Protein 1Y7E (pdb70)

Structure (mmCIF, N/CA/C/O backbone):
data_1Y7E
#
_entry.id   1Y7E
#
_cell.length_a   244.271
_cell.length_b   244.271
_cell.length_c   244.271
_cell.angle_alpha   90.00
_cell.angle_beta   90.00
_cell.angle_gamma   90.00
#
_symmetry.space_group_name_H-M   'F 4 3 2'
#
loop_
_entity.id
_entity.type
_entity.pdbx_description
1 polymer 'Probable M18-family aminopeptidase 1'
2 water water
#
loop_
_atom_site.group_PDB
_atom_site.id
_atom_site.type_symbol
_atom_site.label_atom_id
_atom_site.label_alt_id
_atom_site.label_comp_id
_atom_site.label_asym_id
_atom_site.label_entity_id
_atom_site.label_seq_id
_atom_site.pdbx_PDB_ins_code
_atom_site.Cartn_x
_atom_site.Cartn_y
_atom_site.Cartn_z
_atom_site.occupancy
_atom_site.B_iso_or_equiv
_atom_site.auth_seq_id
_atom_site.auth_comp_id
_atom_site.auth_asym_id
_atom_site.auth_atom_id
_atom_site.pdbx_PDB_model_num
ATOM 1 N N . GLN A 1 4 ? 76.187 90.588 99.080 1.00 71.89 4 GLN A N 1
ATOM 2 C CA . GLN A 1 4 ? 76.647 90.856 100.470 1.00 69.40 4 GLN A CA 1
ATOM 3 C C . GLN A 1 4 ? 76.015 89.920 101.507 1.00 64.10 4 GLN A C 1
ATOM 4 O O . GLN A 1 4 ? 76.561 89.741 102.592 1.00 65.17 4 GLN A O 1
ATOM 10 N N . ASN A 1 5 ? 74.878 89.319 101.160 1.00 33.04 5 ASN A N 1
ATOM 11 C CA . ASN A 1 5 ? 74.150 88.400 102.041 1.00 23.71 5 ASN A CA 1
ATOM 12 C C . ASN A 1 5 ? 73.952 89.016 103.413 1.00 19.57 5 ASN A C 1
ATOM 13 O O . ASN A 1 5 ? 74.855 89.031 104.239 1.00 16.37 5 ASN A O 1
ATOM 18 N N . PRO A 1 6 ? 72.740 89.502 103.681 1.00 28.64 6 PRO A N 1
ATOM 19 C CA . PRO A 1 6 ? 72.318 90.151 104.925 1.00 27.02 6 PRO A CA 1
ATOM 20 C C . PRO A 1 6 ? 72.859 89.584 106.235 1.00 26.52 6 PRO A C 1
ATOM 21 O O . PRO A 1 6 ? 73.160 90.336 107.160 1.00 23.85 6 PRO A O 1
ATOM 25 N N . TRP A 1 7 ? 72.975 88.264 106.313 1.00 11.45 7 TRP A N 1
ATOM 26 C CA . TRP A 1 7 ? 73.438 87.607 107.526 1.00 13.88 7 TRP A CA 1
ATOM 27 C C . TRP A 1 7 ? 74.636 88.292 108.188 1.00 17.11 7 TRP A C 1
ATOM 28 O O . TRP A 1 7 ? 74.661 88.489 109.407 1.00 20.21 7 TRP A O 1
ATOM 39 N N . ILE A 1 8 ? 75.611 88.674 107.372 1.00 26.62 8 ILE A N 1
ATOM 40 C CA . ILE A 1 8 ? 76.837 89.319 107.834 1.00 28.90 8 ILE A CA 1
ATOM 41 C C . ILE A 1 8 ? 76.694 90.554 108.729 1.00 28.53 8 ILE A C 1
ATOM 42 O O . ILE A 1 8 ? 77.474 90.740 109.664 1.00 28.72 8 ILE A O 1
ATOM 47 N N . TYR A 1 9 ? 75.705 91.395 108.455 1.00 22.96 9 TYR A N 1
ATOM 48 C CA . TYR A 1 9 ? 75.513 92.622 109.229 1.00 23.73 9 TYR A CA 1
ATOM 49 C C . TYR A 1 9 ? 74.734 92.434 110.528 1.00 23.76 9 TYR A C 1
ATOM 50 O O . TYR A 1 9 ? 74.477 93.403 111.238 1.00 24.99 9 TYR A O 1
ATOM 59 N N . LEU A 1 10 ? 74.367 91.196 110.845 1.00 34.93 10 LEU A N 1
ATOM 60 C CA . LEU A 1 10 ? 73.601 90.902 112.059 1.00 33.45 10 LEU A CA 1
ATOM 61 C C . LEU A 1 10 ? 74.458 90.678 113.310 1.00 32.24 10 LEU A C 1
ATOM 62 O O . LEU A 1 10 ? 75.678 90.580 113.232 1.00 32.47 10 LEU A O 1
ATOM 67 N N . ASN A 1 11 ? 73.803 90.597 114.465 1.00 20.33 11 ASN A N 1
ATOM 68 C CA . ASN A 1 11 ? 74.492 90.355 115.731 1.00 22.27 11 ASN A CA 1
ATOM 69 C C . ASN A 1 11 ? 73.799 89.201 116.468 1.00 22.41 11 ASN A C 1
ATOM 70 O O . ASN A 1 11 ? 72.624 88.924 116.214 1.00 22.75 11 ASN A O 1
ATOM 75 N N . GLU A 1 12 ? 74.538 88.529 117.359 1.00 23.31 12 GLU A N 1
ATOM 76 C CA . GLU A 1 12 ? 74.036 87.383 118.129 1.00 27.49 12 GLU A CA 1
ATOM 77 C C . GLU A 1 12 ? 72.590 87.540 118.587 1.00 24.23 12 GLU A C 1
ATOM 78 O O . GLU A 1 12 ? 71.804 86.593 118.535 1.00 24.36 12 GLU A O 1
ATOM 84 N N . GLU A 1 13 ? 72.248 88.737 119.050 1.00 16.47 13 GLU A N 1
ATOM 85 C CA . GLU A 1 13 ? 70.893 89.026 119.495 1.00 18.41 13 GLU A CA 1
ATOM 86 C C . GLU A 1 13 ? 69.973 88.670 118.330 1.00 14.28 13 GLU A C 1
ATOM 87 O O . GLU A 1 13 ? 69.354 87.605 118.319 1.00 14.93 13 GLU A O 1
ATOM 93 N N . GLU A 1 14 ? 69.914 89.570 117.349 1.00 28.08 14 GLU A N 1
ATOM 94 C CA . GLU A 1 14 ? 69.092 89.399 116.155 1.00 28.38 14 GLU A CA 1
ATOM 95 C C . GLU A 1 14 ? 69.167 87.972 115.638 1.00 25.23 14 GLU A C 1
ATOM 96 O O . GLU A 1 14 ? 68.142 87.353 115.352 1.00 24.25 14 GLU A O 1
ATOM 102 N N . LYS A 1 15 ? 70.386 87.454 115.517 1.00 12.39 15 LYS A N 1
ATOM 103 C CA . LYS A 1 15 ? 70.585 86.102 115.027 1.00 11.84 15 LYS A CA 1
ATOM 104 C C . LYS A 1 15 ? 69.770 85.091 115.815 1.00 13.42 15 LYS A C 1
ATOM 105 O O . LYS A 1 15 ? 69.212 84.164 115.237 1.00 13.84 15 LYS A O 1
ATOM 111 N N . ASN A 1 16 ? 69.691 85.264 117.130 1.00 32.07 16 ASN A N 1
ATOM 112 C CA . ASN A 1 16 ? 68.911 84.344 117.947 1.00 34.52 16 ASN A CA 1
ATOM 113 C C . ASN A 1 16 ? 67.415 84.565 117.730 1.00 34.46 16 ASN A C 1
ATOM 114 O O . ASN A 1 16 ? 66.643 83.608 117.740 1.00 34.62 16 ASN A O 1
ATOM 119 N N . GLN A 1 17 ? 67.010 85.818 117.515 1.00 28.94 17 GLN A N 1
ATOM 120 C CA . GLN A 1 17 ? 65.602 86.140 117.267 1.00 28.66 17 GLN A CA 1
ATOM 121 C C . GLN A 1 17 ? 65.098 85.328 116.083 1.00 23.63 17 GLN A C 1
ATOM 122 O O . GLN A 1 17 ? 63.973 84.829 116.084 1.00 23.55 17 GLN A O 1
ATOM 128 N N . ILE A 1 18 ? 65.946 85.224 115.066 1.00 13.54 18 ILE A N 1
ATOM 129 C CA . ILE A 1 18 ? 65.640 84.478 113.858 1.00 9.65 18 ILE A CA 1
ATOM 130 C C . ILE A 1 18 ? 65.504 82.988 114.155 1.00 8.44 18 ILE A C 1
ATOM 131 O O . ILE A 1 18 ? 64.502 82.363 113.806 1.00 8.42 18 ILE A O 1
ATOM 136 N N . LEU A 1 19 ? 66.514 82.427 114.811 1.00 6.37 19 LEU A N 1
ATOM 137 C CA . LEU A 1 19 ? 66.533 81.006 115.148 1.00 8.63 19 LEU A CA 1
ATOM 138 C C . LEU A 1 19 ? 65.350 80.538 115.992 1.00 7.18 19 LEU A C 1
ATOM 139 O O . LEU A 1 19 ? 64.949 79.377 115.912 1.00 8.29 19 LEU A O 1
ATOM 144 N N . ASN A 1 20 ? 64.795 81.434 116.800 1.00 22.33 20 ASN A N 1
ATOM 145 C CA . ASN A 1 20 ? 63.665 81.078 117.642 1.00 22.45 20 ASN A CA 1
ATOM 146 C C . ASN A 1 20 ? 62.388 81.135 116.835 1.00 20.87 20 ASN A C 1
ATOM 147 O O . ASN A 1 20 ? 61.557 80.230 116.902 1.00 22.14 20 ASN A O 1
ATOM 152 N N . PHE A 1 21 ? 62.235 82.214 116.079 1.00 1.64 21 PHE A N 1
ATOM 153 C CA . PHE A 1 21 ? 61.060 82.414 115.243 1.00 1.24 21 PHE A CA 1
ATOM 154 C C . PHE A 1 21 ? 60.921 81.229 114.286 1.00 1.24 21 PHE A C 1
ATOM 155 O O . PHE A 1 21 ? 59.818 80.826 113.916 1.00 1.24 21 PHE A O 1
ATOM 163 N N . SER A 1 22 ? 62.059 80.667 113.895 1.00 1.90 22 SER A N 1
ATOM 164 C CA . SER A 1 22 ? 62.076 79.549 112.966 1.00 2.12 22 SER A CA 1
ATOM 165 C C . SER A 1 22 ? 61.687 78.232 113.618 1.00 1.90 22 SER A C 1
ATOM 166 O O . SER A 1 22 ? 61.112 77.373 112.961 1.00 2.14 22 SER A O 1
ATOM 169 N N . GLU A 1 23 ? 62.013 78.055 114.898 1.00 4.65 23 GLU A N 1
ATOM 170 C CA . GLU A 1 23 ? 61.656 76.819 115.588 1.00 4.76 23 GLU A CA 1
ATOM 171 C C . GLU A 1 23 ? 60.145 76.807 115.679 1.00 4.65 23 GLU A C 1
ATOM 172 O O . GLU A 1 23 ? 59.516 75.761 115.530 1.00 4.65 23 GLU A O 1
ATOM 178 N N . SER A 1 24 ? 59.566 77.983 115.914 1.00 4.38 24 SER A N 1
ATOM 179 C CA . SER A 1 24 ? 58.118 78.111 116.009 1.00 5.11 24 SER A CA 1
ATOM 180 C C . SER A 1 24 ? 57.530 77.720 114.663 1.00 4.16 24 SER A C 1
ATOM 181 O O . SER A 1 24 ? 56.615 76.899 114.571 1.00 4.16 24 SER A O 1
ATOM 184 N N . TYR A 1 25 ? 58.068 78.328 113.615 1.00 1.73 25 TYR A N 1
ATOM 185 C CA . TYR A 1 25 ? 57.613 78.063 112.271 1.00 1.28 25 TYR A CA 1
ATOM 186 C C . TYR A 1 25 ? 57.639 76.576 111.966 1.00 1.67 25 TYR A C 1
ATOM 187 O O . TYR A 1 25 ? 56.777 76.077 111.253 1.00 1.80 25 TYR A O 1
ATOM 196 N N . LYS A 1 26 ? 58.626 75.867 112.505 1.00 3.23 26 LYS A N 1
ATOM 197 C CA . LYS A 1 26 ? 58.744 74.438 112.254 1.00 3.23 26 LYS A CA 1
ATOM 198 C C . LYS A 1 26 ? 57.644 73.658 112.967 1.00 3.23 26 LYS A C 1
ATOM 199 O O . LYS A 1 26 ? 56.834 72.984 112.328 1.00 3.23 26 LYS A O 1
ATOM 205 N N . LYS A 1 27 ? 57.605 73.752 114.291 1.00 24.67 27 LYS A N 1
ATOM 206 C CA . LYS A 1 27 ? 56.582 73.051 115.051 1.00 28.60 27 LYS A CA 1
ATOM 207 C C . LYS A 1 27 ? 55.237 73.291 114.374 1.00 28.62 27 LYS A C 1
ATOM 208 O O . LYS A 1 27 ? 54.312 72.492 114.503 1.00 32.15 27 LYS A O 1
ATOM 214 N N . PHE A 1 28 ? 55.152 74.391 113.627 1.00 8.17 28 PHE A N 1
ATOM 215 C CA . PHE A 1 28 ? 53.934 74.777 112.925 1.00 4.56 28 PHE A CA 1
ATOM 216 C C . PHE A 1 28 ? 53.676 73.989 111.643 1.00 4.43 28 PHE A C 1
ATOM 217 O O . PHE A 1 28 ? 52.753 73.180 111.607 1.00 4.43 28 PHE A O 1
ATOM 225 N N . ILE A 1 29 ? 54.469 74.215 110.593 1.00 10.96 29 ILE A N 1
ATOM 226 C CA . ILE A 1 29 ? 54.260 73.493 109.330 1.00 10.67 29 ILE A CA 1
ATOM 227 C C . ILE A 1 29 ? 54.364 71.985 109.537 1.00 11.61 29 ILE A C 1
ATOM 228 O O . ILE A 1 29 ? 53.783 71.195 108.785 1.00 12.28 29 ILE A O 1
ATOM 233 N N . SER A 1 30 ? 55.115 71.586 110.555 1.00 6.86 30 SER A N 1
ATOM 234 C CA . SER A 1 30 ? 55.272 70.174 110.848 1.00 6.13 30 SER A CA 1
ATOM 235 C C . SER A 1 30 ? 53.892 69.634 111.213 1.00 6.73 30 SER A C 1
ATOM 236 O O . SER A 1 30 ? 53.484 68.587 110.728 1.00 6.96 30 SER A O 1
ATOM 239 N N . LYS A 1 31 ? 53.167 70.370 112.052 1.00 3.67 31 LYS A N 1
ATOM 240 C CA . LYS A 1 31 ? 51.837 69.951 112.485 1.00 5.20 31 LYS A CA 1
ATOM 241 C C . LYS A 1 31 ? 50.728 70.131 111.455 1.00 4.99 31 LYS A C 1
ATOM 242 O O . LYS A 1 31 ? 50.183 69.155 110.946 1.00 5.45 31 LYS A O 1
ATOM 248 N N . PHE A 1 32 ? 50.403 71.381 111.152 1.00 18.70 32 PHE A N 1
ATOM 249 C CA . PHE A 1 32 ? 49.337 71.713 110.214 1.00 17.93 32 PHE A CA 1
ATOM 250 C C . PHE A 1 32 ? 49.779 71.677 108.756 1.00 19.94 32 PHE A C 1
ATOM 251 O O . PHE A 1 32 ? 50.579 72.500 108.316 1.00 19.86 32 PHE A O 1
ATOM 259 N N . LYS A 1 33 ? 49.235 70.721 108.007 1.00 20.24 33 LYS A N 1
ATOM 260 C CA . LYS A 1 33 ? 49.596 70.541 106.609 1.00 20.20 33 LYS A CA 1
ATOM 261 C C . LYS A 1 33 ? 48.480 70.804 105.60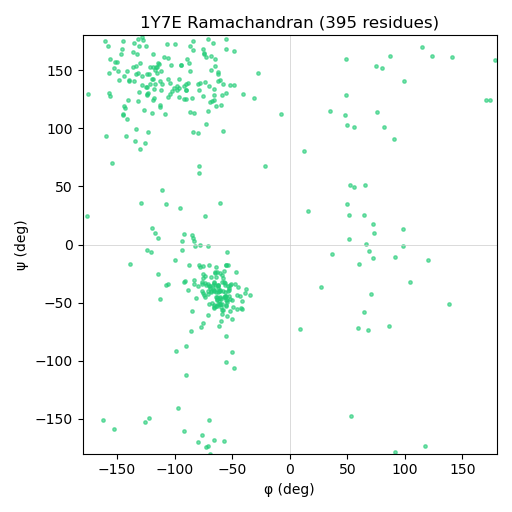3 1.00 22.28 33 LYS A C 1
ATOM 262 O O . LYS A 1 33 ? 48.757 71.140 104.448 1.00 22.32 33 LYS A O 1
ATOM 268 N N . THR A 1 34 ? 47.227 70.655 106.031 1.00 26.87 34 THR A N 1
ATOM 269 C CA . THR A 1 34 ? 46.095 70.889 105.134 1.00 25.38 34 THR A CA 1
ATOM 270 C C . THR A 1 34 ? 45.378 72.203 105.427 1.00 26.62 34 THR A C 1
ATOM 271 O O . THR A 1 34 ? 45.500 72.758 106.519 1.00 25.80 34 THR A O 1
ATOM 275 N N . GLU A 1 35 ? 44.623 72.690 104.446 1.00 10.89 35 GLU A N 1
ATOM 276 C CA . GLU A 1 35 ? 43.897 73.946 104.587 1.00 12.23 35 GLU A CA 1
ATOM 277 C C . GLU A 1 35 ? 43.073 74.010 105.872 1.00 10.27 35 GLU A C 1
ATOM 278 O O . GLU A 1 35 ? 43.125 74.997 106.605 1.00 10.27 35 GLU A O 1
ATOM 284 N N . ARG A 1 36 ? 42.312 72.957 106.150 1.00 9.06 36 ARG A N 1
ATOM 285 C CA . ARG A 1 36 ? 41.496 72.930 107.352 1.00 5.93 36 ARG A CA 1
ATOM 286 C C . ARG A 1 36 ? 42.370 73.047 108.595 1.00 5.23 36 ARG A C 1
ATOM 287 O O . ARG A 1 36 ? 42.123 73.885 109.467 1.00 5.23 36 ARG A O 1
ATOM 295 N N . GLU A 1 37 ? 43.396 72.207 108.667 1.00 4.97 37 GLU A N 1
ATOM 296 C CA . GLU A 1 37 ? 44.309 72.206 109.803 1.00 5.30 37 GLU A CA 1
ATOM 297 C C . GLU A 1 37 ? 44.948 73.562 110.051 1.00 5.36 37 GLU A C 1
ATOM 298 O O . GLU A 1 37 ? 45.027 74.013 111.188 1.00 5.98 37 GLU A O 1
ATOM 304 N N . VAL A 1 38 ? 45.412 74.206 108.990 1.00 1.56 38 VAL A N 1
ATOM 305 C CA . VAL A 1 38 ? 46.022 75.517 109.124 1.00 1.56 38 VAL A CA 1
ATOM 306 C C . VAL A 1 38 ? 44.986 76.559 109.555 1.00 1.56 38 VAL A C 1
ATOM 307 O O . VAL A 1 38 ? 45.287 77.478 110.315 1.00 1.56 38 VAL A O 1
ATOM 311 N N . THR A 1 39 ? 43.758 76.408 109.077 1.00 9.24 39 THR A N 1
ATOM 312 C CA . THR A 1 39 ? 42.704 77.339 109.443 1.00 9.19 39 THR A CA 1
ATOM 313 C C . THR A 1 39 ? 42.450 77.258 110.940 1.00 8.26 39 THR A C 1
ATOM 314 O O . THR A 1 39 ? 42.361 78.282 111.614 1.00 9.01 39 THR A O 1
ATOM 318 N N . ALA A 1 40 ? 42.338 76.036 111.454 1.00 3.60 40 ALA A N 1
ATOM 319 C CA . ALA A 1 40 ? 42.092 75.833 112.875 1.00 3.60 40 ALA A CA 1
ATOM 320 C C . ALA A 1 40 ? 43.224 76.463 113.677 1.00 3.77 40 ALA A C 1
ATOM 321 O O . ALA A 1 40 ? 42.991 77.179 114.651 1.00 4.13 40 ALA A O 1
ATOM 323 N N . TYR A 1 41 ? 44.453 76.194 113.260 1.00 1.24 41 TYR A N 1
ATOM 324 C CA . TYR A 1 41 ? 45.611 76.758 113.922 1.00 1.24 41 TYR A CA 1
ATOM 325 C C . TYR A 1 41 ? 45.378 78.259 114.045 1.00 1.24 41 TYR A C 1
ATOM 326 O O . TYR A 1 41 ? 45.250 78.797 115.148 1.00 1.24 41 TYR A O 1
ATOM 335 N N . ALA A 1 42 ? 45.304 78.920 112.894 1.00 6.28 42 ALA A N 1
ATOM 336 C CA . ALA A 1 42 ? 45.088 80.359 112.831 1.00 6.28 42 ALA A CA 1
ATOM 337 C C . ALA A 1 42 ? 43.980 80.794 113.771 1.00 6.59 42 ALA A C 1
ATOM 338 O O . ALA A 1 42 ? 44.182 81.657 114.618 1.00 6.79 42 ALA A O 1
ATOM 340 N N . LEU A 1 43 ? 42.810 80.186 113.615 1.00 1.42 43 LEU A N 1
ATOM 341 C CA . LEU A 1 43 ? 41.656 80.507 114.447 1.00 1.42 43 LEU A CA 1
ATOM 342 C C . LEU A 1 43 ? 41.888 80.398 115.937 1.00 1.42 43 LEU A C 1
ATOM 343 O O . LEU A 1 43 ? 41.509 81.302 116.670 1.00 1.42 43 LEU A O 1
ATOM 348 N N . ASP A 1 44 ? 42.491 79.296 116.389 1.00 1.24 44 ASP A N 1
ATOM 349 C CA . ASP A 1 44 ? 42.754 79.101 117.815 1.00 1.24 44 ASP A CA 1
ATOM 350 C C . ASP A 1 44 ? 43.741 80.126 118.359 1.00 1.24 44 ASP A C 1
ATOM 351 O O . ASP A 1 44 ? 43.636 80.550 119.505 1.00 1.24 44 ASP A O 1
ATOM 356 N N . LYS A 1 45 ? 44.708 80.521 117.542 1.00 1.24 45 LYS A N 1
ATOM 357 C CA . LYS A 1 45 ? 45.677 81.519 117.974 1.00 1.24 45 LYS A CA 1
ATOM 358 C C . LYS A 1 45 ? 44.989 82.859 118.236 1.00 1.24 45 LYS A C 1
ATOM 359 O O . LYS A 1 45 ? 45.249 83.522 119.242 1.00 1.24 45 LYS A O 1
ATOM 365 N N . ALA A 1 46 ? 44.111 83.250 117.319 1.00 5.74 46 ALA A N 1
ATOM 366 C CA . ALA A 1 46 ? 43.398 84.507 117.432 1.00 6.76 46 ALA A CA 1
ATOM 367 C C . ALA A 1 46 ? 42.325 84.432 118.489 1.00 7.84 46 ALA A C 1
ATOM 368 O O . ALA A 1 46 ? 41.953 85.456 119.048 1.00 10.80 46 ALA A O 1
ATOM 370 N N . LYS A 1 47 ? 41.811 83.232 118.748 1.00 9.89 47 LYS A N 1
ATOM 371 C CA . LYS A 1 47 ? 40.785 83.051 119.774 1.00 11.07 47 LYS A CA 1
ATOM 372 C C . LYS A 1 47 ? 41.444 83.499 121.068 1.00 10.78 47 LYS A C 1
ATOM 373 O O . LYS A 1 47 ? 40.849 84.221 121.874 1.00 10.71 47 LYS A O 1
ATOM 379 N N . LYS A 1 48 ? 42.682 83.050 121.258 1.00 10.77 48 LYS A N 1
ATOM 380 C CA . LYS A 1 48 ? 43.482 83.448 122.409 1.00 10.93 48 LYS A CA 1
ATOM 381 C C . LYS A 1 48 ? 43.945 84.813 121.928 1.00 13.70 48 LYS A C 1
ATOM 382 O O . LYS A 1 48 ? 43.457 85.298 120.913 1.00 16.10 48 LYS A O 1
ATOM 388 N N . LEU A 1 49 ? 44.880 85.450 122.606 1.00 37.16 49 LEU A N 1
ATOM 389 C CA . LEU A 1 49 ? 45.312 86.762 122.125 1.00 36.45 49 LEU A CA 1
ATOM 390 C C . LEU A 1 49 ? 44.139 87.744 122.090 1.00 36.72 49 LEU A C 1
ATOM 391 O O . LEU A 1 49 ? 44.326 88.952 121.980 1.00 37.01 49 LEU A O 1
ATOM 396 N N . GLY A 1 50 ? 42.927 87.214 122.151 1.00 1.24 50 GLY A N 1
ATOM 397 C CA . GLY A 1 50 ? 41.762 88.070 122.208 1.00 1.51 50 GLY A CA 1
ATOM 398 C C . GLY A 1 50 ? 40.897 88.433 121.025 1.00 1.24 50 GLY A C 1
ATOM 399 O O . GLY A 1 50 ? 40.091 89.349 121.153 1.00 1.24 50 GLY A O 1
ATOM 400 N N . PHE A 1 51 ? 41.024 87.758 119.890 1.00 10.31 51 PHE A N 1
ATOM 401 C CA . PHE A 1 51 ? 40.172 88.107 118.756 1.00 8.87 51 PHE A CA 1
ATOM 402 C C . PHE A 1 51 ? 38.774 87.544 118.932 1.00 9.95 51 PHE A C 1
ATOM 403 O O . PHE A 1 51 ? 38.606 86.416 119.376 1.00 8.45 51 PHE A O 1
ATOM 411 N N . ILE A 1 52 ? 37.774 88.338 118.571 1.00 30.25 52 ILE A N 1
ATOM 412 C CA . ILE A 1 52 ? 36.383 87.928 118.699 1.00 29.46 52 ILE A CA 1
ATOM 413 C C . ILE A 1 52 ? 35.683 87.705 117.361 1.00 30.39 52 ILE A C 1
ATOM 414 O O . ILE A 1 52 ? 36.001 88.343 116.358 1.00 28.63 52 ILE A O 1
ATOM 419 N N . ASN A 1 53 ? 34.731 86.780 117.359 1.00 4.33 53 ASN A N 1
ATOM 420 C CA . ASN A 1 53 ? 33.971 86.470 116.160 1.00 6.81 53 ASN A CA 1
ATOM 421 C C . ASN A 1 53 ? 33.207 87.718 115.754 1.00 6.81 53 ASN A C 1
ATOM 422 O O . ASN A 1 53 ? 32.827 88.516 116.601 1.00 7.46 53 ASN A O 1
ATOM 427 N N . ALA A 1 54 ? 32.993 87.887 114.456 1.00 12.81 54 ALA A N 1
ATOM 428 C CA . ALA A 1 54 ? 32.281 89.044 113.945 1.00 15.52 54 ALA A CA 1
ATOM 429 C C . ALA A 1 54 ? 30.945 89.250 114.650 1.00 17.38 54 ALA A C 1
ATOM 430 O O . ALA A 1 54 ? 30.621 90.366 115.041 1.00 18.61 54 ALA A O 1
ATOM 432 N N . GLU A 1 55 ? 30.158 88.188 114.796 1.00 26.18 55 GLU A N 1
ATOM 433 C CA . GLU A 1 55 ? 28.874 88.301 115.481 1.00 32.23 55 GLU A CA 1
ATOM 434 C C . GLU A 1 55 ? 29.169 88.510 116.966 1.00 30.55 55 GLU A C 1
ATOM 435 O O . GLU A 1 55 ? 30.329 88.490 117.374 1.00 33.43 55 GLU A O 1
ATOM 441 N N . GLU A 1 56 ? 28.143 88.705 117.785 1.00 62.06 56 GLU A N 1
ATOM 442 C CA . GLU A 1 56 ? 28.381 88.942 119.209 1.00 61.60 56 GLU A CA 1
ATOM 443 C C . GLU A 1 56 ? 29.088 90.286 119.314 1.00 58.90 56 GLU A C 1
ATOM 444 O O . GLU A 1 56 ? 29.420 90.762 120.405 1.00 57.17 56 GLU A O 1
ATOM 450 N N . LYS A 1 57 ? 29.299 90.890 118.150 1.00 13.78 57 LYS A N 1
ATOM 451 C CA . LYS A 1 57 ? 29.967 92.170 118.040 1.00 16.15 57 LYS A CA 1
ATOM 452 C C . LYS A 1 57 ? 29.174 93.088 117.098 1.00 15.07 57 LYS A C 1
ATOM 453 O O . LYS A 1 57 ? 29.262 92.965 115.879 1.00 14.71 57 LYS A O 1
ATOM 459 N N . LYS A 1 58 ? 28.377 93.984 117.670 1.00 16.35 58 LYS A N 1
ATOM 460 C CA . LYS A 1 58 ? 27.605 94.941 116.877 1.00 18.66 58 LYS A CA 1
ATOM 461 C C . LYS A 1 58 ? 28.425 96.220 116.945 1.00 14.67 58 LYS A C 1
ATOM 462 O O . LYS A 1 58 ? 28.218 97.185 116.205 1.00 16.62 58 LYS A O 1
ATOM 468 N N . ASN A 1 59 ? 29.375 96.185 117.867 1.00 60.18 59 ASN A N 1
ATOM 469 C CA . ASN A 1 59 ? 30.272 97.289 118.134 1.00 56.20 59 ASN A CA 1
ATOM 470 C C . ASN A 1 59 ? 31.496 97.186 117.212 1.00 54.38 59 ASN A C 1
ATOM 471 O O . ASN A 1 59 ? 31.808 96.103 116.720 1.00 52.06 59 ASN A O 1
ATOM 476 N N . LEU A 1 60 ? 32.162 98.312 116.954 1.00 11.83 60 LEU A N 1
ATOM 477 C CA . LEU A 1 60 ? 33.399 98.325 116.159 1.00 10.28 60 LEU A CA 1
ATOM 478 C C . LEU A 1 60 ? 34.265 99.542 116.447 1.00 10.39 60 LEU A C 1
ATOM 479 O O . LEU A 1 60 ? 34.135 100.575 115.795 1.00 10.85 60 LEU A O 1
ATOM 492 N N . PRO A 1 62 ? 38.296 101.342 117.455 1.00 6.38 62 PRO A N 1
ATOM 493 C CA . PRO A 1 62 ? 39.733 101.234 117.187 1.00 5.70 62 PRO A CA 1
ATOM 494 C C . PRO A 1 62 ? 40.353 100.304 118.222 1.00 5.59 62 PRO A C 1
ATOM 495 O O . PRO A 1 62 ? 40.043 100.398 119.413 1.00 5.59 62 PRO A O 1
ATOM 499 N N . GLY A 1 63 ? 41.223 99.409 117.770 1.00 12.81 63 GLY A N 1
ATOM 500 C CA . GLY A 1 63 ? 41.854 98.487 118.691 1.00 13.40 63 GLY A CA 1
ATOM 501 C C . GLY A 1 63 ? 41.066 97.201 118.806 1.00 14.40 63 GLY A C 1
ATOM 502 O O . GLY A 1 63 ? 41.533 96.229 119.395 1.00 15.02 63 GLY A O 1
ATOM 503 N N . ASP A 1 64 ? 39.861 97.197 118.251 1.00 7.20 64 ASP A N 1
ATOM 504 C CA . ASP A 1 64 ? 39.028 96.011 118.283 1.00 8.43 64 ASP A CA 1
ATOM 505 C C . ASP A 1 64 ? 39.692 94.922 117.450 1.00 8.72 64 ASP A C 1
ATOM 506 O O . ASP A 1 64 ? 40.088 95.150 116.309 1.00 9.37 64 ASP A O 1
ATOM 511 N N . LYS A 1 65 ? 39.838 93.742 118.038 1.00 4.69 65 LYS A N 1
ATOM 512 C CA . LYS A 1 65 ? 40.429 92.609 117.341 1.00 3.54 65 LYS A CA 1
ATOM 513 C C . LYS A 1 65 ? 39.296 91.636 117.068 1.00 2.38 65 LYS A C 1
ATOM 514 O O . LYS A 1 65 ? 38.734 91.065 117.994 1.00 2.02 65 LYS A O 1
ATOM 520 N N . ILE A 1 66 ? 38.952 91.457 115.800 1.00 8.33 66 ILE A N 1
ATOM 521 C CA . ILE A 1 66 ? 37.864 90.556 115.443 1.00 7.98 66 ILE A CA 1
ATOM 522 C C . ILE A 1 66 ? 38.329 89.587 114.387 1.00 7.79 66 ILE A C 1
ATOM 523 O O . ILE A 1 66 ? 39.468 89.666 113.939 1.00 6.42 66 ILE A O 1
ATOM 528 N N . PHE A 1 67 ? 37.440 88.679 113.990 1.00 12.71 67 PHE A N 1
ATOM 529 C CA . PHE A 1 67 ? 37.755 87.700 112.955 1.00 13.56 67 PHE A CA 1
ATOM 530 C C . PHE A 1 67 ? 36.489 87.173 112.284 1.00 13.03 67 PHE A C 1
ATOM 531 O O . PHE A 1 67 ? 35.439 87.080 112.920 1.00 10.84 67 PHE A O 1
ATOM 539 N N . TYR A 1 68 ? 36.604 86.846 110.996 1.00 4.91 68 TYR A N 1
ATOM 540 C CA . TYR A 1 68 ? 35.494 86.308 110.212 1.00 6.15 68 TYR A CA 1
ATOM 541 C C . TYR A 1 68 ? 35.815 84.900 109.718 1.00 7.05 68 TYR A C 1
ATOM 542 O O . TYR A 1 68 ? 36.842 84.667 109.080 1.00 6.73 68 TYR A O 1
ATOM 551 N N . THR A 1 69 ? 34.929 83.958 110.008 1.00 10.66 69 THR A N 1
ATOM 552 C CA . THR A 1 69 ? 35.139 82.587 109.580 1.00 15.28 69 THR A CA 1
ATOM 553 C C . THR A 1 69 ? 34.373 82.339 108.274 1.00 14.62 69 THR A C 1
ATOM 554 O O . THR A 1 69 ? 33.224 82.756 108.136 1.00 16.91 69 THR A O 1
ATOM 558 N N . CYS A 1 70 ? 35.013 81.691 107.305 1.00 34.29 70 CYS A N 1
ATOM 559 C CA . CYS A 1 70 ? 34.338 81.412 106.044 1.00 37.09 70 CYS A CA 1
ATOM 560 C C . CYS A 1 70 ? 33.657 80.066 106.181 1.00 40.01 70 CYS A C 1
ATOM 561 O O . CYS A 1 70 ? 32.491 79.989 106.567 1.00 40.50 70 CYS A O 1
ATOM 564 N N . ARG A 1 71 ? 34.392 79.005 105.877 1.00 22.57 71 ARG A N 1
ATOM 565 C CA . ARG A 1 71 ? 33.868 77.651 105.974 1.00 25.19 71 ARG A CA 1
ATOM 566 C C . ARG A 1 71 ? 35.006 76.669 106.195 1.00 27.62 71 ARG A C 1
ATOM 567 O O . ARG A 1 71 ? 35.346 75.881 105.310 1.00 29.57 71 ARG A O 1
ATOM 575 N N . GLU A 1 72 ? 35.580 76.740 107.396 1.00 39.12 72 GLU A N 1
ATOM 576 C CA . GLU A 1 72 ? 36.695 75.905 107.845 1.00 39.92 72 GLU A CA 1
ATOM 577 C C . GLU A 1 72 ? 37.931 75.825 106.939 1.00 33.50 72 GLU A C 1
ATOM 578 O O . GLU A 1 72 ? 38.883 75.099 107.243 1.00 32.17 72 GLU A O 1
ATOM 584 N N . LYS A 1 73 ? 37.937 76.597 105.855 1.00 8.14 73 LYS A N 1
ATOM 585 C CA . LYS A 1 73 ? 39.064 76.600 104.923 1.00 5.39 73 LYS A CA 1
ATOM 586 C C . LYS A 1 73 ? 39.655 77.994 104.720 1.00 2.43 73 LYS A C 1
ATOM 587 O O . LYS A 1 73 ? 40.663 78.159 104.027 1.00 2.43 73 LYS A O 1
ATOM 593 N N . SER A 1 74 ? 39.017 78.989 105.326 1.00 8.37 74 SER A N 1
ATOM 594 C CA . SER A 1 74 ? 39.449 80.371 105.220 1.00 5.73 74 SER A CA 1
ATOM 595 C C . SER A 1 74 ? 39.087 81.162 106.490 1.00 4.64 74 SER A C 1
ATOM 596 O O . SER A 1 74 ? 38.185 80.771 107.230 1.00 4.64 74 SER A O 1
ATOM 599 N N . VAL A 1 75 ? 39.799 82.260 106.748 1.00 5.92 75 VAL A N 1
ATOM 600 C CA . VAL A 1 75 ? 39.545 83.093 107.927 1.00 5.48 75 VAL A CA 1
ATOM 601 C C . VAL A 1 75 ? 39.804 84.569 107.648 1.00 6.39 75 VAL A C 1
ATOM 602 O O . VAL A 1 75 ? 40.451 84.919 106.671 1.00 6.99 75 VAL A O 1
ATOM 606 N N . ALA A 1 76 ? 39.307 85.434 108.524 1.00 24.78 76 ALA A N 1
ATOM 607 C CA . ALA A 1 76 ? 39.494 86.863 108.358 1.00 23.78 76 ALA A CA 1
ATOM 608 C C . ALA A 1 76 ? 40.623 87.375 109.205 1.00 25.32 76 ALA A C 1
ATOM 609 O O . ALA A 1 76 ? 41.764 87.353 108.772 1.00 29.19 76 ALA A O 1
ATOM 611 N N . PHE A 1 77 ? 40.309 87.818 110.419 1.00 14.93 77 PHE A N 1
ATOM 612 C CA . PHE A 1 77 ? 41.306 88.403 111.334 1.00 15.92 77 PHE A CA 1
ATOM 613 C C . PHE A 1 77 ? 41.533 89.873 110.978 1.00 16.81 77 PHE A C 1
ATOM 614 O O . PHE A 1 77 ? 42.251 90.213 110.030 1.00 16.05 77 PHE A O 1
ATOM 622 N N . ALA A 1 78 ? 40.906 90.742 111.755 1.00 14.78 78 ALA A N 1
ATOM 623 C CA . ALA A 1 78 ? 41.027 92.158 111.541 1.00 13.69 78 ALA A CA 1
ATOM 624 C C . ALA A 1 78 ? 41.138 92.853 112.882 1.00 14.41 78 ALA A C 1
ATOM 625 O O . ALA A 1 78 ? 40.506 92.453 113.860 1.00 13.86 78 ALA A O 1
ATOM 627 N N . ILE A 1 79 ? 41.981 93.874 112.921 1.00 21.82 79 ILE A N 1
ATOM 628 C CA . ILE A 1 79 ? 42.171 94.693 114.105 1.00 20.01 79 ILE A CA 1
ATOM 629 C C . ILE A 1 79 ? 41.760 96.058 113.586 1.00 22.85 79 ILE A C 1
ATOM 630 O O . ILE A 1 79 ? 42.420 96.605 112.705 1.00 23.98 79 ILE A O 1
ATOM 635 N N . ILE A 1 80 ? 40.661 96.596 114.100 1.00 13.11 80 ILE A N 1
ATOM 636 C CA . ILE A 1 80 ? 40.191 97.900 113.651 1.00 12.47 80 ILE A CA 1
ATOM 637 C C . ILE A 1 80 ? 41.176 98.997 114.046 1.00 13.79 80 ILE A C 1
ATOM 638 O O . ILE A 1 80 ? 41.659 99.034 115.181 1.00 12.91 80 ILE A O 1
ATOM 643 N N . GLY A 1 81 ? 41.474 99.881 113.096 1.00 12.28 81 GLY A N 1
ATOM 644 C CA . GLY A 1 81 ? 42.408 100.964 113.350 1.00 12.98 81 GLY A CA 1
ATOM 645 C C . GLY A 1 81 ? 41.774 102.312 113.652 1.00 12.99 81 GLY A C 1
ATOM 646 O O . GLY A 1 81 ? 40.560 102.485 113.517 1.00 13.92 81 GLY A O 1
ATOM 647 N N . LYS A 1 82 ? 42.611 103.273 114.038 1.00 21.90 82 LYS A N 1
ATOM 648 C CA . LYS A 1 82 ? 42.168 104.620 114.393 1.00 21.99 82 LYS A CA 1
ATOM 649 C C . LYS A 1 82 ? 41.476 105.433 113.282 1.00 23.04 82 LYS A C 1
ATOM 650 O O . LYS A 1 82 ? 40.412 106.023 113.508 1.00 23.59 82 LYS A O 1
ATOM 656 N N . ASN A 1 83 ? 42.073 105.480 112.092 1.00 7.02 83 ASN A N 1
ATOM 657 C CA . ASN A 1 83 ? 41.490 106.241 110.993 1.00 8.28 83 ASN A CA 1
ATOM 658 C C . ASN A 1 83 ? 40.150 105.672 110.552 1.00 6.36 83 ASN A C 1
ATOM 659 O O . ASN A 1 83 ? 39.830 104.515 110.828 1.00 7.82 83 ASN A O 1
ATOM 664 N N . PRO A 1 84 ? 39.339 106.493 109.867 1.00 9.87 84 PRO A N 1
ATOM 665 C CA . PRO A 1 84 ? 38.024 106.077 109.375 1.00 9.24 84 PRO A CA 1
ATOM 666 C C . PRO A 1 84 ? 38.172 104.888 108.440 1.00 8.94 84 PRO A C 1
ATOM 667 O O . PRO A 1 84 ? 38.957 104.925 107.490 1.00 7.55 84 PRO A O 1
ATOM 671 N N . ILE A 1 85 ? 37.411 103.835 108.707 1.00 19.43 85 ILE A N 1
ATOM 672 C CA . ILE A 1 85 ? 37.474 102.633 107.888 1.00 21.39 85 ILE A CA 1
ATOM 673 C C . ILE A 1 85 ? 37.275 102.962 106.410 1.00 22.04 85 ILE A C 1
ATOM 674 O O . ILE A 1 85 ? 37.607 102.171 105.527 1.00 21.64 85 ILE A O 1
ATOM 679 N N . GLU A 1 86 ? 36.733 104.144 106.155 1.00 6.53 86 GLU A N 1
ATOM 680 C CA . GLU A 1 86 ? 36.482 104.602 104.804 1.00 10.59 86 GLU A CA 1
ATOM 681 C C . GLU A 1 86 ? 37.779 104.984 104.108 1.00 10.86 86 GLU A C 1
ATOM 682 O O . GLU A 1 86 ? 37.915 104.812 102.904 1.00 13.34 86 GLU A O 1
ATOM 688 N N . ASP A 1 87 ? 38.738 105.508 104.860 1.00 30.90 87 ASP A N 1
ATOM 689 C CA . ASP A 1 87 ? 39.997 105.918 104.257 1.00 32.09 87 ASP A CA 1
ATOM 690 C C . ASP A 1 87 ? 40.880 104.767 103.811 1.00 31.14 87 ASP A C 1
ATOM 691 O O . ASP A 1 87 ? 41.964 104.994 103.268 1.00 30.08 87 ASP A O 1
ATOM 696 N N . GLY A 1 88 ? 40.425 103.535 104.037 1.00 8.65 88 GLY A N 1
ATOM 697 C CA . GLY A 1 88 ? 41.199 102.380 103.613 1.00 7.82 88 GLY A CA 1
ATOM 698 C C . GLY A 1 88 ? 41.678 101.450 104.707 1.00 6.06 88 GLY A C 1
ATOM 699 O O . GLY A 1 88 ? 41.723 101.821 105.878 1.00 5.97 88 GLY A O 1
ATOM 708 N N . ASN A 1 90 ? 44.451 97.686 105.232 1.00 15.72 90 ASN A N 1
ATOM 709 C CA . ASN A 1 90 ? 45.610 96.982 104.676 1.00 14.08 90 ASN A CA 1
ATOM 710 C C . ASN A 1 90 ? 45.396 95.472 104.778 1.00 15.18 90 ASN A C 1
ATOM 711 O O . ASN A 1 90 ? 45.290 94.936 105.876 1.00 14.22 90 ASN A O 1
ATOM 716 N N . PHE A 1 91 ? 45.338 94.792 103.634 1.00 12.76 91 PHE A N 1
ATOM 717 C CA . PHE A 1 91 ? 45.121 93.346 103.609 1.00 10.83 91 PHE A CA 1
ATOM 718 C C . PHE A 1 91 ? 46.415 92.613 103.322 1.00 12.92 91 PHE A C 1
ATOM 719 O O . PHE A 1 91 ? 47.303 93.163 102.674 1.00 12.30 91 PHE A O 1
ATOM 727 N N . ILE A 1 92 ? 46.507 91.363 103.776 1.00 34.20 92 ILE A N 1
ATOM 728 C CA . ILE A 1 92 ? 47.697 90.562 103.533 1.00 31.28 92 ILE A CA 1
ATOM 729 C C . ILE A 1 92 ? 47.410 89.395 102.598 1.00 34.17 92 ILE A C 1
ATOM 730 O O . ILE A 1 92 ? 48.168 89.139 101.673 1.00 35.75 92 ILE A O 1
ATOM 735 N N . VAL A 1 93 ? 46.337 88.665 102.852 1.00 13.22 93 VAL A N 1
ATOM 736 C CA . VAL A 1 93 ? 45.955 87.546 101.982 1.00 12.36 93 VAL A CA 1
ATOM 737 C C . VAL A 1 93 ? 46.998 86.498 101.549 1.00 10.60 93 VAL A C 1
ATOM 738 O O . VAL A 1 93 ? 47.885 86.773 100.747 1.00 10.24 93 VAL A O 1
ATOM 742 N N . SER A 1 94 ? 46.845 85.280 102.053 1.00 7.16 94 SER A N 1
ATOM 743 C CA . SER A 1 94 ? 47.738 84.174 101.715 1.00 7.20 94 SER A CA 1
ATOM 744 C C . SER A 1 94 ? 46.877 82.925 101.587 1.00 6.19 94 SER A C 1
ATOM 745 O O . SER A 1 94 ? 45.855 82.822 102.253 1.00 5.80 94 SER A O 1
ATOM 748 N N . HIS A 1 95 ? 47.257 81.975 100.739 1.00 6.17 95 HIS A N 1
ATOM 749 C CA . HIS A 1 95 ? 46.423 80.789 100.632 1.00 7.75 95 HIS A CA 1
ATOM 750 C C . HIS A 1 95 ? 46.811 79.675 101.604 1.00 9.15 95 HIS A C 1
ATOM 751 O O . HIS A 1 95 ? 47.982 79.326 101.776 1.00 9.03 95 HIS A O 1
ATOM 758 N N . THR A 1 96 ? 45.790 79.140 102.260 1.00 17.62 96 THR A N 1
ATOM 759 C CA . THR A 1 96 ? 45.942 78.077 103.240 1.00 19.76 96 THR A CA 1
ATOM 760 C C . THR A 1 96 ? 46.315 76.717 102.625 1.00 18.42 96 THR A C 1
ATOM 761 O O . THR A 1 96 ? 47.061 75.936 103.214 1.00 16.53 96 THR A O 1
ATOM 765 N N . ASP A 1 97 ? 45.800 76.448 101.432 1.00 10.51 97 ASP A N 1
ATOM 766 C CA . ASP A 1 97 ? 46.067 75.197 100.735 1.00 10.46 97 ASP A CA 1
ATOM 767 C C . ASP A 1 97 ? 47.468 75.065 100.121 1.00 11.60 97 ASP A C 1
ATOM 768 O O . ASP A 1 97 ? 48.193 76.042 99.956 1.00 13.98 97 ASP A O 1
ATOM 773 N N . SER A 1 98 ? 47.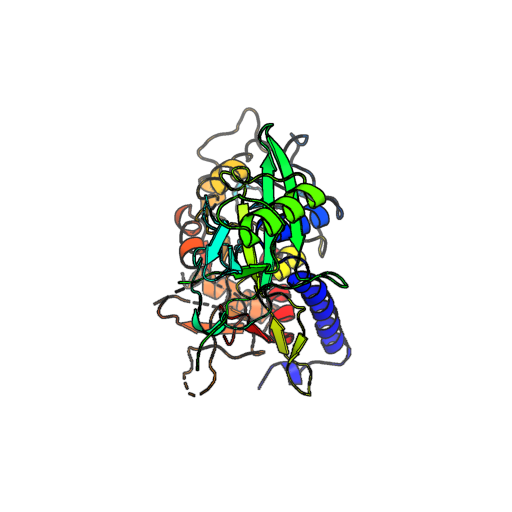814 73.823 99.787 1.00 42.87 98 SER A N 1
ATOM 774 C CA . SER A 1 98 ? 49.085 73.444 99.172 1.00 40.91 98 SER A CA 1
ATOM 775 C C . SER A 1 98 ? 48.840 72.128 98.426 1.00 38.78 98 SER A C 1
ATOM 776 O O . SER A 1 98 ? 47.881 71.420 98.716 1.00 38.99 98 SER A O 1
ATOM 779 N N . PRO A 1 99 ? 49.698 71.791 97.453 1.00 21.13 99 PRO A N 1
ATOM 780 C CA . PRO A 1 99 ? 49.585 70.563 96.657 1.00 17.38 99 PRO A CA 1
ATOM 781 C C . PRO A 1 99 ? 49.537 69.230 97.427 1.00 16.50 99 PRO A C 1
ATOM 782 O O . PRO A 1 99 ? 50.370 68.978 98.292 1.00 18.40 99 PRO A O 1
ATOM 786 N N . ARG A 1 100 ? 48.557 68.386 97.095 1.00 1.24 100 ARG A N 1
ATOM 787 C CA . ARG A 1 100 ? 48.396 67.075 97.720 1.00 1.24 100 ARG A CA 1
ATOM 788 C C . ARG A 1 100 ? 47.703 66.066 96.816 1.00 1.24 100 ARG A C 1
ATOM 789 O O . ARG A 1 100 ? 47.665 66.242 95.603 1.00 1.24 100 ARG A O 1
ATOM 797 N N . LEU A 1 101 ? 47.133 65.017 97.405 1.00 19.55 101 LEU A N 1
ATOM 798 C CA . LEU A 1 101 ? 46.517 63.990 96.594 1.00 20.15 101 LEU A CA 1
ATOM 799 C C . LEU A 1 101 ? 45.017 63.829 96.502 1.00 22.26 101 LEU A C 1
ATOM 800 O O . LEU A 1 101 ? 44.532 63.450 95.444 1.00 25.29 101 LEU A O 1
ATOM 805 N N . ASP A 1 102 ? 44.260 64.069 97.560 1.00 2.45 102 ASP A N 1
ATOM 806 C CA . ASP A 1 102 ? 42.797 63.934 97.413 1.00 3.23 102 ASP A CA 1
ATOM 807 C C . ASP A 1 102 ? 42.290 62.575 96.900 1.00 2.45 102 ASP A C 1
ATOM 808 O O . ASP A 1 102 ? 42.303 62.325 95.695 1.00 2.45 102 ASP A O 1
ATOM 813 N N . ALA A 1 103 ? 41.805 61.724 97.795 1.00 12.07 103 ALA A N 1
ATOM 814 C CA . ALA A 1 103 ? 41.282 60.426 97.390 1.00 12.89 103 ALA A CA 1
ATOM 815 C C . ALA A 1 103 ? 39.988 60.603 96.581 1.00 12.88 103 ALA A C 1
ATOM 816 O O . ALA A 1 103 ? 39.250 61.562 96.799 1.00 12.62 103 ALA A O 1
ATOM 818 N N . LYS A 1 104 ? 39.714 59.687 95.653 1.00 14.31 104 LYS A N 1
ATOM 819 C CA . LYS A 1 104 ? 38.497 59.764 94.847 1.00 15.68 104 LYS A CA 1
ATOM 820 C C . LYS A 1 104 ? 37.246 59.510 95.692 1.00 19.23 104 LYS A C 1
ATOM 821 O O . LYS A 1 104 ? 37.334 58.966 96.789 1.00 17.53 104 LYS A O 1
ATOM 827 N N . PRO A 1 105 ? 36.063 59.903 95.188 1.00 33.45 105 PRO A N 1
ATOM 828 C CA . PRO A 1 105 ? 34.789 59.717 95.895 1.00 34.55 105 PRO A CA 1
ATOM 829 C C . PRO A 1 105 ? 34.585 58.273 96.337 1.00 35.81 105 PRO A C 1
ATOM 830 O O . PRO A 1 105 ? 34.063 58.008 97.417 1.00 33.36 105 PRO A O 1
ATOM 834 N N . SER A 1 106 ? 34.988 57.350 95.472 1.00 8.92 106 SER A N 1
ATOM 835 C CA . SER A 1 106 ? 34.924 55.917 95.727 1.00 7.80 106 SER A CA 1
ATOM 836 C C . SER A 1 106 ? 36.380 55.529 95.475 1.00 7.11 106 SER A C 1
ATOM 837 O O . SER A 1 106 ? 36.762 55.177 94.354 1.00 8.45 106 SER A O 1
ATOM 840 N N . PRO A 1 107 ? 37.220 55.624 96.518 1.00 1.81 107 PRO A N 1
ATOM 841 C CA . PRO A 1 107 ? 38.642 55.308 96.427 1.00 1.24 107 PRO A CA 1
ATOM 842 C C . PRO A 1 107 ? 39.145 53.923 96.741 1.00 1.24 107 PRO A C 1
ATOM 843 O O . PRO A 1 107 ? 40.119 53.491 96.150 1.00 1.24 107 PRO A O 1
ATOM 847 N N . ILE A 1 108 ? 38.513 53.217 97.666 1.00 1.24 108 ILE A N 1
ATOM 848 C CA . ILE A 1 108 ? 39.023 51.902 98.048 1.00 1.24 108 ILE A CA 1
ATOM 849 C C . ILE A 1 108 ? 38.932 50.807 96.992 1.00 1.77 108 ILE A C 1
ATOM 850 O O . ILE A 1 108 ? 37.858 50.504 96.485 1.00 2.52 108 ILE A O 1
ATOM 855 N N . SER A 1 109 ? 40.078 50.214 96.665 1.00 21.90 109 SER A N 1
ATOM 856 C CA . SER A 1 109 ? 40.119 49.143 95.673 1.00 22.69 109 SER A CA 1
ATOM 857 C C . SER A 1 109 ? 41.273 48.180 95.906 1.00 23.58 109 SER A C 1
ATOM 858 O O . SER A 1 109 ? 42.316 48.542 96.463 1.00 22.44 109 SER A O 1
ATOM 861 N N . GLU A 1 110 ? 41.071 46.942 95.471 1.00 17.08 110 GLU A N 1
ATOM 862 C CA . GLU A 1 110 ? 42.087 45.918 95.616 1.00 16.97 110 GLU A CA 1
ATOM 863 C C . GLU A 1 110 ? 42.652 45.559 94.255 1.00 18.39 110 GLU A C 1
ATOM 864 O O . GLU A 1 110 ? 41.913 45.439 93.272 1.00 17.88 110 GLU A O 1
ATOM 870 N N . GLU A 1 111 ? 43.968 45.401 94.201 1.00 21.48 111 GLU A N 1
ATOM 871 C CA . GLU A 1 111 ? 44.642 45.036 92.972 1.00 23.96 111 GLU A CA 1
ATOM 872 C C . GLU A 1 111 ? 45.805 44.106 93.277 1.00 22.54 111 GLU A C 1
ATOM 873 O O . GLU A 1 111 ? 46.726 44.460 94.012 1.00 23.60 111 GLU A O 1
ATOM 879 N N . ASN A 1 112 ? 45.743 42.901 92.723 1.00 22.74 112 ASN A N 1
ATOM 880 C CA . ASN A 1 112 ? 46.800 41.925 92.914 1.00 23.59 112 ASN A CA 1
ATOM 881 C C . ASN A 1 112 ? 47.061 41.669 94.392 1.00 22.01 112 ASN A C 1
ATOM 882 O O . ASN A 1 112 ? 48.201 41.717 94.837 1.00 22.92 112 ASN A O 1
ATOM 887 N N . GLU A 1 113 ? 45.997 41.411 95.150 1.00 9.06 113 GLU A N 1
ATOM 888 C CA . GLU A 1 113 ? 46.103 41.113 96.576 1.00 12.73 113 GLU A CA 1
ATOM 889 C C . GLU A 1 113 ? 46.447 42.310 97.466 1.00 7.70 113 GLU A C 1
ATOM 890 O O . GLU A 1 113 ? 46.874 42.128 98.606 1.00 9.01 113 GLU A O 1
ATOM 896 N N . LEU A 1 114 ? 46.264 43.527 96.964 1.00 13.58 114 LEU A N 1
ATOM 897 C CA . LEU A 1 114 ? 46.582 44.711 97.754 1.00 9.09 114 LEU A CA 1
ATOM 898 C C . LEU A 1 114 ? 45.501 45.775 97.668 1.00 7.47 114 LEU A C 1
ATOM 899 O O . LEU A 1 114 ? 44.925 46.003 96.607 1.00 7.47 114 LEU A O 1
ATOM 904 N N . THR A 1 115 ? 45.232 46.426 98.796 1.00 1.71 115 THR A N 1
ATOM 905 C CA . THR A 1 115 ? 44.224 47.481 98.874 1.00 1.71 115 THR A CA 1
ATOM 906 C C . THR A 1 115 ? 44.856 48.869 98.775 1.00 1.71 115 THR A C 1
ATOM 907 O O . THR A 1 115 ? 45.849 49.155 99.451 1.00 1.71 115 THR A O 1
ATOM 911 N N . PHE A 1 116 ? 44.275 49.723 97.929 1.00 3.48 116 PHE A N 1
ATOM 912 C CA . PHE A 1 116 ? 44.763 51.095 97.744 1.00 3.92 116 PHE A CA 1
ATOM 913 C C . PHE A 1 116 ? 43.642 52.129 97.839 1.00 2.16 116 PHE A C 1
ATOM 914 O O . PHE A 1 116 ? 42.456 51.795 97.875 1.00 2.10 116 PHE A O 1
ATOM 922 N N . ILE A 1 117 ? 44.055 53.392 97.879 1.00 3.84 117 ILE A N 1
ATOM 923 C CA . ILE A 1 117 ? 43.149 54.531 97.897 1.00 5.57 117 ILE A CA 1
ATOM 924 C C . ILE A 1 117 ? 43.425 55.153 96.532 1.00 8.09 117 ILE A C 1
ATOM 925 O O . ILE A 1 117 ? 44.587 55.324 96.159 1.00 8.89 117 ILE A O 1
ATOM 930 N N . LYS A 1 118 ? 42.374 55.497 95.794 1.00 28.72 118 LYS A N 1
ATOM 931 C CA . LYS A 1 118 ? 42.545 56.054 94.464 1.00 30.27 118 LYS A CA 1
ATOM 932 C C . LYS A 1 118 ? 43.332 57.340 94.354 1.00 30.76 118 LYS A C 1
ATOM 933 O O . LYS A 1 118 ? 44.402 57.349 93.751 1.00 32.51 118 LYS A O 1
ATOM 939 N N . THR A 1 119 ? 42.820 58.436 94.895 1.00 3.95 119 THR A N 1
ATOM 940 C CA . THR A 1 119 ? 43.586 59.681 94.821 1.00 3.34 119 THR A CA 1
ATOM 941 C C . THR A 1 119 ? 43.503 60.435 93.492 1.00 1.48 119 THR A C 1
ATOM 942 O O . THR A 1 119 ? 43.323 59.839 92.434 1.00 1.24 119 THR A O 1
ATOM 946 N N . ASN A 1 120 ? 43.660 61.755 93.585 1.00 8.04 120 ASN A N 1
ATOM 947 C CA . ASN A 1 120 ? 43.620 62.668 92.448 1.00 11.86 120 ASN A CA 1
ATOM 948 C C . ASN A 1 120 ? 44.600 63.816 92.623 1.00 11.30 120 ASN A C 1
ATOM 949 O O . ASN A 1 120 ? 44.408 64.668 93.472 1.00 12.69 120 ASN A O 1
ATOM 954 N N . TYR A 1 121 ? 45.645 63.850 91.818 1.00 18.57 121 TYR A N 1
ATOM 955 C CA . TYR A 1 121 ? 46.623 64.937 91.861 1.00 24.85 121 TYR A CA 1
ATOM 956 C C . TYR A 1 121 ? 45.946 66.314 92.050 1.00 21.47 121 TYR A C 1
ATOM 957 O O . TYR A 1 121 ? 44.991 66.643 91.350 1.00 23.73 121 TYR A O 1
ATOM 966 N N . TYR A 1 122 ? 46.421 67.101 93.012 1.00 17.37 122 TYR A N 1
ATOM 967 C CA . TYR A 1 122 ? 45.895 68.449 93.241 1.00 13.44 122 TYR A CA 1
ATOM 968 C C . TYR A 1 122 ? 47.057 69.438 93.360 1.00 10.72 122 TYR A C 1
ATOM 969 O O . TYR A 1 122 ? 47.937 69.282 94.206 1.00 8.32 122 TYR A O 1
ATOM 978 N N . GLY A 1 123 ? 47.047 70.466 92.523 1.00 3.24 123 GLY A N 1
ATOM 979 C CA . GLY A 1 123 ? 48.121 71.440 92.548 1.00 3.61 123 GLY A CA 1
ATOM 980 C C . GLY A 1 123 ? 49.198 71.020 91.567 1.00 4.88 123 GLY A C 1
ATOM 981 O O . GLY A 1 123 ? 49.053 70.001 90.883 1.00 3.24 123 GLY A O 1
ATOM 982 N N . GLY A 1 124 ? 50.277 71.793 91.491 1.00 24.12 124 GLY A N 1
ATOM 983 C CA . GLY A 1 124 ? 51.354 71.450 90.580 1.00 28.73 124 GLY A CA 1
ATOM 984 C C . GLY A 1 124 ? 52.257 70.353 91.117 1.00 32.42 124 GLY A C 1
ATOM 985 O O . GLY A 1 124 ? 53.418 70.594 91.425 1.00 34.96 124 GLY A O 1
ATOM 986 N N . ILE A 1 125 ? 51.720 69.144 91.226 1.00 58.67 125 ILE A N 1
ATOM 987 C CA . ILE A 1 125 ? 52.465 67.997 91.734 1.00 60.48 125 ILE A CA 1
ATOM 988 C C . ILE A 1 125 ? 53.621 67.614 90.812 1.00 63.02 125 ILE A C 1
ATOM 989 O O . ILE A 1 125 ? 53.574 67.876 89.611 1.00 63.66 125 ILE A O 1
ATOM 994 N N . LYS A 1 126 ? 54.657 67.002 91.381 1.00 42.54 126 LYS A N 1
ATOM 995 C CA . LYS A 1 126 ? 55.803 66.535 90.605 1.00 44.58 126 LYS A CA 1
ATOM 996 C C . LYS A 1 126 ? 55.809 65.001 90.598 1.00 40.89 126 LYS A C 1
ATOM 997 O O . LYS A 1 126 ? 56.827 64.360 90.828 1.00 43.14 126 LYS A O 1
ATOM 1003 N N . LYS A 1 127 ? 54.639 64.435 90.334 1.00 16.32 127 LYS A N 1
ATOM 1004 C CA . LYS A 1 127 ? 54.401 62.997 90.283 1.00 14.71 127 LYS A CA 1
ATOM 1005 C C . LYS A 1 127 ? 55.499 62.055 90.753 1.00 9.81 127 LYS A C 1
ATOM 1006 O O . LYS A 1 127 ? 55.394 61.423 91.805 1.00 10.36 127 LYS A O 1
ATOM 1012 N N . TYR A 1 128 ? 56.549 61.938 89.960 1.00 15.21 128 TYR A N 1
ATOM 1013 C CA . TYR A 1 128 ? 57.610 61.029 90.316 1.00 15.12 128 TYR A CA 1
ATOM 1014 C C . TYR A 1 128 ? 58.187 61.288 91.702 1.00 14.20 128 TYR A C 1
ATOM 1015 O O . TYR A 1 128 ? 58.840 60.415 92.271 1.00 14.75 128 TYR A O 1
ATOM 1024 N N . GLN A 1 129 ? 57.945 62.474 92.253 1.00 24.44 129 GLN A N 1
ATOM 1025 C CA . GLN A 1 129 ? 58.468 62.803 93.574 1.00 26.20 129 GLN A CA 1
ATOM 1026 C C . GLN A 1 129 ? 57.640 62.192 94.698 1.00 23.99 129 GLN A C 1
ATOM 1027 O O . GLN A 1 129 ? 58.101 62.095 95.831 1.00 25.45 129 GLN A O 1
ATOM 1033 N N . TRP A 1 130 ? 56.419 61.776 94.380 1.00 22.50 130 TRP A N 1
ATOM 1034 C CA . TRP A 1 130 ? 55.519 61.186 95.366 1.00 18.50 130 TRP A CA 1
ATOM 1035 C C . TRP A 1 130 ? 55.590 59.667 95.416 1.00 18.18 130 TRP A C 1
ATOM 1036 O O . TRP A 1 130 ? 54.952 59.032 96.259 1.00 18.38 130 TRP A O 1
ATOM 1047 N N . LEU A 1 131 ? 56.364 59.090 94.506 1.00 11.68 131 LEU A N 1
ATOM 1048 C CA . LEU A 1 131 ? 56.526 57.646 94.436 1.00 9.98 131 LEU A CA 1
ATOM 1049 C C . LEU A 1 131 ? 57.526 57.189 95.489 1.00 10.74 131 LEU A C 1
ATOM 1050 O O . LEU A 1 131 ? 58.555 57.831 95.694 1.00 8.07 131 LEU A O 1
ATOM 1055 N N . SER A 1 132 ? 57.214 56.083 96.156 1.00 27.40 132 SER A N 1
ATOM 1056 C CA . SER A 1 132 ? 58.080 55.528 97.191 1.00 29.68 132 SER A CA 1
ATOM 1057 C C . SER A 1 132 ? 58.475 56.541 98.268 1.00 32.11 132 SER A C 1
ATOM 1058 O O . SER A 1 132 ? 59.658 56.689 98.584 1.00 32.80 132 SER A O 1
ATOM 1061 N N . THR A 1 133 ? 57.480 57.222 98.835 1.00 23.23 133 THR A N 1
ATOM 1062 C CA . THR A 1 133 ? 57.716 58.217 99.874 1.00 22.29 133 THR A CA 1
ATOM 1063 C C . THR A 1 133 ? 56.643 58.089 100.947 1.00 19.06 133 THR A C 1
ATOM 1064 O O . THR A 1 133 ? 55.473 57.868 100.632 1.00 19.83 133 THR A O 1
ATOM 1068 N N . PRO A 1 134 ? 57.022 58.233 102.231 1.00 17.13 134 PRO A N 1
ATOM 1069 C CA . PRO A 1 134 ? 56.079 58.131 103.351 1.00 13.20 134 PRO A CA 1
ATOM 1070 C C . PRO A 1 134 ? 54.986 59.166 103.233 1.00 12.83 134 PRO A C 1
ATOM 1071 O O . PRO A 1 134 ? 55.260 60.361 103.212 1.00 15.93 134 PRO A O 1
ATOM 1075 N N . LEU A 1 135 ? 53.749 58.704 103.155 1.00 11.12 135 LEU A N 1
ATOM 1076 C CA . LEU A 1 135 ? 52.607 59.594 103.043 1.00 9.24 135 LEU A CA 1
ATOM 1077 C C . LEU A 1 135 ? 51.723 59.525 104.280 1.00 8.99 135 LEU A C 1
ATOM 1078 O O . LEU A 1 135 ? 51.710 58.517 105.004 1.00 8.61 135 LEU A O 1
ATOM 1083 N N . SER A 1 136 ? 50.983 60.607 104.508 1.00 5.07 136 SER A N 1
ATOM 1084 C CA . SER A 1 136 ? 50.080 60.704 105.635 1.00 4.88 136 SER A CA 1
ATOM 1085 C C . SER A 1 136 ? 48.673 61.016 105.135 1.00 5.45 136 SER A C 1
ATOM 1086 O O . SER A 1 136 ? 48.474 61.942 104.359 1.00 6.25 136 SER A O 1
ATOM 1089 N N . ILE A 1 137 ? 47.701 60.227 105.578 1.00 5.36 137 ILE A N 1
ATOM 1090 C CA . ILE A 1 137 ? 46.311 60.413 105.178 1.00 4.35 137 ILE A CA 1
ATOM 1091 C C . ILE A 1 137 ? 45.653 61.351 106.165 1.00 4.09 137 ILE A C 1
ATOM 1092 O O . ILE A 1 137 ? 45.796 61.177 107.368 1.00 5.47 137 ILE A O 1
ATOM 1097 N N . ARG A 1 138 ? 44.933 62.343 105.661 1.00 16.79 138 ARG A N 1
ATOM 1098 C CA . ARG A 1 138 ? 44.255 63.308 106.522 1.00 16.75 138 ARG A CA 1
ATOM 1099 C C . ARG A 1 138 ? 42.893 63.631 105.958 1.00 16.06 138 ARG A C 1
ATOM 1100 O O . ARG A 1 138 ? 42.781 64.059 104.811 1.00 16.29 138 ARG A O 1
ATOM 1108 N N . GLY A 1 139 ? 41.850 63.450 106.750 1.00 1.54 139 GLY A N 1
ATOM 1109 C CA . GLY A 1 139 ? 40.547 63.756 106.212 1.00 1.81 139 GLY A CA 1
ATOM 1110 C C . GLY A 1 139 ? 39.416 64.002 107.184 1.00 3.53 139 GLY A C 1
ATOM 1111 O O . GLY A 1 139 ? 39.552 63.871 108.402 1.00 4.51 139 GLY A O 1
ATOM 1112 N N . VAL A 1 140 ? 38.283 64.383 106.611 1.00 17.47 140 VAL A N 1
ATOM 1113 C CA . VAL A 1 140 ? 37.075 64.642 107.359 1.00 16.14 140 VAL A CA 1
ATOM 1114 C C . VAL A 1 140 ? 36.068 63.710 106.710 1.00 17.02 140 VAL A C 1
ATOM 1115 O O . VAL A 1 140 ? 35.948 63.692 105.484 1.00 15.75 140 VAL A O 1
ATOM 1119 N N . VAL A 1 141 ? 35.367 62.924 107.521 1.00 19.10 141 VAL A N 1
ATOM 1120 C CA . VAL A 1 141 ? 34.375 61.997 106.996 1.00 20.79 141 VAL A CA 1
ATOM 1121 C C . VAL A 1 141 ? 33.035 62.079 107.720 1.00 21.57 141 VAL A C 1
ATOM 1122 O O . VAL A 1 141 ? 32.987 62.073 108.949 1.00 23.53 141 VAL A O 1
ATOM 1126 N N . PHE A 1 142 ? 31.948 62.166 106.953 1.00 14.04 142 PHE A N 1
ATOM 1127 C CA . PHE A 1 142 ? 30.611 62.226 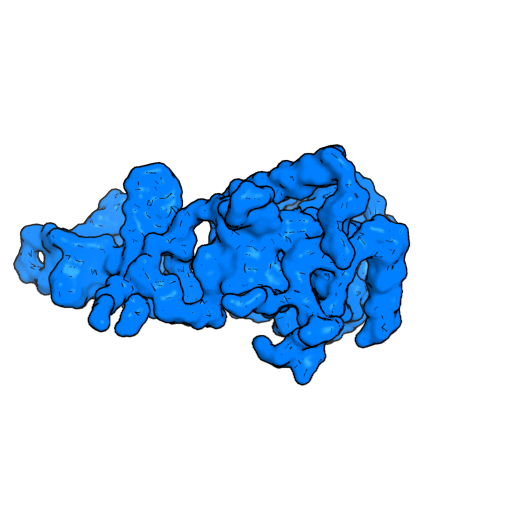107.531 1.00 14.59 142 PHE A CA 1
ATOM 1128 C C . PHE A 1 142 ? 29.947 60.882 107.305 1.00 17.24 142 PHE A C 1
ATOM 1129 O O . PHE A 1 142 ? 29.893 60.386 106.178 1.00 17.88 142 PHE A O 1
ATOM 1137 N N . LEU A 1 143 ? 29.446 60.290 108.384 1.00 14.64 143 LEU A N 1
ATOM 1138 C CA . LEU A 1 143 ? 28.804 58.988 108.307 1.00 16.81 143 LEU A CA 1
ATOM 1139 C C . LEU A 1 143 ? 27.452 59.000 107.603 1.00 20.20 143 LEU A C 1
ATOM 1140 O O . LEU A 1 143 ? 27.041 60.012 107.026 1.00 21.34 143 LEU A O 1
ATOM 1145 N N . LYS A 1 144 ? 26.776 57.857 107.630 1.00 35.52 144 LYS A N 1
ATOM 1146 C CA . LYS A 1 144 ? 25.472 57.736 106.998 1.00 39.95 144 LYS A CA 1
ATOM 1147 C C . LYS A 1 144 ? 24.492 58.642 107.719 1.00 42.14 144 LYS A C 1
ATOM 1148 O O . LYS A 1 144 ? 23.481 59.048 107.149 1.00 44.98 144 LYS A O 1
ATOM 1154 N N . ASN A 1 145 ? 24.803 58.960 108.974 1.00 54.99 145 ASN A N 1
ATOM 1155 C CA . ASN A 1 145 ? 23.959 59.836 109.773 1.00 56.17 145 ASN A CA 1
ATOM 1156 C C . ASN A 1 145 ? 24.610 61.198 109.961 1.00 51.79 145 ASN A C 1
ATOM 1157 O O . ASN A 1 145 ? 24.470 61.821 111.006 1.00 51.23 145 ASN A O 1
ATOM 1162 N N . GLY A 1 146 ? 25.327 61.648 108.936 1.00 19.58 146 GLY A N 1
ATOM 1163 C CA . GLY A 1 146 ? 25.979 62.945 108.972 1.00 17.05 146 GLY A CA 1
ATOM 1164 C C . GLY A 1 146 ? 26.851 63.226 110.181 1.00 14.71 146 GLY A C 1
ATOM 1165 O O . GLY A 1 146 ? 27.056 64.392 110.531 1.00 12.21 146 GLY A O 1
ATOM 1166 N N . GLU A 1 147 ? 27.368 62.170 110.810 1.00 9.81 147 GLU A N 1
ATOM 1167 C CA . GLU A 1 147 ? 28.224 62.301 111.988 1.00 11.20 147 GLU A CA 1
ATOM 1168 C C . GLU A 1 147 ? 29.675 62.483 111.552 1.00 5.72 147 GLU A C 1
ATOM 1169 O O . GLU A 1 147 ? 30.267 61.572 110.983 1.00 5.72 147 GLU A O 1
ATOM 1175 N N . LYS A 1 148 ? 30.242 63.659 111.819 1.00 12.64 148 LYS A N 1
ATOM 1176 C CA . LYS A 1 148 ? 31.623 63.957 111.436 1.00 11.19 148 LYS A CA 1
ATOM 1177 C C . LYS A 1 148 ? 32.691 63.191 112.217 1.00 9.51 148 LYS A C 1
ATOM 1178 O O . LYS A 1 148 ? 32.637 63.075 113.443 1.00 8.84 148 LYS A O 1
ATOM 1184 N N . VAL A 1 149 ? 33.681 62.701 111.480 1.00 7.08 149 VAL A N 1
ATOM 1185 C CA . VAL A 1 149 ? 34.793 61.948 112.037 1.00 6.97 149 VAL A CA 1
ATOM 1186 C C . VAL A 1 149 ? 36.068 62.527 111.420 1.00 7.13 149 VAL A C 1
ATOM 1187 O O . VAL A 1 149 ? 36.059 62.974 110.276 1.00 6.07 149 VAL A O 1
ATOM 1191 N N . GLU A 1 150 ? 37.161 62.533 112.172 1.00 21.88 150 GLU A N 1
ATOM 1192 C CA . GLU A 1 150 ? 38.417 63.066 111.651 1.00 24.24 150 GLU A CA 1
ATOM 1193 C C . GLU A 1 150 ? 39.564 62.063 111.642 1.00 25.88 150 GLU A C 1
ATOM 1194 O O . GLU A 1 150 ? 39.754 61.305 112.590 1.00 26.71 150 GLU A O 1
ATOM 1200 N N . ILE A 1 151 ? 40.328 62.067 110.560 1.00 12.66 151 ILE A N 1
ATOM 1201 C CA . ILE A 1 151 ? 41.447 61.160 110.422 1.00 12.55 151 ILE A CA 1
ATOM 1202 C C . ILE A 1 151 ? 42.761 61.902 110.280 1.00 14.47 151 ILE A C 1
ATOM 1203 O O . ILE A 1 151 ? 42.835 62.933 109.615 1.00 15.89 151 ILE A O 1
ATOM 1208 N N . ASN A 1 152 ? 43.803 61.349 110.886 1.00 17.76 152 ASN A N 1
ATOM 1209 C CA . ASN A 1 152 ? 45.132 61.917 110.796 1.00 17.60 152 ASN A CA 1
ATOM 1210 C C . ASN A 1 152 ? 46.093 60.790 111.143 1.00 17.83 152 ASN A C 1
ATOM 1211 O O . ASN A 1 152 ? 46.383 60.545 112.321 1.00 19.07 152 ASN A O 1
ATOM 1216 N N . ILE A 1 153 ? 46.567 60.096 110.108 1.00 18.67 153 ILE A N 1
ATOM 1217 C CA . ILE A 1 153 ? 47.486 58.974 110.270 1.00 15.65 153 ILE A CA 1
ATOM 1218 C C . ILE A 1 153 ? 48.692 59.186 109.369 1.00 16.13 153 ILE A C 1
ATOM 1219 O O . ILE A 1 153 ? 48.556 59.583 108.209 1.00 13.71 153 ILE A O 1
ATOM 1224 N N . GLY A 1 154 ? 49.872 58.909 109.909 1.00 7.79 154 GLY A N 1
ATOM 1225 C CA . GLY A 1 154 ? 51.088 59.086 109.146 1.00 7.14 154 GLY A CA 1
ATOM 1226 C C . GLY A 1 154 ? 52.122 59.713 110.052 1.00 7.47 154 GLY A C 1
ATOM 1227 O O . GLY A 1 154 ? 53.245 59.230 110.151 1.00 7.76 154 GLY A O 1
ATOM 1228 N N . ASP A 1 155 ? 51.753 60.809 110.702 1.00 18.06 155 ASP A N 1
ATOM 1229 C CA . ASP A 1 155 ? 52.651 61.462 111.635 1.00 21.1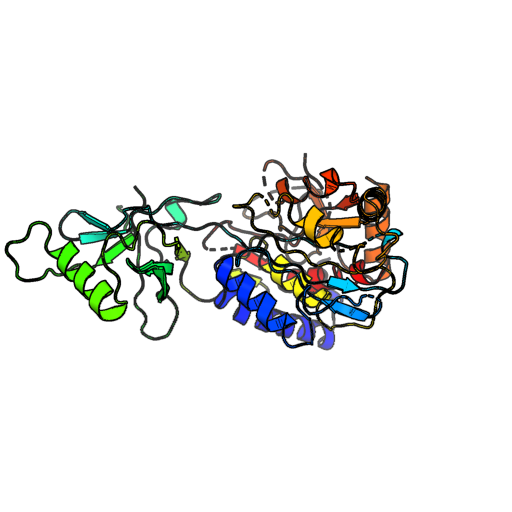4 155 ASP A CA 1
ATOM 1230 C C . ASP A 1 155 ? 52.259 60.783 112.944 1.00 26.06 155 ASP A C 1
ATOM 1231 O O . ASP A 1 155 ? 51.661 59.707 112.885 1.00 29.47 155 ASP A O 1
ATOM 1236 N N . ASN A 1 156 ? 52.565 61.353 114.107 1.00 19.99 156 ASN A N 1
ATOM 1237 C CA . ASN A 1 156 ? 52.209 60.685 115.380 1.00 25.11 156 ASN A CA 1
ATOM 1238 C C . ASN A 1 156 ? 53.147 59.511 115.654 1.00 26.34 156 ASN A C 1
ATOM 1239 O O . ASN A 1 156 ? 53.694 58.914 114.732 1.00 29.30 156 ASN A O 1
ATOM 1244 N N . GLU A 1 157 ? 53.319 59.166 116.923 1.00 53.91 157 GLU A N 1
ATOM 1245 C CA . GLU A 1 157 ? 54.194 58.058 117.274 1.00 56.57 157 GLU A CA 1
ATOM 1246 C C . GLU A 1 157 ? 53.605 56.689 116.953 1.00 53.54 157 GLU A C 1
ATOM 1247 O O . GLU A 1 157 ? 52.414 56.448 117.157 1.00 51.68 157 GLU A O 1
ATOM 1253 N N . ASN A 1 158 ? 54.455 55.797 116.452 1.00 20.97 158 ASN A N 1
ATOM 1254 C CA . ASN A 1 158 ? 54.058 54.432 116.132 1.00 21.10 158 ASN A CA 1
ATOM 1255 C C . ASN A 1 158 ? 53.106 54.357 114.957 1.00 15.74 158 ASN A C 1
ATOM 1256 O O . ASN A 1 158 ? 52.751 53.275 114.493 1.00 16.72 158 ASN A O 1
ATOM 1261 N N . ASP A 1 159 ? 52.697 55.513 114.471 1.00 34.04 159 ASP A N 1
ATOM 1262 C CA . ASP A 1 159 ? 51.779 55.568 113.352 1.00 27.99 159 ASP A CA 1
ATOM 1263 C C . ASP A 1 159 ? 52.362 54.905 112.107 1.00 24.15 159 ASP A C 1
ATOM 1264 O O . ASP A 1 159 ? 53.562 54.988 111.842 1.00 23.46 159 ASP A O 1
ATOM 1269 N N . PRO A 1 160 ? 51.523 54.189 111.354 1.00 17.40 160 PRO A N 1
ATOM 1270 C CA . PRO A 1 160 ? 52.014 53.548 110.136 1.00 15.88 160 PRO A CA 1
ATOM 1271 C C . PRO A 1 160 ? 51.962 54.595 109.021 1.00 13.61 160 PRO A C 1
ATOM 1272 O O . PRO A 1 160 ? 51.359 55.652 109.180 1.00 13.23 160 PRO A O 1
ATOM 1276 N N . VAL A 1 161 ? 52.601 54.312 107.899 1.00 3.53 161 VAL A N 1
ATOM 1277 C CA . VAL A 1 161 ? 52.600 55.254 106.797 1.00 3.89 161 VAL A CA 1
ATOM 1278 C C . VAL A 1 161 ? 52.081 54.555 105.550 1.00 2.78 161 VAL A C 1
ATOM 1279 O O . VAL A 1 161 ? 51.884 53.345 105.558 1.00 2.07 161 VAL A O 1
ATOM 1283 N N . PHE A 1 162 ? 51.839 55.313 104.488 1.00 3.45 162 PHE A N 1
ATOM 1284 C CA . PHE A 1 162 ? 51.337 54.721 103.257 1.00 3.79 162 PHE A CA 1
ATOM 1285 C C . PHE A 1 162 ? 52.155 55.215 102.075 1.00 4.24 162 PHE A C 1
ATOM 1286 O O . PHE A 1 162 ? 52.645 56.341 102.075 1.00 4.25 162 PHE A O 1
ATOM 1294 N N . VAL A 1 163 ? 52.310 54.374 101.064 1.00 8.92 163 VAL A N 1
ATOM 1295 C CA . VAL A 1 163 ? 53.124 54.759 99.924 1.00 10.88 163 VAL A CA 1
ATOM 1296 C C . VAL A 1 163 ? 52.516 54.442 98.574 1.00 9.77 163 VAL A C 1
ATOM 1297 O O . VAL A 1 163 ? 51.464 53.811 98.483 1.00 10.48 163 VAL A O 1
ATOM 1301 N N . ILE A 1 164 ? 53.196 54.908 97.531 1.00 8.86 164 ILE A N 1
ATOM 1302 C CA . ILE A 1 164 ? 52.805 54.663 96.152 1.00 9.61 164 ILE A CA 1
ATOM 1303 C C . ILE A 1 164 ? 54.035 54.007 95.535 1.00 8.38 164 ILE A C 1
ATOM 1304 O O . ILE A 1 164 ? 54.979 54.687 95.124 1.00 8.94 164 ILE A O 1
ATOM 1309 N N . PRO A 1 165 ? 54.043 52.667 95.474 1.00 4.82 165 PRO A N 1
ATOM 1310 C CA . PRO A 1 165 ? 55.139 51.868 94.926 1.00 5.92 165 PRO A CA 1
ATOM 1311 C C . PRO A 1 165 ? 55.648 52.325 93.560 1.00 10.11 165 PRO A C 1
ATOM 1312 O O . PRO A 1 165 ? 55.015 53.125 92.885 1.00 10.07 165 PRO A O 1
ATOM 1316 N N . ASP A 1 166 ? 56.798 51.810 93.152 1.00 15.59 166 ASP A N 1
ATOM 1317 C CA . ASP A 1 166 ? 57.359 52.179 91.864 1.00 26.12 166 ASP A CA 1
ATOM 1318 C C . ASP A 1 166 ? 58.061 50.952 91.305 1.00 30.49 166 ASP A C 1
ATOM 1319 O O . ASP A 1 166 ? 58.238 49.973 92.024 1.00 31.01 166 ASP A O 1
ATOM 1324 N N . ILE A 1 167 ? 58.446 50.995 90.031 1.00 77.43 167 ILE A N 1
ATOM 1325 C CA . ILE A 1 167 ? 59.138 49.869 89.406 1.00 83.07 167 ILE A CA 1
ATOM 1326 C C . ILE A 1 167 ? 60.658 50.067 89.419 1.00 87.48 167 ILE A C 1
ATOM 1327 O O . ILE A 1 167 ? 61.215 50.549 90.406 1.00 88.46 167 ILE A O 1
ATOM 1332 N N . LEU A 1 168 ? 61.326 49.679 88.336 1.00 87.18 168 LEU A N 1
ATOM 1333 C CA . LEU A 1 168 ? 62.777 49.834 88.230 1.00 90.83 168 LEU A CA 1
ATOM 1334 C C . LEU A 1 168 ? 63.282 49.394 86.855 1.00 92.97 168 LEU A C 1
ATOM 1335 O O . LEU A 1 168 ? 64.029 50.118 86.190 1.00 96.59 168 LEU A O 1
ATOM 1340 N N . ASN A 1 189 ? 47.839 54.177 87.846 1.00 66.41 189 ASN A N 1
ATOM 1341 C CA . ASN A 1 189 ? 47.922 55.604 88.142 1.00 64.37 189 ASN A CA 1
ATOM 1342 C C . ASN A 1 189 ? 48.437 55.832 89.572 1.00 59.39 189 ASN A C 1
ATOM 1343 O O . ASN A 1 189 ? 49.198 55.020 90.104 1.00 58.16 189 ASN A O 1
ATOM 1348 N N . LEU A 1 190 ? 48.019 56.938 90.184 1.00 54.21 190 LEU A N 1
ATOM 1349 C CA . LEU A 1 190 ? 48.435 57.291 91.540 1.00 45.37 190 LEU A CA 1
ATOM 1350 C C . LEU A 1 190 ? 47.584 56.611 92.604 1.00 40.25 190 LEU A C 1
ATOM 1351 O O . LEU A 1 190 ? 46.517 57.105 92.963 1.00 37.46 190 LEU A O 1
ATOM 1356 N N . LYS A 1 191 ? 48.075 55.495 93.129 1.00 19.33 191 LYS A N 1
ATOM 1357 C CA . LYS A 1 191 ? 47.337 54.750 94.133 1.00 14.03 191 LYS A CA 1
ATOM 1358 C C . LYS A 1 191 ? 48.137 54.560 95.410 1.00 12.18 191 LYS A C 1
ATOM 1359 O O . LYS A 1 191 ? 49.287 54.136 95.365 1.00 12.07 191 LYS A O 1
ATOM 1365 N N . ILE A 1 192 ? 47.524 54.882 96.547 1.00 26.50 192 ILE A N 1
ATOM 1366 C CA . ILE A 1 192 ? 48.177 54.751 97.846 1.00 23.01 192 ILE A CA 1
ATOM 1367 C C . ILE A 1 192 ? 47.928 53.376 98.443 1.00 23.35 192 ILE A C 1
ATOM 1368 O O . ILE A 1 192 ? 46.783 52.957 98.590 1.00 23.51 192 ILE A O 1
ATOM 1373 N N . LEU A 1 193 ? 49.007 52.681 98.789 1.00 14.06 193 LEU A N 1
ATOM 1374 C CA . LEU A 1 193 ? 48.905 51.358 99.380 1.00 14.21 193 LEU A CA 1
ATOM 1375 C C . LEU A 1 193 ? 48.322 51.470 100.796 1.00 15.71 193 LEU A C 1
ATOM 1376 O O . LEU A 1 193 ? 48.879 52.163 101.649 1.00 17.09 193 LEU A O 1
ATOM 1381 N N . ILE A 1 194 ? 47.207 50.777 101.034 1.00 17.61 194 ILE A N 1
ATOM 1382 C CA . ILE A 1 194 ? 46.514 50.804 102.321 1.00 18.62 194 ILE A CA 1
ATOM 1383 C C . ILE A 1 194 ? 46.671 49.552 103.179 1.00 16.56 194 ILE A C 1
ATOM 1384 O O . ILE A 1 194 ? 46.661 49.639 104.409 1.00 16.37 194 ILE A O 1
ATOM 1389 N N . GLY A 1 195 ? 46.769 48.387 10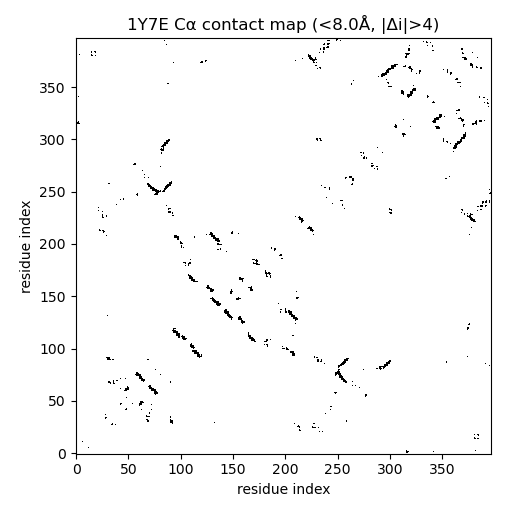2.542 1.00 20.24 195 GLY A N 1
ATOM 1390 C CA . GLY A 1 195 ? 46.907 47.156 103.308 1.00 20.77 195 GLY A CA 1
ATOM 1391 C C . GLY A 1 195 ? 46.968 45.834 102.554 1.00 19.99 195 GLY A C 1
ATOM 1392 O O . GLY A 1 195 ? 46.538 45.721 101.412 1.00 19.48 195 GLY A O 1
ATOM 1393 N N . SER A 1 196 ? 47.518 44.824 103.215 1.00 22.67 196 SER A N 1
ATOM 1394 C CA . SER A 1 196 ? 47.638 43.493 102.646 1.00 23.60 196 SER A CA 1
ATOM 1395 C C . SER A 1 196 ? 46.927 42.493 103.554 1.00 25.46 196 SER A C 1
ATOM 1396 O O . SER A 1 196 ? 45.962 42.851 104.221 1.00 25.18 196 SER A O 1
ATOM 1399 N N . LEU A 1 197 ? 47.413 41.254 103.598 1.00 7.39 197 LEU A N 1
ATOM 1400 C CA . LEU A 1 197 ? 46.797 40.177 104.397 1.00 10.13 197 LEU A CA 1
ATOM 1401 C C . LEU A 1 197 ? 45.253 40.221 104.493 1.00 13.39 197 LEU A C 1
ATOM 1402 O O . LEU A 1 197 ? 44.661 41.145 105.055 1.00 12.85 197 LEU A O 1
ATOM 1407 N N . PRO A 1 198 ? 44.588 39.198 103.928 1.00 22.60 198 PRO A N 1
ATOM 1408 C CA . PRO A 1 198 ? 43.132 39.030 103.885 1.00 27.71 198 PRO A CA 1
ATOM 1409 C C . PRO A 1 198 ? 42.406 38.654 105.177 1.00 30.13 198 PRO A C 1
ATOM 1410 O O . PRO A 1 198 ? 42.989 38.594 106.259 1.00 30.79 198 PRO A O 1
ATOM 1414 N N . ILE A 1 199 ? 41.107 38.410 105.016 1.00 43.87 199 ILE A N 1
ATOM 1415 C CA . ILE A 1 199 ? 40.199 38.005 106.085 1.00 45.69 199 ILE A CA 1
ATOM 1416 C C . ILE A 1 199 ? 39.634 36.678 105.567 1.00 48.01 199 ILE A C 1
ATOM 1417 O O . ILE A 1 199 ? 39.482 36.508 104.357 1.00 47.42 199 ILE A O 1
ATOM 1422 N N . GLU A 1 200 ? 39.341 35.732 106.451 1.00 49.34 200 GLU A N 1
ATOM 1423 C CA . GLU A 1 200 ? 38.814 34.450 105.992 1.00 52.70 200 GLU A CA 1
ATOM 1424 C C . GLU A 1 200 ? 37.317 34.529 105.673 1.00 51.55 200 GLU A C 1
ATOM 1425 O O . GLU A 1 200 ? 36.471 34.417 106.559 1.00 52.14 200 GLU A O 1
ATOM 1431 N N . THR A 1 201 ? 37.006 34.729 104.394 1.00 45.03 201 THR A N 1
ATOM 1432 C CA . THR A 1 201 ? 35.625 34.829 103.927 1.00 43.53 201 THR A CA 1
ATOM 1433 C C . THR A 1 201 ? 35.492 34.379 102.472 1.00 44.88 201 THR A C 1
ATOM 1434 O O . THR A 1 201 ? 36.461 34.408 101.712 1.00 42.14 201 THR A O 1
ATOM 1438 N N . LYS A 1 202 ? 34.286 33.970 102.087 1.00 32.05 202 LYS A N 1
ATOM 1439 C CA . LYS A 1 202 ? 34.047 33.531 100.722 1.00 35.45 202 LYS A CA 1
ATOM 1440 C C . LYS A 1 202 ? 33.755 34.734 99.833 1.00 35.52 202 LYS A C 1
ATOM 1441 O O . LYS A 1 202 ? 33.381 34.587 98.667 1.00 37.21 202 LYS A O 1
ATOM 1447 N N . GLU A 1 203 ? 33.932 35.928 100.388 1.00 40.76 203 GLU A N 1
ATOM 1448 C CA . GLU A 1 203 ? 33.677 37.147 99.638 1.00 43.07 203 GLU A CA 1
ATOM 1449 C C . GLU A 1 203 ? 34.759 37.385 98.585 1.00 40.46 203 GLU A C 1
ATOM 1450 O O . GLU A 1 203 ? 35.849 36.819 98.657 1.00 40.17 203 GLU A O 1
ATOM 1456 N N . LYS A 1 204 ? 34.441 38.227 97.608 1.00 43.55 204 LYS A N 1
ATOM 1457 C CA . LYS A 1 204 ? 35.352 38.559 96.516 1.00 43.03 204 LYS A CA 1
ATOM 1458 C C . LYS A 1 204 ? 36.757 38.939 96.984 1.00 36.75 204 LYS A C 1
ATOM 1459 O O . LYS A 1 204 ? 37.551 38.083 97.388 1.00 37.76 204 LYS A O 1
ATOM 1465 N N . ASN A 1 205 ? 37.054 40.235 96.910 1.00 36.25 205 ASN A N 1
ATOM 1466 C CA . ASN A 1 205 ? 38.352 40.764 97.305 1.00 30.55 205 ASN A CA 1
ATOM 1467 C C . ASN A 1 205 ? 38.520 40.751 98.820 1.00 26.05 205 ASN A C 1
ATOM 1468 O O . ASN A 1 205 ? 37.972 41.587 99.540 1.00 23.25 205 ASN A O 1
ATOM 1473 N N . LYS A 1 206 ? 39.302 39.789 99.289 1.00 17.72 206 LYS A N 1
ATOM 1474 C CA . LYS A 1 206 ? 39.524 39.601 100.709 1.00 17.64 206 LYS A CA 1
ATOM 1475 C C . LYS A 1 206 ? 40.377 40.668 101.375 1.00 15.30 206 LYS A C 1
ATOM 1476 O O . LYS A 1 206 ? 40.087 41.092 102.494 1.00 15.61 206 LYS A O 1
ATOM 1482 N N . VAL A 1 207 ? 41.426 41.108 100.695 1.00 29.60 207 VAL A N 1
ATOM 1483 C CA . VAL A 1 207 ? 42.300 42.119 101.271 1.00 24.56 207 VAL A CA 1
ATOM 1484 C C . VAL A 1 207 ? 41.539 43.430 101.435 1.00 25.37 207 VAL A C 1
ATOM 1485 O O . VAL A 1 207 ? 41.794 44.188 102.368 1.00 25.65 207 VAL A O 1
ATOM 1489 N N . LYS A 1 208 ? 40.594 43.691 100.538 1.00 3.08 208 LYS A N 1
ATOM 1490 C CA . LYS A 1 208 ? 39.801 44.911 100.618 1.00 3.06 208 LYS A CA 1
ATOM 1491 C C . LYS A 1 208 ? 38.900 44.858 101.861 1.00 3.06 208 LYS A C 1
ATOM 1492 O O . LYS A 1 208 ? 38.880 45.794 102.663 1.00 3.06 208 LYS A O 1
ATOM 1498 N N . LEU A 1 209 ? 38.160 43.765 102.028 1.00 7.51 209 LEU A N 1
ATOM 1499 C CA . LEU A 1 209 ? 37.295 43.629 103.194 1.00 8.22 209 LEU A CA 1
ATOM 1500 C C . LEU A 1 209 ? 38.135 43.708 104.462 1.00 8.52 209 LEU A C 1
ATOM 1501 O O . LEU A 1 209 ? 37.859 44.507 105.359 1.00 8.68 209 LEU A O 1
ATOM 1506 N N . ALA A 1 210 ? 39.159 42.864 104.532 1.00 11.52 210 ALA A N 1
ATOM 1507 C CA . ALA A 1 210 ? 40.034 42.827 105.690 1.00 10.97 210 ALA A CA 1
ATOM 1508 C C . ALA A 1 210 ? 40.348 44.249 106.131 1.00 12.06 210 ALA A C 1
ATOM 1509 O O . ALA A 1 210 ? 40.116 44.619 107.284 1.00 10.80 210 ALA A O 1
ATOM 1511 N N . THR A 1 211 ? 40.856 45.043 105.191 1.00 20.23 211 THR A N 1
ATOM 1512 C CA . THR A 1 211 ? 41.213 46.438 105.438 1.00 18.45 211 THR A CA 1
ATOM 1513 C C . THR A 1 211 ? 39.996 47.286 105.798 1.00 19.24 211 THR A C 1
ATOM 1514 O O . THR A 1 211 ? 40.064 48.148 106.677 1.00 17.60 211 THR A O 1
ATOM 1518 N N . LEU A 1 212 ? 38.889 47.046 105.107 1.00 11.56 212 LEU A N 1
ATOM 1519 C CA . LEU A 1 212 ? 37.678 47.804 105.358 1.00 14.17 212 LEU A CA 1
ATOM 1520 C C . LEU A 1 212 ? 37.148 47.617 106.767 1.00 15.66 212 LEU A C 1
ATOM 1521 O O . LEU A 1 212 ? 36.592 48.549 107.354 1.00 17.21 212 LEU A O 1
ATOM 1526 N N . GLN A 1 213 ? 37.308 46.415 107.310 1.00 9.38 213 GLN A N 1
ATOM 1527 C CA . GLN A 1 213 ? 36.838 46.154 108.659 1.00 13.96 213 GLN A CA 1
ATOM 1528 C C . GLN A 1 213 ? 37.716 46.896 109.643 1.00 10.00 213 GLN A C 1
ATOM 1529 O O . GLN A 1 213 ? 37.244 47.380 110.665 1.00 11.49 213 GLN A O 1
ATOM 1535 N N . LEU A 1 214 ? 39.002 46.989 109.334 1.00 14.00 214 LEU A N 1
ATOM 1536 C CA . LEU A 1 214 ? 39.924 47.691 110.208 1.00 11.90 214 LEU A CA 1
ATOM 1537 C C . LEU A 1 214 ? 39.430 49.117 110.371 1.00 10.21 214 LEU A C 1
ATOM 1538 O O . LEU A 1 214 ? 39.188 49.574 111.484 1.00 10.13 214 LEU A O 1
ATOM 1543 N N . ILE A 1 215 ? 39.269 49.803 109.242 1.00 5.23 215 ILE A N 1
ATOM 1544 C CA . ILE A 1 215 ? 38.817 51.194 109.204 1.00 4.61 215 ILE A CA 1
ATOM 1545 C C . ILE A 1 215 ? 37.476 51.374 109.907 1.00 1.35 215 ILE A C 1
ATOM 1546 O O . ILE A 1 215 ? 37.213 52.402 110.520 1.00 1.24 215 ILE A O 1
ATOM 1551 N N . LYS A 1 216 ? 36.622 50.371 109.806 1.00 7.53 216 LYS A N 1
ATOM 1552 C CA . LYS A 1 216 ? 35.320 50.446 110.440 1.00 11.38 216 LYS A CA 1
ATOM 1553 C C . LYS A 1 216 ? 35.485 50.282 111.941 1.00 10.94 216 LYS A C 1
ATOM 1554 O O . LYS A 1 216 ? 34.913 51.029 112.725 1.00 10.10 216 LYS A O 1
ATOM 1560 N N . GLU A 1 217 ? 36.288 49.302 112.335 1.00 17.55 217 GLU A N 1
ATOM 1561 C CA . GLU A 1 217 ? 36.520 49.025 113.744 1.00 21.82 217 GLU A CA 1
ATOM 1562 C C . GLU A 1 217 ? 37.247 50.157 114.439 1.00 21.25 217 GLU A C 1
ATOM 1563 O O . GLU A 1 217 ? 37.006 50.420 115.616 1.00 22.84 217 GLU A O 1
ATOM 1569 N N . LYS A 1 218 ? 38.127 50.831 113.706 1.00 19.88 218 LYS A N 1
ATOM 1570 C CA . LYS A 1 218 ? 38.910 51.927 114.262 1.00 22.27 218 LYS A CA 1
ATOM 1571 C C . LYS A 1 218 ? 38.271 53.307 114.108 1.00 19.75 218 LYS A C 1
ATOM 1572 O O . LYS A 1 218 ? 38.444 54.173 114.962 1.00 21.22 218 LYS A O 1
ATOM 1578 N N . TYR A 1 219 ? 37.518 53.511 113.036 1.00 27.08 219 TYR A N 1
ATOM 1579 C CA . TYR A 1 219 ? 36.917 54.816 112.791 1.00 25.29 219 TYR A CA 1
ATOM 1580 C C . TYR A 1 219 ? 35.407 54.850 112.695 1.00 23.74 219 TYR A C 1
ATOM 1581 O O . TYR A 1 219 ? 34.826 55.926 112.611 1.00 22.77 219 TYR A O 1
ATOM 1590 N N . LYS A 1 220 ? 34.774 53.685 112.709 1.00 26.45 220 LYS A N 1
ATOM 1591 C CA . LYS A 1 220 ? 33.320 53.600 112.601 1.00 29.54 220 LYS A CA 1
ATOM 1592 C C . LYS A 1 220 ? 32.925 53.914 111.158 1.00 27.41 220 LYS A C 1
ATOM 1593 O O . LYS A 1 220 ? 31.746 54.076 110.846 1.00 29.49 220 LYS A O 1
ATOM 1599 N N . ILE A 1 221 ? 33.913 53.996 110.274 1.00 12.82 221 ILE A N 1
ATOM 1600 C CA . ILE A 1 221 ? 33.634 54.318 108.883 1.00 14.60 221 ILE A CA 1
ATOM 1601 C C . ILE A 1 221 ? 33.362 53.120 107.980 1.00 12.91 221 ILE A C 1
ATOM 1602 O O . ILE A 1 221 ? 34.040 52.093 108.051 1.00 13.17 221 ILE A O 1
ATOM 1607 N N . GLU A 1 222 ? 32.364 53.279 107.119 1.00 12.61 222 GLU A N 1
ATOM 1608 C CA . GLU A 1 222 ? 31.977 52.249 106.173 1.00 17.67 222 GLU A CA 1
ATOM 1609 C C . GLU A 1 222 ? 32.265 52.767 104.776 1.00 14.98 222 GLU A C 1
ATOM 1610 O O . GLU A 1 222 ? 32.337 53.980 104.563 1.00 15.93 222 GLU A O 1
ATOM 1616 N N . GLU A 1 223 ? 32.446 51.859 103.824 1.00 39.23 223 GLU A N 1
ATOM 1617 C CA . GLU A 1 223 ? 32.683 52.290 102.459 1.00 39.01 223 GLU A CA 1
ATOM 1618 C C . GLU A 1 223 ? 31.404 53.033 102.115 1.00 39.19 223 GLU A C 1
ATOM 1619 O O . GLU A 1 223 ? 30.316 52.615 102.509 1.00 43.38 223 GLU A O 1
ATOM 1625 N N . GLU A 1 224 ? 31.541 54.131 101.393 1.00 25.66 224 GLU A N 1
ATOM 1626 C CA . GLU A 1 224 ? 30.424 54.996 100.998 1.00 23.42 224 GLU A CA 1
ATOM 1627 C C . GLU A 1 224 ? 30.495 56.218 101.874 1.00 22.16 224 GLU A C 1
ATOM 1628 O O . GLU A 1 224 ? 30.119 57.316 101.459 1.00 22.34 224 GLU A O 1
ATOM 1634 N N . ASP A 1 225 ? 30.964 56.039 103.100 1.00 1.63 225 ASP A N 1
ATOM 1635 C CA . ASP A 1 225 ? 31.127 57.204 103.939 1.00 2.07 225 ASP A CA 1
ATOM 1636 C C . ASP A 1 225 ? 32.195 57.985 103.171 1.00 1.50 225 ASP A C 1
ATOM 1637 O O . ASP A 1 225 ? 32.357 59.183 103.360 1.00 2.56 225 ASP A O 1
ATOM 1642 N N . PHE A 1 226 ? 32.914 57.285 102.293 1.00 10.39 226 PHE A N 1
ATOM 1643 C CA . PHE A 1 226 ? 33.968 57.902 101.498 1.00 11.04 226 PHE A CA 1
ATOM 1644 C C . PHE A 1 226 ? 33.417 58.878 100.478 1.00 13.03 226 PHE A C 1
ATOM 1645 O O . PHE A 1 226 ? 34.114 59.813 100.084 1.00 13.03 226 PHE A O 1
ATOM 1653 N N . VAL A 1 227 ? 32.182 58.668 100.028 1.00 8.83 227 VAL A N 1
ATOM 1654 C CA . VAL A 1 227 ? 31.577 59.648 99.125 1.00 10.06 227 VAL A CA 1
ATOM 1655 C C . VAL A 1 227 ? 31.492 60.775 100.140 1.00 11.72 227 VAL A C 1
ATOM 1656 O O . VAL A 1 227 ? 31.765 60.532 101.310 1.00 15.31 227 VAL A O 1
ATOM 1660 N N . SER A 1 228 ? 31.105 61.983 99.771 1.00 66.08 228 SER A N 1
ATOM 1661 C CA . SER A 1 228 ? 31.096 63.026 100.795 1.00 66.13 228 SER A CA 1
ATOM 1662 C C . SER A 1 228 ? 32.517 62.938 101.359 1.00 67.41 228 SER A C 1
ATOM 1663 O O . SER A 1 228 ? 33.437 62.584 100.622 1.00 67.10 228 SER A O 1
ATOM 1666 N N . SER A 1 229 ? 32.704 63.209 102.648 1.00 4.67 229 SER A N 1
ATOM 1667 C CA . SER A 1 229 ? 34.042 63.154 103.241 1.00 4.69 229 SER A CA 1
ATOM 1668 C C . SER A 1 229 ? 35.081 63.928 102.410 1.00 4.49 229 SER A C 1
ATOM 1669 O O . SER A 1 229 ? 34.864 64.207 101.236 1.00 5.78 229 SER A O 1
ATOM 1672 N N . GLU A 1 230 ? 36.201 64.295 103.025 1.00 16.62 230 GLU A N 1
ATOM 1673 C CA . GLU A 1 230 ? 37.272 64.999 102.308 1.00 16.40 230 GLU A CA 1
ATOM 1674 C C . GLU A 1 230 ? 38.590 64.447 102.823 1.00 12.29 230 GLU A C 1
ATOM 1675 O O . GLU A 1 230 ? 38.984 64.711 103.946 1.00 14.29 230 GLU A O 1
ATOM 1681 N N . ILE A 1 231 ? 39.263 63.664 101.994 1.00 10.68 231 ILE A N 1
ATOM 1682 C CA . ILE A 1 231 ? 40.501 63.019 102.405 1.00 11.59 231 ILE A CA 1
ATOM 1683 C C . ILE A 1 231 ? 41.667 63.270 101.462 1.00 13.00 231 ILE A C 1
ATOM 1684 O O . ILE A 1 231 ? 41.655 62.834 100.313 1.00 13.96 231 ILE A O 1
ATOM 1689 N N . GLU A 1 232 ? 42.685 63.958 101.962 1.00 10.26 232 GLU A N 1
ATOM 1690 C CA . GLU A 1 232 ? 43.851 64.266 101.154 1.00 11.37 232 GLU A CA 1
ATOM 1691 C C . GLU A 1 232 ? 45.129 63.633 101.697 1.00 10.69 232 GLU A C 1
ATOM 1692 O O . GLU A 1 232 ? 45.365 63.616 102.901 1.00 9.27 232 GLU A O 1
ATOM 1698 N N . ILE A 1 233 ? 45.937 63.098 100.785 1.00 21.43 233 ILE A N 1
ATOM 1699 C CA . ILE A 1 233 ? 47.190 62.446 101.127 1.00 18.50 233 ILE A CA 1
ATOM 1700 C C . ILE A 1 233 ? 48.327 63.468 101.063 1.00 19.75 233 ILE A C 1
ATOM 1701 O O . ILE A 1 233 ? 48.545 64.124 100.050 1.00 17.74 233 ILE A O 1
ATOM 1706 N N . VAL A 1 234 ? 49.050 63.577 102.169 1.00 11.62 234 VAL A N 1
ATOM 1707 C CA . VAL A 1 234 ? 50.135 64.532 102.348 1.00 9.71 234 VAL A CA 1
ATOM 1708 C C . VAL A 1 234 ? 51.463 63.849 102.665 1.00 8.56 234 VAL A C 1
ATOM 1709 O O . VAL A 1 234 ? 51.486 62.748 103.213 1.00 8.50 234 VAL A O 1
ATOM 1713 N N . PRO A 1 235 ? 52.592 64.492 102.310 1.00 1.78 235 PRO A N 1
ATOM 1714 C CA . PRO A 1 235 ? 53.910 63.913 102.593 1.00 1.56 235 PRO A CA 1
ATOM 1715 C C . PRO A 1 235 ? 54.060 63.834 104.101 1.00 1.56 235 PRO A C 1
ATOM 1716 O O . PRO A 1 235 ? 54.002 64.844 104.778 1.00 1.62 235 PRO A O 1
ATOM 1720 N N . ALA A 1 236 ? 54.225 62.635 104.636 1.00 21.50 236 ALA A N 1
ATOM 1721 C CA . ALA A 1 236 ? 54.377 62.482 106.076 1.00 22.20 236 ALA A CA 1
ATOM 1722 C C . ALA A 1 236 ? 55.770 62.923 106.452 1.00 23.57 236 ALA A C 1
ATOM 1723 O O . ALA A 1 236 ? 56.621 63.107 105.590 1.00 24.62 236 ALA A O 1
ATOM 1725 N N . GLY A 1 237 ? 56.007 63.088 107.742 1.00 12.06 237 GLY A N 1
ATOM 1726 C CA . GLY A 1 237 ? 57.322 63.506 108.181 1.00 12.30 237 GLY A CA 1
ATOM 1727 C C . GLY A 1 237 ? 57.310 64.873 108.828 1.00 12.39 237 GLY A C 1
ATOM 1728 O O . GLY A 1 237 ? 56.315 65.600 108.777 1.00 12.80 237 GLY A O 1
ATOM 1729 N N . THR A 1 238 ? 58.435 65.229 109.432 1.00 16.42 238 THR A N 1
ATOM 1730 C CA . THR A 1 238 ? 58.552 66.508 110.107 1.00 14.19 238 THR A CA 1
ATOM 1731 C C . THR A 1 238 ? 59.604 67.403 109.440 1.00 14.84 238 THR A C 1
ATOM 1732 O O . THR A 1 238 ? 60.542 66.911 108.800 1.00 14.66 238 THR A O 1
ATOM 1736 N N . ALA A 1 239 ? 59.423 68.715 109.571 1.00 2.30 239 ALA A N 1
ATOM 1737 C CA . ALA A 1 239 ? 60.337 69.694 108.992 1.00 2.30 239 ALA A CA 1
ATOM 1738 C C . ALA A 1 239 ? 61.713 69.539 109.596 1.00 2.44 239 ALA A C 1
ATOM 1739 O O . ALA A 1 239 ? 61.857 69.200 110.774 1.00 3.17 239 ALA A O 1
ATOM 1741 N N . LYS A 1 240 ? 62.733 69.805 108.795 1.00 6.24 240 LYS A N 1
ATOM 1742 C CA . LYS A 1 240 ? 64.097 69.662 109.267 1.00 7.13 240 LYS A CA 1
ATOM 1743 C C . LYS A 1 240 ? 64.958 70.868 108.945 1.00 6.17 240 LYS A C 1
ATOM 1744 O O . LYS A 1 240 ? 64.505 71.818 108.318 1.00 6.10 240 LYS A O 1
ATOM 1750 N N . ASP A 1 241 ? 66.203 70.823 109.403 1.00 13.26 241 ASP A N 1
ATOM 1751 C CA . ASP A 1 241 ? 67.154 71.883 109.135 1.00 12.95 241 ASP A CA 1
ATOM 1752 C C . ASP A 1 241 ? 68.028 71.380 107.995 1.00 12.80 241 ASP A C 1
ATOM 1753 O O . ASP A 1 241 ? 68.477 70.240 108.011 1.00 13.36 241 ASP A O 1
ATOM 1758 N N . VAL A 1 242 ? 68.270 72.224 107.004 1.00 10.48 242 VAL A N 1
ATOM 1759 C CA . VAL A 1 242 ? 69.089 71.818 105.876 1.00 10.17 242 VAL A CA 1
ATOM 1760 C C . VAL A 1 242 ? 70.510 72.375 105.937 1.00 9.83 242 VAL A C 1
ATOM 1761 O O . VAL A 1 242 ? 70.713 73.564 106.184 1.00 8.72 242 VAL A O 1
ATOM 1765 N N . GLY A 1 243 ? 71.486 71.492 105.725 1.00 12.00 243 GLY A N 1
ATOM 1766 C CA . GLY A 1 243 ? 72.888 71.879 105.727 1.00 11.63 243 GLY A CA 1
ATOM 1767 C C . GLY A 1 243 ? 73.602 71.887 107.065 1.00 11.70 243 GLY A C 1
ATOM 1768 O O . GLY A 1 243 ? 72.970 71.900 108.120 1.00 11.72 243 GLY A O 1
ATOM 1769 N N . PHE A 1 244 ? 74.930 71.887 107.023 1.00 11.07 244 PHE A N 1
ATOM 1770 C CA . PHE A 1 244 ? 75.716 71.907 108.247 1.00 11.52 244 PHE A CA 1
ATOM 1771 C C . PHE A 1 244 ? 75.437 73.151 109.082 1.00 11.42 244 PHE A C 1
ATOM 1772 O O . PHE A 1 244 ? 75.361 73.071 110.304 1.00 12.36 244 PHE A O 1
ATOM 1780 N N . ASP A 1 245 ? 75.282 74.298 108.429 1.00 9.49 245 ASP A N 1
ATOM 1781 C CA . ASP A 1 245 ? 75.013 75.544 109.144 1.00 10.82 245 ASP A CA 1
ATOM 1782 C C . ASP A 1 245 ? 73.569 75.695 109.611 1.00 11.03 245 ASP A C 1
ATOM 1783 O O . ASP A 1 245 ? 73.219 76.698 110.233 1.00 11.93 245 ASP A O 1
ATOM 1788 N N . LYS A 1 246 ? 72.731 74.708 109.315 1.00 12.87 246 LYS A N 1
ATOM 1789 C CA . LYS A 1 246 ? 71.330 74.766 109.717 1.00 13.89 246 LYS A CA 1
ATOM 1790 C C . LYS A 1 246 ? 70.675 76.105 109.338 1.00 11.55 246 LYS A C 1
ATOM 1791 O O . LYS A 1 246 ? 69.818 76.621 110.055 1.00 12.26 246 LYS A O 1
ATOM 1797 N N . ALA A 1 247 ? 71.073 76.661 108.203 1.00 8.60 247 ALA A N 1
ATOM 1798 C CA . ALA A 1 247 ? 70.532 77.934 107.770 1.00 8.41 247 ALA A CA 1
ATOM 1799 C C . ALA A 1 247 ? 69.334 77.807 106.844 1.00 8.42 247 ALA A C 1
ATOM 1800 O O . ALA A 1 247 ? 68.817 78.811 106.357 1.00 8.15 247 ALA A O 1
ATOM 1802 N N . LEU A 1 248 ? 68.884 76.582 106.598 1.00 8.50 248 LEU A N 1
ATOM 1803 C CA . LEU A 1 248 ? 67.743 76.382 105.711 1.00 7.17 248 LEU A CA 1
ATOM 1804 C C . LEU A 1 248 ? 66.717 75.432 106.279 1.00 6.14 248 LEU A C 1
ATOM 1805 O O . LEU A 1 248 ? 67.029 74.566 107.084 1.00 6.14 248 LEU A O 1
ATOM 1810 N N . ILE A 1 249 ? 65.484 75.611 105.839 1.00 4.17 249 ILE A N 1
ATOM 1811 C CA . ILE A 1 249 ? 64.392 74.770 106.277 1.00 4.17 249 ILE A CA 1
ATOM 1812 C C . ILE A 1 249 ? 63.826 74.056 105.057 1.00 4.65 249 ILE A C 1
ATOM 1813 O O . ILE A 1 249 ? 63.465 74.692 104.058 1.00 6.01 249 ILE A O 1
ATOM 1818 N N . GLY A 1 250 ? 63.782 72.732 105.132 1.00 9.69 250 GLY A N 1
ATOM 1819 C CA . GLY A 1 250 ? 63.227 71.954 104.049 1.00 9.81 250 GLY A CA 1
ATOM 1820 C C . GLY A 1 250 ? 61.968 71.347 104.620 1.00 10.89 250 GLY A C 1
ATOM 1821 O O . GLY A 1 250 ? 62.036 70.632 105.619 1.00 12.48 250 GLY A O 1
ATOM 1822 N N . ALA A 1 251 ? 60.818 71.651 104.024 1.00 3.94 251 ALA A N 1
ATOM 1823 C CA . ALA A 1 251 ? 59.549 71.109 104.502 1.00 2.69 251 ALA A CA 1
ATOM 1824 C C . ALA A 1 251 ? 58.477 71.124 103.412 1.00 2.69 251 ALA A C 1
ATOM 1825 O O . ALA A 1 251 ? 58.675 71.700 102.338 1.00 2.69 251 ALA A O 1
ATOM 1827 N N . TYR A 1 252 ? 57.352 70.470 103.697 1.00 4.14 252 TYR A N 1
ATOM 1828 C CA . TYR A 1 252 ? 56.226 70.389 102.771 1.00 4.28 252 TYR A CA 1
ATOM 1829 C C . TYR A 1 252 ? 55.184 71.425 103.136 1.00 4.14 252 TYR A C 1
ATOM 1830 O O . TYR A 1 252 ? 54.840 71.589 104.312 1.00 4.14 252 TYR A O 1
ATOM 1839 N N . GLY A 1 253 ? 54.667 72.105 102.121 1.00 2.41 253 GLY A N 1
ATOM 1840 C CA . GLY A 1 253 ? 53.649 73.104 102.356 1.00 2.41 253 GLY A CA 1
ATOM 1841 C C . GLY A 1 253 ? 54.252 74.481 102.399 1.00 2.41 253 GLY A C 1
ATOM 1842 O O . GLY A 1 253 ? 53.546 75.474 102.574 1.00 2.41 253 GLY A O 1
ATOM 1843 N N . GLN A 1 254 ? 55.567 74.545 102.247 1.00 1.28 254 GLN A N 1
ATOM 1844 C CA . GLN A 1 254 ? 56.245 75.824 102.257 1.00 1.59 254 GLN A CA 1
ATOM 1845 C C . GLN A 1 254 ? 55.515 76.809 101.347 1.00 4.38 254 GLN A C 1
ATOM 1846 O O . GLN A 1 254 ? 55.470 77.998 101.649 1.00 3.48 254 GLN A O 1
ATOM 1852 N N . ASP A 1 255 ? 54.930 76.320 100.250 1.00 6.25 255 ASP A N 1
ATOM 1853 C CA . ASP A 1 255 ? 54.212 77.208 99.347 1.00 7.65 255 ASP A CA 1
ATOM 1854 C C . ASP A 1 255 ? 53.102 77.915 100.094 1.00 9.52 255 ASP A C 1
ATOM 1855 O O . ASP A 1 255 ? 52.003 77.384 100.312 1.00 10.63 255 ASP A O 1
ATOM 1860 N N . ASP A 1 256 ? 53.461 79.134 100.488 1.00 66.10 256 ASP A N 1
ATOM 1861 C CA . ASP A 1 256 ? 52.647 80.095 101.206 1.00 60.84 256 ASP A CA 1
ATOM 1862 C C . ASP A 1 256 ? 52.342 79.832 102.668 1.00 61.37 256 ASP A C 1
ATOM 1863 O O . ASP A 1 256 ? 51.850 80.723 103.355 1.00 60.69 256 ASP A O 1
ATOM 1868 N N .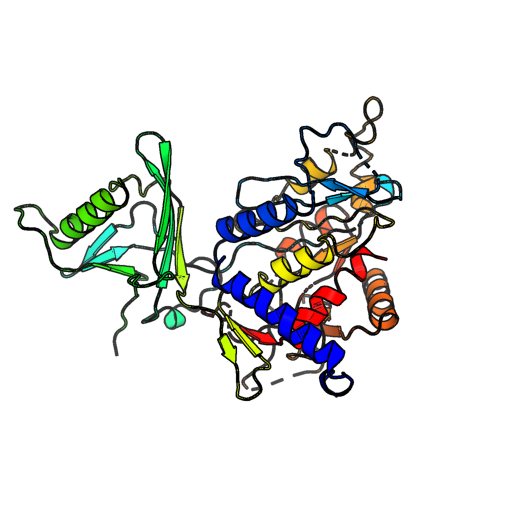 LYS A 1 257 ? 52.629 78.635 103.166 1.00 12.33 257 LYS A N 1
ATOM 1869 C CA . LYS A 1 257 ? 52.388 78.395 104.588 1.00 13.07 257 LYS A CA 1
ATOM 1870 C C . LYS A 1 257 ? 53.427 79.207 105.374 1.00 12.23 257 LYS A C 1
ATOM 1871 O O . LYS A 1 257 ? 53.268 79.480 106.572 1.00 12.17 257 LYS A O 1
ATOM 1877 N N . ILE A 1 258 ? 54.484 79.601 104.665 1.00 12.05 258 ILE A N 1
ATOM 1878 C CA . ILE A 1 258 ? 55.547 80.426 105.225 1.00 8.41 258 ILE A CA 1
ATOM 1879 C C . ILE A 1 258 ? 54.971 81.839 105.319 1.00 6.54 258 ILE A C 1
ATOM 1880 O O . ILE A 1 258 ? 55.352 82.628 106.183 1.00 5.67 258 ILE A O 1
ATOM 1885 N N . CYS A 1 259 ? 54.032 82.133 104.423 1.00 3.57 259 CYS A N 1
ATOM 1886 C CA . CYS A 1 259 ? 53.370 83.429 104.370 1.00 3.57 259 CYS A CA 1
ATOM 1887 C C . CYS A 1 259 ? 52.156 83.461 105.266 1.00 3.57 259 CYS A C 1
ATOM 1888 O O . CYS A 1 259 ? 51.869 84.469 105.906 1.00 3.57 259 CYS A O 1
ATOM 1891 N N . VAL A 1 260 ? 51.427 82.357 105.290 1.00 6.67 260 VAL A N 1
ATOM 1892 C CA . VAL A 1 260 ? 50.278 82.254 106.167 1.00 7.07 260 VAL A CA 1
ATOM 1893 C C . VAL A 1 260 ? 50.830 82.544 107.563 1.00 8.25 260 VAL A C 1
ATOM 1894 O O . VAL A 1 260 ? 50.336 83.419 108.280 1.00 6.67 260 VAL A O 1
ATOM 1898 N N . PHE A 1 261 ? 51.883 81.812 107.919 1.00 1.43 261 PHE A N 1
ATOM 1899 C CA . PHE A 1 261 ? 52.528 81.945 109.217 1.00 1.43 261 PHE A CA 1
ATOM 1900 C C . PHE A 1 261 ? 53.069 83.341 109.532 1.00 1.43 261 PHE A C 1
ATOM 1901 O O . PHE A 1 261 ? 52.710 83.937 110.539 1.00 1.43 261 PHE A O 1
ATOM 1909 N N . THR A 1 262 ? 53.938 83.853 108.671 1.00 9.76 262 THR A N 1
ATOM 1910 C CA . THR A 1 262 ? 54.535 85.170 108.871 1.00 9.98 262 THR A CA 1
ATOM 1911 C C . THR A 1 262 ? 53.542 86.324 108.915 1.00 10.13 262 THR A C 1
ATOM 1912 O O . THR A 1 262 ? 53.699 87.253 109.703 1.00 10.40 262 THR A O 1
ATOM 1916 N N . SER A 1 263 ? 52.526 86.283 108.065 1.00 9.43 263 SER A N 1
ATOM 1917 C CA . SER A 1 263 ? 51.561 87.365 108.063 1.00 9.13 263 SER A CA 1
ATOM 1918 C C . SER A 1 263 ? 50.720 87.291 109.324 1.00 9.55 263 SER A C 1
ATOM 1919 O O . SER A 1 263 ? 50.453 88.312 109.955 1.00 10.09 263 SER A O 1
ATOM 1922 N N . LEU A 1 264 ? 50.302 86.088 109.704 1.00 6.40 264 LEU A N 1
ATOM 1923 C CA . LEU A 1 264 ? 49.500 85.957 110.912 1.00 5.82 264 LEU A CA 1
ATOM 1924 C C . LEU A 1 264 ? 50.269 86.554 112.084 1.00 5.80 264 LEU A C 1
ATOM 1925 O O . LEU A 1 264 ? 49.721 87.315 112.872 1.00 7.32 264 LEU A O 1
ATOM 1930 N N . GLU A 1 265 ? 51.550 86.227 112.186 1.00 7.67 265 GLU A N 1
ATOM 1931 C CA . GLU A 1 265 ? 52.362 86.753 113.265 1.00 8.53 265 GLU A CA 1
ATOM 1932 C C . GLU A 1 265 ? 52.373 88.277 113.235 1.00 8.95 265 GLU A C 1
ATOM 1933 O O . GLU A 1 265 ? 51.957 88.930 114.190 1.00 11.39 265 GLU A O 1
ATOM 1939 N N . SER A 1 266 ? 52.842 88.853 112.139 1.00 10.33 266 SER A N 1
ATOM 1940 C CA . SER A 1 266 ? 52.873 90.299 112.042 1.00 10.48 266 SER A CA 1
ATOM 1941 C C . SER A 1 266 ? 51.592 90.912 112.616 1.00 9.43 266 SER A C 1
ATOM 1942 O O . SER A 1 266 ? 51.658 91.733 113.520 1.00 10.38 266 SER A O 1
ATOM 1945 N N . ILE A 1 267 ? 50.423 90.508 112.132 1.00 1.75 267 ILE A N 1
ATOM 1946 C CA . ILE A 1 267 ? 49.204 91.090 112.676 1.00 1.75 267 ILE A CA 1
ATOM 1947 C C . ILE A 1 267 ? 48.934 90.685 114.111 1.00 2.05 267 ILE A C 1
ATOM 1948 O O . ILE A 1 267 ? 48.498 91.506 114.906 1.00 2.76 267 ILE A O 1
ATOM 1953 N N . PHE A 1 268 ? 49.178 89.428 114.454 1.00 5.53 268 PHE A N 1
ATOM 1954 C CA . PHE A 1 268 ? 48.926 88.981 115.818 1.00 5.53 268 PHE A CA 1
ATOM 1955 C C . PHE A 1 268 ? 49.587 89.857 116.868 1.00 11.30 268 PHE A C 1
ATOM 1956 O O . PHE A 1 268 ? 50.734 90.266 116.710 1.00 11.82 268 PHE A O 1
ATOM 1964 N N . ASP A 1 269 ? 48.832 90.135 117.930 1.00 118.90 269 ASP A N 1
ATOM 1965 C CA . ASP A 1 269 ? 49.270 90.972 119.046 1.00 126.94 269 ASP A CA 1
ATOM 1966 C C . ASP A 1 269 ? 50.776 91.110 119.217 1.00 131.40 269 ASP A C 1
ATOM 1967 O O . ASP A 1 269 ? 51.358 90.636 120.196 1.00 133.93 269 ASP A O 1
ATOM 1972 N N . LEU A 1 270 ? 51.391 91.772 118.247 1.00 108.17 270 LEU A N 1
ATOM 1973 C CA . LEU A 1 270 ? 52.818 92.034 118.245 1.00 103.33 270 LEU A CA 1
ATOM 1974 C C . LEU A 1 270 ? 52.876 93.529 117.977 1.00 106.87 270 LEU A C 1
ATOM 1975 O O . LEU A 1 270 ? 53.774 94.021 117.293 1.00 106.25 270 LEU A O 1
ATOM 1980 N N . GLU A 1 271 ? 51.895 94.242 118.532 1.00 52.59 271 GLU A N 1
ATOM 1981 C CA . GLU A 1 271 ? 51.789 95.681 118.347 1.00 50.87 271 GLU A CA 1
ATOM 1982 C C . GLU A 1 271 ? 50.890 96.422 119.349 1.00 51.43 271 GLU A C 1
ATOM 1983 O O . GLU A 1 271 ? 50.735 96.017 120.502 1.00 49.77 271 GLU A O 1
ATOM 1989 N N . GLU A 1 272 ? 50.328 97.530 118.871 1.00 56.03 272 GLU A N 1
ATOM 1990 C CA . GLU A 1 272 ? 49.407 98.404 119.600 1.00 52.80 272 GLU A CA 1
ATOM 1991 C C . GLU A 1 272 ? 48.512 98.971 118.490 1.00 48.25 272 GLU A C 1
ATOM 1992 O O . GLU A 1 272 ? 48.980 99.133 117.364 1.00 47.82 272 GLU A O 1
ATOM 1998 N N . THR A 1 273 ? 47.249 99.276 118.789 1.00 70.82 273 THR A N 1
ATOM 1999 C CA . THR A 1 273 ? 46.324 99.791 117.767 1.00 63.86 273 THR A CA 1
ATOM 2000 C C . THR A 1 273 ? 46.997 100.620 116.681 1.00 59.41 273 THR A C 1
ATOM 2001 O O . THR A 1 273 ? 47.688 101.594 116.963 1.00 59.37 273 THR A O 1
ATOM 2005 N N . PRO A 1 274 ? 46.775 100.250 115.414 1.00 26.69 274 PRO A N 1
ATOM 2006 C CA . PRO A 1 274 ? 47.351 100.918 114.249 1.00 20.65 274 PRO A CA 1
ATOM 2007 C C . PRO A 1 274 ? 46.481 101.982 113.603 1.00 20.14 274 PRO A C 1
ATOM 2008 O O . PRO A 1 274 ? 45.258 101.942 113.701 1.00 22.10 274 PRO A O 1
ATOM 2012 N N . ASN A 1 275 ? 47.115 102.933 112.931 1.00 28.73 275 ASN A N 1
ATOM 2013 C CA . ASN A 1 275 ? 46.358 103.948 112.224 1.00 29.22 275 ASN A CA 1
ATOM 2014 C C . ASN A 1 275 ? 45.993 103.118 111.014 1.00 26.58 275 ASN A C 1
ATOM 2015 O O . ASN A 1 275 ? 46.860 102.440 110.471 1.00 28.90 275 ASN A O 1
ATOM 2020 N N . LYS A 1 276 ? 44.733 103.130 110.603 1.00 6.38 276 LYS A N 1
ATOM 2021 C CA . LYS A 1 276 ? 44.304 102.349 109.430 1.00 4.48 276 LYS A CA 1
ATOM 2022 C C . LYS A 1 276 ? 44.180 100.840 109.720 1.00 2.60 276 LYS A C 1
ATOM 2023 O O . LYS A 1 276 ? 45.162 100.144 109.987 1.00 2.41 276 LYS A O 1
ATOM 2029 N N . THR A 1 277 ? 42.949 100.350 109.653 1.00 14.97 277 THR A N 1
ATOM 2030 C CA . THR A 1 277 ? 42.625 98.957 109.929 1.00 14.27 277 THR A CA 1
ATOM 2031 C C . THR A 1 277 ? 43.489 97.896 109.252 1.00 15.66 277 THR A C 1
ATOM 2032 O O . THR A 1 277 ? 43.801 97.994 108.072 1.00 16.15 277 THR A O 1
ATOM 2036 N N . ALA A 1 278 ? 43.853 96.871 110.018 1.00 18.94 278 ALA A N 1
ATOM 2037 C CA . ALA A 1 278 ? 44.667 95.763 109.522 1.00 18.91 278 ALA A CA 1
ATOM 2038 C C . ALA A 1 278 ? 43.831 94.504 109.279 1.00 18.84 278 ALA A C 1
ATOM 2039 O O . ALA A 1 278 ? 43.074 94.069 110.144 1.00 20.85 278 ALA A O 1
ATOM 2041 N N . ILE A 1 279 ? 43.979 93.924 108.096 1.00 1.24 279 ILE A N 1
ATOM 2042 C CA . ILE A 1 279 ? 43.259 92.711 107.728 1.00 1.30 279 ILE A CA 1
ATOM 2043 C C . ILE A 1 279 ? 44.298 91.678 107.328 1.00 1.24 279 ILE A C 1
ATOM 2044 O O . ILE A 1 279 ? 45.232 91.994 106.593 1.00 1.24 279 ILE A O 1
ATOM 2049 N N . CYS A 1 280 ? 44.147 90.449 107.802 1.00 13.77 280 CYS A N 1
ATOM 2050 C CA . CYS A 1 280 ? 45.086 89.383 107.446 1.00 13.73 280 CYS A CA 1
ATOM 2051 C C . CYS A 1 280 ? 44.240 88.217 106.982 1.00 13.39 280 CYS A C 1
ATOM 2052 O O . CYS A 1 280 ? 43.994 87.293 107.738 1.00 12.58 280 CYS A O 1
ATOM 2055 N N . PHE A 1 281 ? 43.824 88.257 105.722 1.00 33.22 281 PHE A N 1
ATOM 2056 C CA . PHE A 1 281 ? 42.928 87.258 105.159 1.00 32.62 281 PHE A CA 1
ATOM 2057 C C . PHE A 1 281 ? 43.205 85.762 105.313 1.00 34.68 281 PHE A C 1
ATOM 2058 O O . PHE A 1 281 ? 42.781 85.157 106.298 1.00 37.61 281 PHE A O 1
ATOM 2066 N N . LEU A 1 282 ? 43.892 85.162 104.347 1.00 1.24 282 LEU A N 1
ATOM 2067 C CA . LEU A 1 282 ? 44.168 83.715 104.351 1.00 1.24 282 LEU A CA 1
ATOM 2068 C C . LEU A 1 282 ? 43.019 83.073 103.606 1.00 1.24 282 LEU A C 1
ATOM 2069 O O . LEU A 1 282 ? 42.011 82.725 104.207 1.00 1.24 282 LEU A O 1
ATOM 2074 N N . VAL A 1 283 ? 43.181 82.922 102.297 1.00 11.10 283 VAL A N 1
ATOM 2075 C CA . VAL A 1 283 ? 42.157 82.336 101.447 1.00 13.13 283 VAL A CA 1
ATOM 2076 C C . VAL A 1 283 ? 42.537 80.929 101.009 1.00 13.77 283 VAL A C 1
ATOM 2077 O O . VAL A 1 283 ? 43.647 80.467 101.265 1.00 14.59 283 VAL A O 1
ATOM 2081 N N . ASP A 1 284 ? 41.602 80.247 100.356 1.00 15.10 284 ASP A N 1
ATOM 2082 C CA . ASP A 1 284 ? 41.852 78.912 99.831 1.00 19.02 284 ASP A CA 1
ATOM 2083 C C . ASP A 1 284 ? 41.689 79.032 98.321 1.00 22.87 284 ASP A C 1
ATOM 2084 O O . ASP A 1 284 ? 40.736 79.641 97.842 1.00 23.10 284 ASP A O 1
ATOM 2089 N N . LYS A 1 285 ? 42.627 78.471 97.569 1.00 20.91 285 LYS A N 1
ATOM 2090 C CA . LYS A 1 285 ? 42.568 78.550 96.119 1.00 28.02 285 LYS A CA 1
ATOM 2091 C C . LYS A 1 285 ? 41.529 77.605 95.543 1.00 33.60 285 LYS A C 1
ATOM 2092 O O . LYS A 1 285 ? 41.110 77.767 94.402 1.00 36.47 285 LYS A O 1
ATOM 2098 N N . GLU A 1 286 ? 41.113 76.617 96.329 1.00 59.88 286 GLU A N 1
ATOM 2099 C CA . GLU A 1 286 ? 40.088 75.679 95.878 1.00 66.65 286 GLU A CA 1
ATOM 2100 C C . GLU A 1 286 ? 38.832 76.520 95.631 1.00 67.00 286 GLU A C 1
ATOM 2101 O O . GLU A 1 286 ? 38.079 76.287 94.679 1.00 69.03 286 GLU A O 1
ATOM 2107 N N . GLU A 1 287 ? 38.629 77.510 96.497 1.00 58.62 287 GLU A N 1
ATOM 2108 C CA . GLU A 1 287 ? 37.494 78.416 96.397 1.00 56.85 287 GLU A CA 1
ATOM 2109 C C . GLU A 1 287 ? 37.933 79.621 95.576 1.00 53.49 287 GLU A C 1
ATOM 2110 O O . GLU A 1 287 ? 37.224 80.620 95.476 1.00 51.27 287 GLU A O 1
ATOM 2116 N N . ILE A 1 288 ? 39.122 79.496 94.995 1.00 40.11 288 ILE A N 1
ATOM 2117 C CA . ILE A 1 288 ? 39.736 80.518 94.150 1.00 38.32 288 ILE A CA 1
ATOM 2118 C C . ILE A 1 288 ? 39.459 81.945 94.613 1.00 37.46 288 ILE A C 1
ATOM 2119 O O . ILE A 1 288 ? 40.355 82.622 95.124 1.00 32.85 288 ILE A O 1
ATOM 2124 N N . ASP A 1 297 ? 35.369 82.749 99.203 1.00 65.79 297 ASP A N 1
ATOM 2125 C CA . ASP A 1 297 ? 36.506 83.662 99.261 1.00 64.09 297 ASP A CA 1
ATOM 2126 C C . ASP A 1 297 ? 36.404 84.664 98.127 1.00 63.24 297 ASP A C 1
ATOM 2127 O O . ASP A 1 297 ? 36.654 85.857 98.307 1.00 63.84 297 ASP A O 1
ATOM 2132 N N . SER A 1 298 ? 36.036 84.157 96.954 1.00 87.55 298 SER A N 1
ATOM 2133 C CA . SER A 1 298 ? 35.899 84.970 95.753 1.00 84.30 298 SER A CA 1
ATOM 2134 C C . SER A 1 298 ? 34.955 86.156 95.944 1.00 82.15 298 SER A C 1
ATOM 2135 O O . SER A 1 298 ? 34.983 87.116 95.175 1.00 79.69 298 SER A O 1
ATOM 2138 N N . ARG A 1 299 ? 34.136 86.090 96.988 1.00 35.90 299 ARG A N 1
ATOM 2139 C CA . ARG A 1 299 ? 33.171 87.143 97.278 1.00 32.81 299 ARG A CA 1
ATOM 2140 C C . ARG A 1 299 ? 33.128 87.414 98.777 1.00 27.92 299 ARG A C 1
ATOM 2141 O O . ARG A 1 299 ? 32.633 88.450 99.219 1.00 26.62 299 ARG A O 1
ATOM 2149 N N . TYR A 1 300 ? 33.656 86.467 99.546 1.00 25.46 300 TYR A N 1
ATOM 2150 C CA . TYR A 1 300 ? 33.702 86.561 100.997 1.00 21.53 300 TYR A CA 1
ATOM 2151 C C . TYR A 1 300 ? 34.297 87.885 101.458 1.00 17.46 300 TYR A C 1
ATOM 2152 O O . TYR A 1 300 ? 33.901 88.428 102.487 1.00 18.56 300 TYR A O 1
ATOM 2161 N N . LEU A 1 301 ? 35.255 88.400 100.696 1.00 21.06 301 LEU A N 1
ATOM 2162 C CA . LEU A 1 301 ? 35.896 89.663 101.037 1.00 18.22 301 LEU A CA 1
ATOM 2163 C C . LEU A 1 301 ? 34.843 90.761 101.058 1.00 18.57 301 LEU A C 1
ATOM 2164 O O . LEU A 1 301 ? 34.723 91.503 102.040 1.00 17.97 301 LEU A O 1
ATOM 2169 N N . GLU A 1 302 ? 34.072 90.844 99.975 1.00 7.15 302 GLU A N 1
ATOM 2170 C CA . GLU A 1 302 ? 33.032 91.854 99.846 1.00 7.15 302 GLU A CA 1
ATOM 2171 C C . GLU A 1 302 ? 32.058 91.773 101.002 1.00 7.21 302 GLU A C 1
ATOM 2172 O O . GLU A 1 302 ? 31.676 92.781 101.582 1.00 7.57 302 GLU A O 1
ATOM 2178 N N . TYR A 1 303 ? 31.671 90.554 101.342 1.00 18.76 303 TYR A N 1
ATOM 2179 C CA . TYR A 1 303 ? 30.733 90.321 102.423 1.00 21.52 303 TYR A CA 1
ATOM 2180 C C . TYR A 1 303 ? 31.223 90.758 103.794 1.00 17.55 303 TYR A C 1
ATOM 2181 O O . TYR A 1 303 ? 30.541 91.514 104.484 1.00 18.10 303 TYR A O 1
ATOM 2190 N N . PHE A 1 304 ? 32.398 90.296 104.200 1.00 16.14 304 PHE A N 1
ATOM 2191 C CA . PHE A 1 304 ? 32.858 90.652 105.529 1.00 14.19 304 PHE A CA 1
ATOM 2192 C C . PHE A 1 304 ? 33.355 92.080 105.658 1.00 12.80 304 PHE A C 1
ATOM 2193 O O . PHE A 1 304 ? 33.323 92.655 106.746 1.00 10.60 304 PHE A O 1
ATOM 2201 N N . VAL A 1 305 ? 33.800 92.665 104.556 1.00 17.61 305 VAL A N 1
ATOM 2202 C CA . VAL A 1 305 ? 34.270 94.036 104.619 1.00 18.28 305 VAL A CA 1
ATOM 2203 C C . VAL A 1 305 ? 33.069 94.962 104.688 1.00 18.13 305 VAL A C 1
ATOM 2204 O O . VAL A 1 305 ? 33.118 96.006 105.328 1.00 18.52 305 VAL A O 1
ATOM 2208 N N . SER A 1 306 ? 31.984 94.574 104.029 1.00 9.28 306 SER A N 1
ATOM 2209 C CA . SER A 1 306 ? 30.784 95.395 104.043 1.00 9.32 306 SER A CA 1
ATOM 2210 C C . SER A 1 306 ? 30.085 95.188 105.372 1.00 7.39 306 SER A C 1
ATOM 2211 O O . SER A 1 306 ? 29.276 95.997 105.800 1.00 6.41 306 SER A O 1
ATOM 2214 N N . ASP A 1 307 ? 30.424 94.099 106.039 1.00 12.81 307 ASP A N 1
ATOM 2215 C CA . ASP A 1 307 ? 29.837 93.811 107.336 1.00 13.48 307 ASP A CA 1
ATOM 2216 C C . ASP A 1 307 ? 30.440 94.747 108.390 1.00 12.78 307 ASP A C 1
ATOM 2217 O O . ASP A 1 307 ? 29.737 95.247 109.263 1.00 10.53 307 ASP A O 1
ATOM 2230 N N . ILE A 1 309 ? 31.768 97.661 107.803 1.00 2.16 309 ILE A N 1
ATOM 2231 C CA . ILE A 1 309 ? 31.314 99.004 107.498 1.00 1.40 309 ILE A CA 1
ATOM 2232 C C . ILE A 1 309 ? 29.921 99.268 108.057 1.00 1.24 309 ILE A C 1
ATOM 2233 O O . ILE A 1 309 ? 29.624 100.365 108.523 1.00 1.24 309 ILE A O 1
ATOM 2238 N N . PHE A 1 310 ? 29.074 98.251 108.025 1.00 6.06 310 PHE A N 1
ATOM 2239 C CA . PHE A 1 310 ? 27.726 98.375 108.552 1.00 6.61 310 PHE A CA 1
ATOM 2240 C C . PHE A 1 310 ? 27.782 98.504 110.073 1.00 6.58 310 PHE A C 1
ATOM 2241 O O . PHE A 1 310 ? 26.999 99.232 110.668 1.00 6.81 310 PHE A O 1
ATOM 2249 N N . LYS A 1 311 ? 28.700 97.777 110.701 1.00 25.42 311 LYS A N 1
ATOM 2250 C CA . LYS A 1 311 ? 28.845 97.835 112.148 1.00 24.59 311 LYS A CA 1
ATOM 2251 C C . LYS A 1 311 ? 29.281 99.232 112.550 1.00 26.00 311 LYS A C 1
ATOM 2252 O O . LYS A 1 311 ? 28.991 99.699 113.648 1.00 26.73 311 LYS A O 1
ATOM 2258 N N . ILE A 1 312 ? 29.979 99.903 111.649 1.00 13.56 312 ILE A N 1
ATOM 2259 C CA . ILE A 1 312 ? 30.460 101.243 111.925 1.00 15.14 312 ILE A CA 1
ATOM 2260 C C . ILE A 1 312 ? 29.419 102.331 111.665 1.00 16.16 312 ILE A C 1
ATOM 2261 O O . ILE A 1 312 ? 29.434 103.363 112.330 1.00 17.27 312 ILE A O 1
ATOM 2266 N N . LYS A 1 313 ? 28.524 102.114 110.703 1.00 6.27 313 LYS A N 1
ATOM 2267 C CA . LYS A 1 313 ? 27.465 103.084 110.428 1.00 10.38 313 LYS A CA 1
ATOM 2268 C C . LYS A 1 313 ? 26.121 102.399 110.271 1.00 12.45 313 LYS A C 1
ATOM 2269 O O . LYS A 1 313 ? 25.716 102.025 109.173 1.00 13.21 313 LYS A O 1
ATOM 2275 N N . LYS A 1 314 ? 25.432 102.242 111.392 1.00 32.12 314 LYS A N 1
ATOM 2276 C CA . LYS A 1 314 ? 24.139 101.579 111.415 1.00 36.91 314 LYS A CA 1
ATOM 2277 C C . LYS A 1 314 ? 23.128 102.203 110.459 1.00 39.54 314 LYS A C 1
ATOM 2278 O O . LYS A 1 314 ? 23.166 101.956 109.253 1.00 40.71 314 LYS A O 1
ATOM 2284 N N . SER A 1 315 ? 22.229 103.011 111.012 1.00 59.72 315 SER A N 1
ATOM 2285 C CA . SER A 1 315 ? 21.178 103.672 110.241 1.00 63.88 315 SER A CA 1
ATOM 2286 C C . SER A 1 315 ? 21.669 104.492 109.046 1.00 63.61 315 SER A C 1
ATOM 2287 O O . SER A 1 315 ? 20.867 104.979 108.252 1.00 62.40 315 SER A O 1
ATOM 2290 N N . GLU A 1 316 ? 22.984 104.633 108.917 1.00 31.45 316 GLU A N 1
ATOM 2291 C CA . GLU A 1 316 ? 23.569 105.410 107.832 1.00 32.87 316 GLU A CA 1
ATOM 2292 C C . GLU A 1 316 ? 24.444 104.585 106.889 1.00 26.05 316 GLU A C 1
ATOM 2293 O O . GLU A 1 316 ? 25.145 105.142 106.042 1.00 25.32 316 GLU A O 1
ATOM 2299 N N . TYR A 1 317 ? 24.402 103.261 107.036 1.00 46.64 317 TYR A N 1
ATOM 2300 C CA . TYR A 1 317 ? 25.178 102.371 106.172 1.00 39.82 317 TYR A CA 1
ATOM 2301 C C . TYR A 1 317 ? 24.805 102.703 104.752 1.00 36.09 317 TYR A C 1
ATOM 2302 O O . TYR A 1 317 ? 23.825 103.406 104.520 1.00 35.85 317 TYR A O 1
ATOM 2311 N N . ASN A 1 318 ? 25.566 102.176 103.799 1.00 32.08 318 ASN A N 1
ATOM 2312 C CA . ASN A 1 318 ? 25.295 102.452 102.398 1.00 29.43 318 ASN A CA 1
ATOM 2313 C C . ASN A 1 318 ? 26.348 101.882 101.446 1.00 27.48 318 ASN A C 1
ATOM 2314 O O . ASN A 1 318 ? 27.544 102.148 101.566 1.00 26.50 318 ASN A O 1
ATOM 2319 N N . ASN A 1 319 ? 25.860 101.081 100.507 1.00 12.26 319 ASN A N 1
ATOM 2320 C CA . ASN A 1 319 ? 26.653 100.416 99.472 1.00 12.19 319 ASN A CA 1
ATOM 2321 C C . ASN A 1 319 ? 27.860 101.204 98.958 1.00 10.78 319 ASN A C 1
ATOM 2322 O O . ASN A 1 319 ? 28.936 100.638 98.779 1.00 8.11 319 ASN A O 1
ATOM 2327 N N . LEU A 1 320 ? 27.665 102.504 98.714 1.00 20.18 320 LEU A N 1
ATOM 2328 C CA . LEU A 1 320 ? 28.715 103.389 98.207 1.00 20.37 320 LEU A CA 1
ATOM 2329 C C . LEU A 1 320 ? 29.920 103.514 99.110 1.00 20.71 320 LEU A C 1
ATOM 2330 O O . LEU A 1 320 ? 31.013 103.846 98.662 1.00 20.48 320 LEU A O 1
ATOM 2335 N N . HIS A 1 321 ? 29.719 103.276 100.395 1.00 33.44 321 HIS A N 1
ATOM 2336 C CA . HIS A 1 321 ? 30.838 103.271 101.311 1.00 33.54 321 HIS A CA 1
ATOM 2337 C C . HIS A 1 321 ? 31.382 101.907 100.899 1.00 32.65 321 HIS A C 1
ATOM 2338 O O . HIS A 1 321 ? 30.986 101.405 99.856 1.00 35.11 321 HIS A O 1
ATOM 2345 N N . VAL A 1 322 ? 32.245 101.276 101.678 1.00 17.92 322 VAL A N 1
ATOM 2346 C CA . VAL A 1 322 ? 32.776 99.967 101.261 1.00 16.32 322 VAL A CA 1
ATOM 2347 C C . VAL A 1 322 ? 33.490 100.141 99.926 1.00 15.58 322 VAL A C 1
ATOM 2348 O O . VAL A 1 322 ? 34.711 100.060 99.841 1.00 16.71 322 VAL A O 1
ATOM 2352 N N . GLN A 1 323 ? 32.704 100.353 98.877 1.00 11.61 323 GLN A N 1
ATOM 2353 C CA . GLN A 1 323 ? 33.234 100.579 97.541 1.00 10.88 323 GLN A CA 1
ATOM 2354 C C . GLN A 1 323 ? 34.365 101.591 97.687 1.00 10.03 323 GLN A C 1
ATOM 2355 O O . GLN A 1 323 ? 35.433 101.432 97.115 1.00 10.42 323 GLN A O 1
ATOM 2361 N N . LYS A 1 324 ? 34.129 102.616 98.495 1.00 3.94 324 LYS A N 1
ATOM 2362 C CA . LYS A 1 324 ? 35.122 103.648 98.728 1.00 3.97 324 LYS A CA 1
ATOM 2363 C C . LYS A 1 324 ? 36.166 103.074 99.670 1.00 3.94 324 LYS A C 1
ATOM 2364 O O . LYS A 1 324 ? 37.366 103.302 99.505 1.00 3.94 324 LYS A O 1
ATOM 2370 N N . ALA A 1 325 ? 35.703 102.318 100.659 1.00 13.22 325 ALA A N 1
ATOM 2371 C CA . ALA A 1 325 ? 36.609 101.709 101.624 1.00 11.33 325 ALA A CA 1
ATOM 2372 C C . ALA A 1 325 ? 37.601 100.811 100.893 1.00 11.02 325 ALA A C 1
ATOM 2373 O O . ALA A 1 325 ? 38.807 100.924 101.078 1.00 10.22 325 ALA A O 1
ATOM 2375 N N . LEU A 1 326 ? 37.080 99.928 100.051 1.00 8.10 326 LEU A N 1
ATOM 2376 C CA . LEU A 1 326 ? 37.906 99.009 99.286 1.00 10.81 326 LEU A CA 1
ATOM 2377 C C . LEU A 1 326 ? 38.836 99.730 98.318 1.00 12.74 326 LEU A C 1
ATOM 2378 O O . LEU A 1 326 ? 40.030 99.436 98.268 1.00 12.89 326 LEU A O 1
ATOM 2383 N N . TRP A 1 327 ? 38.296 100.679 97.560 1.00 8.43 327 TRP A N 1
ATOM 2384 C CA . TRP A 1 327 ? 39.099 101.415 96.593 1.00 13.85 327 TRP A CA 1
ATOM 2385 C C . TRP A 1 327 ? 40.304 102.129 97.178 1.00 10.55 327 TRP A C 1
ATOM 2386 O O . TRP A 1 327 ? 41.264 102.416 96.470 1.00 11.81 327 TRP A O 1
ATOM 2397 N N . ASN A 1 328 ? 40.275 102.423 98.466 1.00 34.55 328 ASN A N 1
ATOM 2398 C CA . ASN A 1 328 ? 41.421 103.084 99.043 1.00 31.21 328 ASN A CA 1
ATOM 2399 C C . ASN A 1 328 ? 42.461 102.058 99.444 1.00 31.95 328 ASN A C 1
ATOM 2400 O O . ASN A 1 328 ? 43.592 102.101 98.970 1.00 34.10 328 ASN A O 1
ATOM 2405 N N . SER A 1 329 ? 42.065 101.124 100.301 1.00 1.24 329 SER A N 1
ATOM 2406 C CA . SER A 1 329 ? 42.929 100.036 100.793 1.00 1.24 329 SER A CA 1
ATOM 2407 C C . SER A 1 329 ? 44.077 99.569 99.879 1.00 1.24 329 SER A C 1
ATOM 2408 O O . SER A 1 329 ? 43.972 99.572 98.644 1.00 1.24 329 SER A O 1
ATOM 2411 N N . LYS A 1 330 ? 45.166 99.144 100.513 1.00 12.93 330 LYS A N 1
ATOM 2412 C CA . LYS A 1 330 ? 46.345 98.634 99.817 1.00 13.21 330 LYS A CA 1
ATOM 2413 C C . LYS A 1 330 ? 46.522 97.190 100.297 1.00 10.85 330 LYS A C 1
ATOM 2414 O O . LYS A 1 330 ? 46.293 96.882 101.469 1.00 10.69 330 LYS A O 1
ATOM 2420 N N . SER A 1 331 ? 46.931 96.296 99.411 1.00 12.50 331 SER A N 1
ATOM 2421 C CA . SER A 1 331 ? 47.108 94.918 99.838 1.00 13.17 331 SER A CA 1
ATOM 2422 C C . SER A 1 331 ? 48.387 94.281 99.327 1.00 11.46 331 SER A C 1
ATOM 2423 O O . SER A 1 331 ? 48.922 94.663 98.280 1.00 9.82 331 SER A O 1
ATOM 2426 N N . ILE A 1 332 ? 48.858 93.302 100.097 1.00 3.52 332 ILE A N 1
ATOM 2427 C CA . ILE A 1 332 ? 50.045 92.525 99.773 1.00 2.52 332 ILE A CA 1
ATOM 2428 C C . ILE A 1 332 ? 49.573 91.105 99.476 1.00 2.29 332 ILE A C 1
ATOM 2429 O O . ILE A 1 332 ? 48.663 90.620 100.113 1.00 1.24 332 ILE A O 1
ATOM 2434 N N . SER A 1 333 ? 50.154 90.451 98.485 1.00 5.89 333 SER A N 1
ATOM 2435 C CA . SER A 1 333 ? 49.768 89.084 98.207 1.00 6.62 333 SER A CA 1
ATOM 2436 C C . SER A 1 333 ? 50.979 88.229 98.562 1.00 7.43 333 SER A C 1
ATOM 2437 O O . SER A 1 333 ? 52.056 88.377 97.979 1.00 8.46 333 SER A O 1
ATOM 2440 N N . ALA A 1 334 ? 50.786 87.338 99.527 1.00 25.17 334 ALA A N 1
ATOM 2441 C CA . ALA A 1 334 ? 51.829 86.458 100.031 1.00 25.62 334 ALA A CA 1
ATOM 2442 C C . ALA A 1 334 ? 52.515 85.438 99.108 1.00 26.81 334 ALA A C 1
ATOM 2443 O O . ALA A 1 334 ? 53.691 85.608 98.777 1.00 27.99 334 ALA A O 1
ATOM 2445 N N . ASP A 1 335 ? 51.791 84.396 98.692 1.00 20.35 335 ASP A N 1
ATOM 2446 C CA . ASP A 1 335 ? 52.370 83.311 97.888 1.00 20.51 335 ASP A CA 1
ATOM 2447 C C . ASP A 1 335 ? 53.790 83.557 97.424 1.00 21.10 335 ASP A C 1
ATOM 2448 O O . ASP A 1 335 ? 54.072 84.450 96.629 1.00 22.55 335 ASP A O 1
ATOM 2453 N N . VAL A 1 336 ? 54.678 82.745 97.981 1.00 15.93 336 VAL A N 1
ATOM 2454 C CA . VAL A 1 336 ? 56.103 82.758 97.712 1.00 14.39 336 VAL A CA 1
ATOM 2455 C C . VAL A 1 336 ? 56.384 82.599 96.212 1.00 12.34 336 VAL A C 1
ATOM 2456 O O . VAL A 1 336 ? 55.458 82.431 95.421 1.00 12.71 336 VAL A O 1
ATOM 2460 N N . CYS A 1 337 ? 57.659 82.657 95.825 1.00 6.44 337 CYS A N 1
ATOM 2461 C CA . CYS A 1 337 ? 58.046 82.483 94.423 1.00 6.52 337 CYS A CA 1
ATOM 2462 C C . CYS A 1 337 ? 59.268 81.582 94.330 1.00 4.64 337 CYS A C 1
ATOM 2463 O O . CYS A 1 337 ? 59.928 81.332 95.328 1.00 4.91 337 CYS A O 1
ATOM 2466 N N . ALA A 1 338 ? 59.569 81.097 93.131 1.00 9.62 338 ALA A N 1
ATOM 2467 C CA . ALA A 1 338 ? 60.722 80.222 92.939 1.00 12.17 338 ALA A CA 1
ATOM 2468 C C . ALA A 1 338 ? 62.042 80.982 92.986 1.00 13.77 338 ALA A C 1
ATOM 2469 O O . ALA A 1 338 ? 62.066 82.204 92.895 1.00 14.01 338 ALA A O 1
ATOM 2471 N N . ALA A 1 339 ? 63.135 80.239 93.134 1.00 15.37 339 ALA A N 1
ATOM 2472 C CA . ALA A 1 339 ? 64.485 80.797 93.190 1.00 19.18 339 ALA A CA 1
ATOM 2473 C C . ALA A 1 339 ? 65.351 80.102 92.134 1.00 24.98 339 ALA A C 1
ATOM 2474 O O . ALA A 1 339 ? 64.826 79.622 91.127 1.00 26.49 339 ALA A O 1
ATOM 2476 N N . ILE A 1 340 ? 66.664 80.038 92.361 1.00 65.22 340 ILE A N 1
ATOM 2477 C CA . ILE A 1 340 ? 67.571 79.386 91.411 1.00 67.42 340 ILE A CA 1
ATOM 2478 C C . ILE A 1 340 ? 68.405 78.266 92.062 1.00 77.07 340 ILE A C 1
ATOM 2479 O O . ILE A 1 340 ? 68.755 78.363 93.239 1.00 73.94 340 ILE A O 1
ATOM 2484 N N . ASN A 1 341 ? 68.718 77.214 91.294 1.00 42.92 341 ASN A N 1
ATOM 2485 C CA . ASN A 1 341 ? 69.473 76.056 91.804 1.00 50.26 341 ASN A CA 1
ATOM 2486 C C . ASN A 1 341 ? 71.024 76.046 91.716 1.00 55.22 341 ASN A C 1
ATOM 2487 O O . ASN A 1 341 ? 71.672 76.815 92.430 1.00 59.21 341 ASN A O 1
ATOM 2492 N N . PRO A 1 342 ? 71.652 75.168 90.886 1.00 49.81 342 PRO A N 1
ATOM 2493 C CA . PRO A 1 342 ? 71.300 74.097 89.936 1.00 51.01 342 PRO A CA 1
ATOM 2494 C C . PRO A 1 342 ? 70.957 72.770 90.626 1.00 52.36 342 PRO A C 1
ATOM 2495 O O . PRO A 1 342 ? 71.812 71.897 90.797 1.00 50.32 342 PRO A O 1
ATOM 2499 N N . GLU A 1 350 ? 70.863 85.912 86.543 1.00 45.52 350 GLU A N 1
ATOM 2500 C CA . GLU A 1 350 ? 69.950 86.993 86.188 1.00 42.95 350 GLU A CA 1
ATOM 2501 C C . GLU A 1 350 ? 69.756 87.952 87.353 1.00 40.04 350 GLU A C 1
ATOM 2502 O O . GLU A 1 350 ? 69.666 87.530 88.507 1.00 38.96 350 GLU A O 1
ATOM 2508 N N . GLN A 1 351 ? 69.690 89.243 87.039 1.00 28.88 351 GLN A N 1
ATOM 2509 C CA . GLN A 1 351 ? 69.508 90.275 88.052 1.00 25.59 351 GLN A CA 1
ATOM 2510 C C . GLN A 1 351 ? 68.037 90.461 88.415 1.00 25.27 351 GLN A C 1
ATOM 2511 O O . GLN A 1 351 ? 67.694 91.352 89.190 1.00 23.69 351 GLN A O 1
ATOM 2517 N N . ASN A 1 352 ? 67.174 89.611 87.866 1.00 13.78 352 ASN A N 1
ATOM 2518 C CA . ASN A 1 352 ? 65.746 89.701 88.141 1.00 11.47 352 ASN A CA 1
ATOM 2519 C C . ASN A 1 352 ? 65.145 88.443 88.791 1.00 12.19 352 ASN A C 1
ATOM 2520 O O . ASN A 1 352 ? 63.928 88.268 88.838 1.00 12.92 352 ASN A O 1
ATOM 2525 N N . ALA A 1 353 ? 66.008 87.567 89.292 1.00 15.29 353 ALA A N 1
ATOM 2526 C CA . ALA A 1 353 ? 65.566 86.360 89.981 1.00 13.44 353 ALA A CA 1
ATOM 2527 C C . ALA A 1 353 ? 66.055 86.535 91.415 1.00 12.26 353 ALA A C 1
ATOM 2528 O O . ALA A 1 353 ? 67.094 87.153 91.644 1.00 12.15 353 ALA A O 1
ATOM 2530 N N . PRO A 1 354 ? 65.306 86.012 92.401 1.00 9.43 354 PRO A N 1
ATOM 2531 C CA . PRO A 1 354 ? 65.685 86.130 93.810 1.00 8.84 354 PRO A CA 1
ATOM 2532 C C . PRO A 1 354 ? 66.675 85.060 94.256 1.00 9.89 354 PRO A C 1
ATOM 2533 O O . PRO A 1 354 ? 67.016 84.157 93.496 1.00 9.76 354 PRO A O 1
ATOM 2537 N N . GLN A 1 355 ? 67.135 85.173 95.495 1.00 18.13 355 GLN A N 1
ATOM 2538 C CA . GLN A 1 355 ? 68.074 84.216 96.062 1.00 20.73 355 GLN A CA 1
ATOM 2539 C C . GLN A 1 355 ? 67.764 84.023 97.539 1.00 17.05 355 GLN A C 1
ATOM 2540 O O . GLN A 1 355 ? 67.378 84.967 98.229 1.00 16.97 355 GLN A O 1
ATOM 2546 N N . LEU A 1 356 ? 67.947 82.802 98.028 1.00 20.41 356 LEU A N 1
ATOM 2547 C CA . LEU A 1 356 ? 67.665 82.520 99.423 1.00 17.78 356 LEU A CA 1
ATOM 2548 C C . LEU A 1 356 ? 68.450 83.368 100.404 1.00 17.14 356 LEU A C 1
ATOM 2549 O O . LEU A 1 356 ? 69.646 83.616 100.233 1.00 16.50 356 LEU A O 1
ATOM 2554 N N . GLY A 1 357 ? 67.748 83.807 101.439 1.00 18.43 357 GLY A N 1
ATOM 2555 C CA . GLY A 1 357 ? 68.359 84.608 102.474 1.00 18.82 357 GLY A CA 1
ATOM 2556 C C . GLY A 1 357 ? 68.857 85.962 102.029 1.00 18.31 357 GLY A C 1
ATOM 2557 O O . GLY A 1 357 ? 69.779 86.499 102.649 1.00 19.26 357 GLY A O 1
ATOM 2558 N N . TYR A 1 358 ? 68.269 86.518 100.968 1.00 1.24 358 TYR A N 1
ATOM 2559 C CA . TYR A 1 358 ? 68.678 87.837 100.485 1.00 1.24 358 TYR A CA 1
ATOM 2560 C C . TYR A 1 358 ? 67.640 88.935 100.597 1.00 1.24 358 TYR A C 1
ATOM 2561 O O . TYR A 1 358 ? 67.870 90.044 100.119 1.00 1.24 358 TYR A O 1
ATOM 2570 N N . GLY A 1 359 ? 66.508 88.631 101.229 1.00 3.02 359 GLY A N 1
ATOM 2571 C CA . GLY A 1 359 ? 65.466 89.624 101.407 1.00 3.02 359 GLY A CA 1
ATOM 2572 C C . GLY A 1 359 ? 64.149 89.179 100.828 1.00 3.02 359 GLY A C 1
ATOM 2573 O O . GLY A 1 359 ? 64.112 88.256 100.032 1.00 4.29 359 GLY A O 1
ATOM 2574 N N . ILE A 1 360 ? 63.059 89.814 101.234 1.00 4.08 360 ILE A N 1
ATOM 2575 C CA . ILE A 1 360 ? 61.759 89.442 100.701 1.00 4.40 360 ILE A CA 1
ATOM 2576 C C . ILE A 1 360 ? 61.732 90.016 99.300 1.00 4.92 360 ILE A C 1
ATOM 2577 O O . ILE A 1 360 ? 62.021 91.184 99.096 1.00 6.63 360 ILE A O 1
ATOM 2582 N N . PRO A 1 361 ? 61.414 89.198 98.304 1.00 7.50 361 PRO A N 1
ATOM 2583 C CA . PRO A 1 361 ? 61.399 89.772 96.963 1.00 8.15 361 PRO A CA 1
ATOM 2584 C C . PRO A 1 361 ? 60.060 90.389 96.561 1.00 8.24 361 PRO A C 1
ATOM 2585 O O . PRO A 1 361 ? 58.998 89.838 96.860 1.00 8.98 361 PRO A O 1
ATOM 2589 N N . ILE A 1 362 ? 60.119 91.540 95.895 1.00 1.24 362 ILE A N 1
ATOM 2590 C CA . ILE A 1 362 ? 58.918 92.200 95.409 1.00 1.24 362 ILE A CA 1
ATOM 2591 C C . ILE A 1 362 ? 58.720 91.616 94.019 1.00 1.24 362 ILE A C 1
ATOM 2592 O O . ILE A 1 362 ? 59.405 91.991 93.081 1.00 1.24 362 ILE A O 1
ATOM 2605 N N . LYS A 1 364 ? 56.821 90.469 90.372 1.00 5.76 364 LYS A N 1
ATOM 2606 C CA . LYS A 1 364 ? 56.138 91.143 89.274 1.00 8.17 364 LYS A CA 1
ATOM 2607 C C . LYS A 1 364 ? 55.947 90.067 88.216 1.00 8.85 364 LYS A C 1
ATOM 2608 O O . LYS A 1 364 ? 56.911 89.421 87.812 1.00 8.86 364 LYS A O 1
ATOM 2614 N N . TYR A 1 365 ? 54.710 89.848 87.784 1.00 26.08 365 TYR A N 1
ATOM 2615 C CA . TYR A 1 365 ? 54.467 88.822 86.778 1.00 30.82 365 TYR A CA 1
ATOM 2616 C C . TYR A 1 365 ? 54.643 89.360 85.361 1.00 30.68 365 TYR A C 1
ATOM 2617 O O . TYR A 1 365 ? 54.402 90.540 85.095 1.00 30.80 365 TYR A O 1
ATOM 2626 N N . THR A 1 366 ? 55.073 88.486 84.456 1.00 41.73 366 THR A N 1
ATOM 2627 C CA . THR A 1 366 ? 55.303 88.870 83.071 1.00 41.11 366 THR A CA 1
ATOM 2628 C C . THR A 1 366 ? 54.894 87.768 82.093 1.00 41.19 366 THR A C 1
ATOM 2629 O O . THR A 1 366 ? 55.012 87.918 80.873 1.00 40.98 366 THR A O 1
ATOM 2633 N N . ASP A 1 378 ? 51.884 99.375 89.230 1.00 17.79 378 ASP A N 1
ATOM 2634 C CA . ASP A 1 378 ? 51.653 100.578 90.018 1.00 16.67 378 ASP A CA 1
ATOM 2635 C C . ASP A 1 378 ? 52.951 100.992 90.694 1.00 15.30 378 ASP A C 1
ATOM 2636 O O . ASP A 1 378 ? 53.178 100.716 91.867 1.00 15.73 378 ASP A O 1
ATOM 2641 N N . ALA A 1 379 ? 53.802 101.664 89.934 1.00 30.35 379 ALA A N 1
ATOM 2642 C CA . ALA A 1 379 ? 55.085 102.117 90.433 1.00 28.87 379 ALA A CA 1
ATOM 2643 C C . ALA A 1 379 ? 54.944 102.896 91.724 1.00 28.18 379 ALA A C 1
ATOM 2644 O O . ALA A 1 379 ? 55.797 102.811 92.599 1.00 28.46 379 ALA A O 1
ATOM 2646 N N . GLU A 1 380 ? 53.860 103.649 91.849 1.00 5.26 380 GLU A N 1
ATOM 2647 C CA . GLU A 1 380 ? 53.647 104.457 93.042 1.00 8.52 380 GLU A CA 1
ATOM 2648 C C . GLU A 1 380 ? 53.520 103.614 94.301 1.00 4.90 380 GLU A C 1
ATOM 2649 O O . GLU A 1 380 ? 53.951 104.026 95.371 1.00 6.94 380 GLU A O 1
ATOM 2655 N N . LEU A 1 381 ? 52.923 102.435 94.185 1.00 14.29 381 LEU A N 1
ATOM 2656 C CA . LEU A 1 381 ? 52.788 101.577 95.349 1.00 9.38 381 LEU A CA 1
ATOM 2657 C C . LEU A 1 381 ? 54.156 100.965 95.601 1.00 7.04 381 LEU A C 1
ATOM 2658 O O . LEU A 1 381 ? 54.600 100.870 96.744 1.00 7.18 381 LEU A O 1
ATOM 2663 N N . VAL A 1 382 ? 54.829 100.553 94.531 1.00 3.89 382 VAL A N 1
ATOM 2664 C CA . VAL A 1 382 ? 56.149 99.957 94.676 1.00 4.80 382 VAL A CA 1
ATOM 2665 C C . VAL A 1 382 ? 57.045 100.952 95.379 1.00 5.19 382 VAL A C 1
ATOM 2666 O O . VAL A 1 382 ? 57.846 100.582 96.235 1.00 7.28 382 VAL A O 1
ATOM 2670 N N . SER A 1 383 ? 56.905 102.220 95.017 1.00 1.75 383 SER A N 1
ATOM 2671 C CA . SER A 1 383 ? 57.704 103.271 95.630 1.00 1.75 383 SER A CA 1
ATOM 2672 C C . SER A 1 383 ? 57.424 103.332 97.131 1.00 1.75 383 SER A C 1
ATOM 2673 O O . SER A 1 383 ? 58.334 103.522 97.948 1.00 1.90 383 SER A O 1
ATOM 2676 N N . TYR A 1 384 ? 56.152 103.159 97.475 1.00 13.93 384 TYR A N 1
ATOM 2677 C CA . TYR A 1 384 ? 55.689 103.196 98.856 1.00 15.11 384 TYR A CA 1
ATOM 2678 C C . TYR A 1 384 ? 56.325 102.098 99.688 1.00 12.22 384 TYR A C 1
ATOM 2679 O O . TYR A 1 384 ? 56.613 102.288 100.864 1.00 11.75 384 TYR A O 1
ATOM 2688 N N . ILE A 1 385 ? 56.537 100.945 99.074 1.00 6.41 385 ILE A N 1
ATOM 2689 C CA . ILE A 1 385 ? 57.137 99.827 99.780 1.00 7.02 385 ILE A CA 1
ATOM 2690 C C . ILE A 1 385 ? 58.653 99.939 99.797 1.00 4.28 385 ILE A C 1
ATOM 2691 O O . ILE A 1 385 ? 59.298 99.547 100.766 1.00 4.28 385 ILE A O 1
ATOM 2696 N N . ARG A 1 386 ? 59.213 100.477 98.717 1.00 1.82 386 ARG A N 1
ATOM 2697 C CA . ARG A 1 386 ? 60.653 100.668 98.621 1.00 1.82 386 ARG A CA 1
ATOM 2698 C C . ARG A 1 386 ? 61.023 101.466 99.851 1.00 1.82 386 ARG A C 1
ATOM 2699 O O . ARG A 1 386 ? 61.776 101.009 100.712 1.00 1.82 386 ARG A O 1
ATOM 2707 N N . GLN A 1 387 ? 60.458 102.667 99.928 1.00 14.03 387 GLN A N 1
ATOM 2708 C CA . GLN A 1 387 ? 60.703 103.570 101.038 1.00 14.34 387 GLN A CA 1
ATOM 2709 C C . GLN A 1 387 ? 60.391 102.916 102.365 1.00 13.19 387 GLN A C 1
ATOM 2710 O O . GLN A 1 387 ? 61.192 102.968 103.278 1.00 13.01 387 GLN A O 1
ATOM 2716 N N . LEU A 1 388 ? 59.231 102.284 102.466 1.00 7.63 388 LEU A N 1
ATOM 2717 C CA . LEU A 1 388 ? 58.829 101.638 103.711 1.00 7.61 388 LEU A CA 1
ATOM 2718 C C . LEU A 1 388 ? 59.879 100.649 104.182 1.00 7.53 388 LEU A C 1
ATOM 2719 O O . LEU A 1 388 ? 60.279 100.670 105.346 1.00 8.39 388 LEU A O 1
ATOM 2724 N N . LEU A 1 389 ? 60.315 99.774 103.285 1.00 3.04 389 LEU A N 1
ATOM 2725 C CA . LEU A 1 389 ? 61.314 98.783 103.648 1.00 3.04 389 LEU A CA 1
ATOM 2726 C C . LEU A 1 389 ? 62.644 99.446 103.975 1.00 3.04 389 LEU A C 1
ATOM 2727 O O . LEU A 1 389 ? 63.199 99.243 105.059 1.00 3.04 389 LEU A O 1
ATOM 2732 N N . ASN A 1 390 ? 63.142 100.247 103.035 1.00 7.11 390 ASN A N 1
ATOM 2733 C CA . ASN A 1 390 ? 64.403 100.940 103.218 1.00 8.68 390 ASN A CA 1
ATOM 2734 C C . ASN A 1 390 ? 64.386 101.716 104.510 1.00 9.87 390 ASN A C 1
ATOM 2735 O O . ASN A 1 390 ? 65.347 101.696 105.273 1.00 10.37 390 ASN A O 1
ATOM 2740 N N . LYS A 1 391 ? 63.280 102.405 104.745 1.00 11.44 391 LYS A N 1
ATOM 2741 C CA . LYS A 1 391 ? 63.106 103.200 105.947 1.00 13.30 391 LYS A CA 1
ATOM 2742 C C . LYS A 1 391 ? 63.482 102.358 107.163 1.00 14.34 391 LYS A C 1
ATOM 2743 O O . LYS A 1 391 ? 64.332 102.754 107.961 1.00 14.69 391 LYS A O 1
ATOM 2749 N N . ASN A 1 392 ? 62.866 101.187 107.288 1.00 39.36 392 ASN A N 1
ATOM 2750 C CA . ASN A 1 392 ? 63.121 100.306 108.424 1.00 40.88 392 ASN A CA 1
ATOM 2751 C C . ASN A 1 392 ? 64.362 99.434 108.281 1.00 42.13 392 ASN A C 1
ATOM 2752 O O . ASN A 1 392 ? 64.701 98.671 109.183 1.00 41.76 392 ASN A O 1
ATOM 2757 N N . ASN A 1 393 ? 65.044 99.559 107.153 1.00 20.08 393 ASN A N 1
ATOM 2758 C CA . ASN A 1 393 ? 66.235 98.767 106.894 1.00 21.57 393 ASN A CA 1
ATOM 2759 C C . ASN A 1 393 ? 65.906 97.291 106.788 1.00 20.98 393 ASN A C 1
ATOM 2760 O O . ASN A 1 393 ? 66.517 96.446 107.435 1.00 21.72 393 ASN A O 1
ATOM 2765 N N . ILE A 1 394 ? 64.921 96.995 105.954 1.00 42.13 394 ILE A N 1
ATOM 2766 C CA . ILE A 1 394 ? 64.501 95.630 105.710 1.00 36.39 394 ILE A CA 1
ATOM 2767 C C . ILE A 1 394 ? 65.075 95.268 104.350 1.00 38.08 394 ILE A C 1
ATOM 2768 O O . ILE A 1 394 ? 65.067 96.090 103.434 1.00 37.40 394 ILE A O 1
ATOM 2773 N N . ALA A 1 395 ? 65.578 94.048 104.220 1.00 11.03 395 ALA A N 1
ATOM 2774 C CA . ALA A 1 395 ? 66.179 93.605 102.968 1.00 11.16 395 ALA A CA 1
ATOM 2775 C C . ALA A 1 395 ? 65.167 93.069 101.958 1.00 11.61 395 ALA A C 1
ATOM 2776 O O . ALA A 1 395 ? 64.387 92.180 102.270 1.00 13.91 395 ALA A O 1
ATOM 2778 N N . TRP A 1 396 ? 65.175 93.606 100.745 1.00 19.43 396 TRP A N 1
ATOM 2779 C CA . TRP A 1 396 ? 64.249 93.125 99.731 1.00 18.21 396 TRP A CA 1
ATOM 2780 C C . TRP A 1 396 ? 64.953 92.746 98.443 1.00 18.54 396 TRP A C 1
ATOM 2781 O O . TRP A 1 396 ? 66.168 92.917 98.310 1.00 18.69 396 TRP A O 1
ATOM 2792 N N . GLN A 1 397 ? 64.178 92.221 97.499 1.00 21.75 397 GLN A N 1
ATOM 2793 C CA . GLN A 1 397 ? 64.705 91.790 96.210 1.00 22.34 397 GLN A CA 1
ATOM 2794 C C . GLN A 1 397 ? 63.682 92.059 95.118 1.00 22.07 397 GLN A C 1
ATOM 2795 O O . GLN A 1 397 ? 62.572 92.504 95.393 1.00 22.19 397 GLN A O 1
ATOM 2801 N N . VAL A 1 398 ? 64.071 91.801 93.876 1.00 15.97 398 VAL A N 1
ATOM 2802 C CA . VAL A 1 398 ? 63.167 91.967 92.747 1.00 15.91 398 VAL A CA 1
ATOM 2803 C C . VAL A 1 398 ? 63.030 90.582 92.131 1.00 16.13 398 VAL A C 1
ATOM 2804 O O . VAL A 1 398 ? 63.937 89.762 92.247 1.00 16.03 398 VAL A O 1
ATOM 2808 N N . ALA A 1 399 ? 61.902 90.311 91.487 1.00 20.14 399 ALA A N 1
ATOM 2809 C CA . ALA A 1 399 ? 61.697 89.004 90.893 1.00 21.55 399 ALA A CA 1
ATOM 2810 C C . ALA A 1 399 ? 60.686 89.041 89.769 1.00 22.78 399 ALA A C 1
ATOM 2811 O O . ALA A 1 399 ? 59.578 89.535 89.943 1.00 24.12 399 ALA A O 1
ATOM 2813 N N . THR A 1 400 ? 61.075 88.513 88.615 1.00 19.26 400 THR A N 1
ATOM 2814 C CA . THR A 1 400 ? 60.193 88.451 87.456 1.00 25.08 400 THR A CA 1
ATOM 2815 C C . THR A 1 400 ? 59.775 86.986 87.338 1.00 27.90 400 THR A C 1
ATOM 2816 O O . THR A 1 400 ? 60.586 86.093 87.598 1.00 27.81 400 THR A O 1
ATOM 2820 N N . LEU A 1 401 ? 58.526 86.729 86.957 1.00 20.98 401 LEU A N 1
ATOM 2821 C CA . LEU A 1 401 ? 58.056 85.348 86.863 1.00 25.60 401 LEU A CA 1
ATOM 2822 C C . LEU A 1 401 ? 57.411 84.983 85.539 1.00 31.06 401 LEU A C 1
ATOM 2823 O O . LEU A 1 401 ? 56.723 85.796 84.930 1.00 37.21 401 LEU A O 1
ATOM 2828 N N . GLY A 1 402 ? 57.629 83.742 85.112 1.00 94.67 402 GLY A N 1
ATOM 2829 C CA . GLY A 1 402 ? 57.064 83.261 83.864 1.00 100.35 402 GLY A CA 1
ATOM 2830 C C . GLY A 1 402 ? 55.655 82.725 84.041 1.00 108.75 402 GLY A C 1
ATOM 2831 O O . GLY A 1 402 ? 54.691 83.378 83.643 1.00 110.54 402 GLY A O 1
ATOM 2832 N N . LYS A 1 403 ? 55.526 81.540 84.635 1.00 59.07 403 LYS A N 1
ATOM 2833 C CA . LYS A 1 403 ? 54.208 80.946 84.855 1.00 62.49 403 LYS A CA 1
ATOM 2834 C C . LYS A 1 403 ? 54.120 80.165 86.162 1.00 64.73 403 LYS A C 1
ATOM 2835 O O . LYS A 1 403 ? 53.026 79.811 86.608 1.00 58.53 403 LYS A O 1
ATOM 2841 N N . GLY A 1 409 ? 48.547 82.826 94.134 1.00 40.67 409 GLY A N 1
ATOM 2842 C CA . GLY A 1 409 ? 49.604 83.791 93.882 1.00 42.17 409 GLY A CA 1
ATOM 2843 C C . GLY A 1 409 ? 49.171 84.826 92.861 1.00 41.05 409 GLY A C 1
ATOM 2844 O O . GLY A 1 409 ? 48.964 85.996 93.193 1.00 43.09 409 GLY A O 1
ATOM 2845 N N . GLY A 1 410 ? 49.048 84.387 91.610 1.00 47.97 410 GLY A N 1
ATOM 2846 C CA . GLY A 1 410 ? 48.614 85.277 90.551 1.00 43.04 410 GLY A CA 1
ATOM 2847 C C . GLY A 1 410 ? 47.126 85.488 90.727 1.00 42.50 410 GLY A C 1
ATOM 2848 O O . GLY A 1 410 ? 46.628 86.608 90.630 1.00 42.67 410 GLY A O 1
ATOM 2849 N N . THR A 1 411 ? 46.413 84.399 90.999 1.00 26.25 411 THR A N 1
ATOM 2850 C CA . THR A 1 411 ? 44.971 84.466 91.210 1.00 24.47 411 THR A CA 1
ATOM 2851 C C . THR A 1 411 ? 44.648 85.443 92.340 1.00 21.30 411 THR A C 1
ATOM 2852 O O . THR A 1 411 ? 43.747 86.267 92.224 1.00 20.95 411 THR A O 1
ATOM 2856 N N . VAL A 1 412 ? 45.392 85.348 93.435 1.00 11.15 412 VAL A N 1
ATOM 2857 C CA . VAL A 1 412 ? 45.173 86.226 94.573 1.00 10.18 412 VAL A CA 1
ATOM 2858 C C . VAL A 1 412 ? 45.549 87.676 94.247 1.00 7.54 412 VAL A C 1
ATOM 2859 O O . VAL A 1 412 ? 44.853 88.611 94.651 1.00 7.44 412 VAL A O 1
ATOM 2863 N N . ALA A 1 413 ? 46.650 87.867 93.527 1.00 8.45 413 ALA A N 1
ATOM 2864 C CA . ALA A 1 413 ? 47.056 89.209 93.145 1.00 8.90 413 ALA A CA 1
ATOM 2865 C C . ALA A 1 413 ? 45.847 89.777 92.426 1.00 9.96 413 ALA A C 1
ATOM 2866 O O . ALA A 1 413 ? 45.372 90.849 92.771 1.00 11.10 413 ALA A O 1
ATOM 2868 N N . LYS A 1 414 ? 45.342 89.054 91.427 1.00 30.21 414 LYS A N 1
ATOM 2869 C CA . LYS A 1 414 ? 44.137 89.485 90.711 1.00 32.82 414 LYS A CA 1
ATOM 2870 C C . LYS A 1 414 ? 43.085 89.394 91.803 1.00 32.20 414 LYS A C 1
ATOM 2871 O O . LYS A 1 414 ? 43.425 89.229 92.968 1.00 33.96 414 LYS A O 1
ATOM 2877 N N . PHE A 1 415 ? 41.811 89.481 91.450 1.00 38.28 415 PHE A N 1
ATOM 2878 C CA . PHE A 1 415 ? 40.783 89.345 92.474 1.00 36.12 415 PHE A CA 1
ATOM 2879 C C . PHE A 1 415 ? 40.853 90.476 93.498 1.00 34.61 415 PHE A C 1
ATOM 2880 O O . PHE A 1 415 ? 39.880 91.206 93.695 1.00 34.62 415 PHE A O 1
ATOM 2888 N N . LEU A 1 416 ? 41.999 90.612 94.153 1.00 6.52 416 LEU A N 1
ATOM 2889 C CA . LEU A 1 416 ? 42.200 91.674 95.128 1.00 2.88 416 LEU A CA 1
ATOM 2890 C C . LEU A 1 416 ? 42.166 92.994 94.377 1.00 2.75 416 LEU A C 1
ATOM 2891 O O . LEU A 1 416 ? 41.401 93.893 94.708 1.00 2.75 416 LEU A O 1
ATOM 2896 N N . ALA A 1 417 ? 42.994 93.094 93.346 1.00 24.89 417 ALA A N 1
ATOM 2897 C CA . ALA A 1 417 ? 43.040 94.297 92.541 1.00 26.74 417 ALA A CA 1
ATOM 2898 C C . ALA A 1 417 ? 41.681 94.490 91.865 1.00 27.72 417 ALA A C 1
ATOM 2899 O O . ALA A 1 417 ? 41.311 95.602 91.505 1.00 27.99 417 ALA A O 1
ATOM 2901 N N . GLY A 1 418 ? 40.936 93.403 91.708 1.00 27.62 418 GLY A N 1
ATOM 2902 C CA . GLY A 1 418 ? 39.631 93.485 91.078 1.00 29.09 418 GLY A CA 1
ATOM 2903 C C . GLY A 1 418 ? 38.620 94.301 91.865 1.00 30.81 418 GLY A C 1
ATOM 2904 O O . GLY A 1 418 ? 37.658 94.819 91.293 1.00 32.68 418 GLY A O 1
ATOM 2905 N N . TYR A 1 419 ? 38.827 94.412 93.176 1.00 38.79 419 TYR A N 1
ATOM 2906 C CA . TYR A 1 419 ? 37.928 95.176 94.035 1.00 35.38 419 TYR A CA 1
ATOM 2907 C C . TYR A 1 419 ? 38.293 96.651 94.111 1.00 35.63 419 TYR A C 1
ATOM 2908 O O . TYR A 1 419 ? 37.480 97.476 94.532 1.00 34.27 419 TYR A O 1
ATOM 2917 N N . GLY A 1 420 ? 39.521 96.976 93.723 1.00 13.29 420 GLY A N 1
ATOM 2918 C CA . GLY A 1 420 ? 39.969 98.354 93.765 1.00 12.73 420 GLY A CA 1
ATOM 2919 C C . GLY A 1 420 ? 41.178 98.499 94.665 1.00 11.47 420 GLY A C 1
ATOM 2920 O O . GLY A 1 420 ? 41.867 99.516 94.660 1.00 11.72 420 GLY A O 1
ATOM 2921 N N . ILE A 1 421 ? 41.438 97.458 95.436 1.00 13.11 421 ILE A N 1
ATOM 2922 C CA . ILE A 1 421 ? 42.555 97.442 96.359 1.00 11.52 421 ILE A CA 1
ATOM 2923 C C . ILE A 1 421 ? 43.873 97.468 95.600 1.00 12.51 421 ILE A C 1
ATOM 2924 O O . ILE A 1 421 ? 44.107 96.612 94.750 1.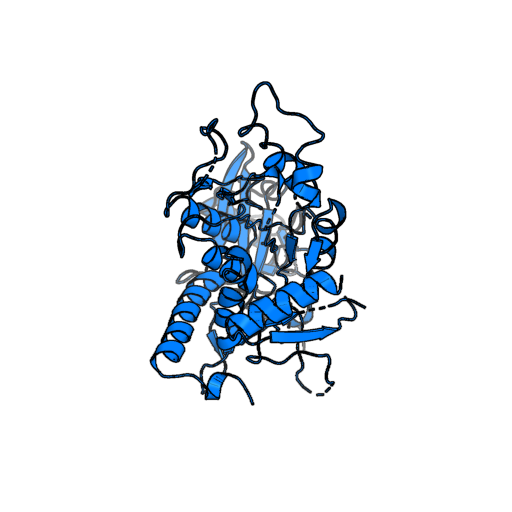00 12.47 421 ILE A O 1
ATOM 2929 N N . ARG A 1 422 ? 44.731 98.444 95.894 1.00 3.54 422 ARG A N 1
ATOM 2930 C CA . ARG A 1 422 ? 46.037 98.513 95.237 1.00 4.13 422 ARG A CA 1
ATOM 2931 C C . ARG A 1 422 ? 46.885 97.367 95.785 1.00 3.54 422 ARG A C 1
ATOM 2932 O O . ARG A 1 422 ? 47.221 97.354 96.967 1.00 3.79 422 ARG A O 1
ATOM 2940 N N . THR A 1 423 ? 47.236 96.413 94.932 1.00 18.70 423 THR A N 1
ATOM 2941 C CA . THR A 1 423 ? 48.014 95.263 95.379 1.00 20.44 423 THR A CA 1
ATOM 2942 C C . THR A 1 423 ? 49.480 95.200 94.908 1.00 18.55 423 THR A C 1
ATOM 2943 O O . THR A 1 423 ? 49.876 95.864 93.945 1.00 18.43 423 THR A O 1
ATOM 2947 N N . ILE A 1 424 ? 50.270 94.392 95.617 1.00 11.59 424 ILE A N 1
ATOM 2948 C CA . ILE A 1 424 ? 51.697 94.183 95.343 1.00 9.95 424 ILE A CA 1
ATOM 2949 C C . ILE A 1 424 ? 52.048 92.749 95.750 1.00 9.88 424 ILE A C 1
ATOM 2950 O O . ILE A 1 424 ? 51.546 92.247 96.753 1.00 8.87 424 ILE A O 1
ATOM 2955 N N . ASP A 1 425 ? 52.906 92.094 94.973 1.00 10.59 425 ASP A N 1
ATOM 2956 C CA . ASP A 1 425 ? 53.300 90.714 95.256 1.00 13.80 425 ASP A CA 1
ATOM 2957 C C . ASP A 1 425 ? 54.578 90.569 96.072 1.00 12.64 425 ASP A C 1
ATOM 2958 O O . ASP A 1 425 ? 55.655 90.938 95.621 1.00 12.43 425 ASP A O 1
ATOM 2971 N N . GLY A 1 427 ? 56.551 87.734 98.824 1.00 27.51 427 GLY A N 1
ATOM 2972 C CA . GLY A 1 427 ? 56.630 86.510 99.588 1.00 24.81 427 GLY A CA 1
ATOM 2973 C C . GLY A 1 427 ? 58.059 86.032 99.471 1.00 24.35 427 GLY A C 1
ATOM 2974 O O . GLY A 1 427 ? 58.771 86.488 98.577 1.00 25.64 427 GLY A O 1
ATOM 2975 N N . PRO A 1 428 ? 58.523 85.140 100.361 1.00 14.79 428 PRO A N 1
ATOM 2976 C CA . PRO A 1 428 ? 59.894 84.613 100.326 1.00 12.28 428 PRO A CA 1
ATOM 2977 C C . PRO A 1 428 ? 60.221 83.946 98.991 1.00 12.99 428 PRO A C 1
ATOM 2978 O O . PRO A 1 428 ? 59.473 84.063 98.027 1.00 15.08 428 PRO A O 1
ATOM 2982 N N . ALA A 1 429 ? 61.345 83.248 98.929 1.00 6.10 429 ALA A N 1
ATOM 2983 C CA . ALA A 1 429 ? 61.730 82.553 97.707 1.00 4.21 429 ALA A CA 1
ATOM 2984 C C . ALA A 1 429 ? 61.957 81.068 98.039 1.00 3.37 429 ALA A C 1
ATOM 2985 O O . ALA A 1 429 ? 62.590 80.730 99.041 1.00 3.37 429 ALA A O 1
ATOM 2987 N N . VAL A 1 430 ? 61.442 80.185 97.191 1.00 7.65 430 VAL A N 1
ATOM 2988 C CA . VAL A 1 430 ? 61.550 78.750 97.433 1.00 8.10 430 VAL A CA 1
ATOM 2989 C C . VAL A 1 430 ? 62.344 77.914 96.417 1.00 7.58 430 VAL A C 1
ATOM 2990 O O . VAL A 1 430 ? 62.408 78.246 95.232 1.00 7.33 430 VAL A O 1
ATOM 2994 N N . ILE A 1 431 ? 62.945 76.831 96.917 1.00 4.03 431 ILE A N 1
ATOM 2995 C CA . ILE A 1 431 ? 63.702 75.881 96.107 1.00 5.48 431 ILE A CA 1
ATOM 2996 C C . ILE A 1 431 ? 62.954 74.539 96.164 1.00 6.47 431 ILE A C 1
ATOM 2997 O O . ILE A 1 431 ? 62.258 74.256 97.139 1.00 5.63 431 ILE A O 1
ATOM 3002 N N . SER A 1 432 ? 63.100 73.724 95.119 1.00 1.49 432 SER A N 1
ATOM 3003 C CA . SER A 1 432 ? 62.404 72.450 95.022 1.00 1.49 432 SER A CA 1
ATOM 3004 C C . SER A 1 432 ? 60.954 72.765 95.347 1.00 2.90 432 SER A C 1
ATOM 3005 O O . SER A 1 432 ? 60.354 72.129 96.205 1.00 4.21 432 SER A O 1
ATOM 3016 N N . HIS A 1 434 ? 56.887 73.068 95.285 1.00 21.64 434 HIS A N 1
ATOM 3017 C CA . HIS A 1 434 ? 55.825 72.103 95.058 1.00 19.93 434 HIS A CA 1
ATOM 3018 C C . HIS A 1 434 ? 56.317 70.682 95.166 1.00 20.45 434 HIS A C 1
ATOM 3019 O O . HIS A 1 434 ? 55.785 69.788 94.524 1.00 20.87 434 HIS A O 1
ATOM 3026 N N . SER A 1 435 ? 57.348 70.475 95.973 1.00 7.90 435 SER A N 1
ATOM 3027 C CA . SER A 1 435 ? 57.871 69.135 96.189 1.00 7.81 435 SER A CA 1
ATOM 3028 C C . SER A 1 435 ? 57.706 68.872 97.676 1.00 12.00 435 SER A C 1
ATOM 3029 O O . SER A 1 435 ? 57.472 69.803 98.455 1.00 9.63 435 SER A O 1
ATOM 3032 N N . PRO A 1 436 ? 57.804 67.601 98.091 1.00 31.75 436 PRO A N 1
ATOM 3033 C CA . PRO A 1 436 ? 57.659 67.244 99.506 1.00 33.30 436 PRO A CA 1
ATOM 3034 C C . PRO A 1 436 ? 58.698 67.891 100.424 1.00 34.28 436 PRO A C 1
ATOM 3035 O O . PRO A 1 436 ? 58.608 67.764 101.645 1.00 32.54 436 PRO A O 1
ATOM 3047 N N . GLU A 1 438 ? 60.352 71.609 100.176 1.00 7.19 438 GLU A N 1
ATOM 3048 C CA . GLU A 1 438 ? 60.642 72.925 99.627 1.00 4.35 438 GLU A CA 1
ATOM 3049 C C . GLU A 1 438 ? 61.692 73.583 100.524 1.00 3.36 438 GLU A C 1
ATOM 3050 O O . GLU A 1 438 ? 61.549 73.606 101.745 1.00 3.36 438 GLU A O 1
ATOM 3056 N N . ILE A 1 439 ? 62.759 74.101 99.929 1.00 7.53 439 ILE A N 1
ATOM 3057 C CA . ILE A 1 439 ? 63.822 74.724 100.716 1.00 7.39 439 ILE A CA 1
ATOM 3058 C C . ILE A 1 439 ? 63.701 76.240 100.838 1.00 7.58 439 ILE A C 1
ATOM 3059 O O . ILE A 1 439 ? 63.607 76.945 99.831 1.00 8.46 439 ILE A O 1
ATOM 3064 N N . THR A 1 440 ? 63.727 76.737 102.073 1.00 1.24 440 THR A N 1
ATOM 3065 C CA . THR A 1 440 ? 63.633 78.174 102.317 1.00 1.24 440 THR A CA 1
ATOM 3066 C C . THR A 1 440 ? 64.690 78.624 103.304 1.00 1.24 440 THR A C 1
ATOM 3067 O O . THR A 1 440 ? 65.274 77.806 104.000 1.00 1.24 440 THR A O 1
ATOM 3071 N N . SER A 1 441 ? 64.934 79.928 103.360 1.00 8.83 441 SER A N 1
ATOM 3072 C CA . SER A 1 441 ? 65.917 80.474 104.285 1.00 9.20 441 SER A CA 1
ATOM 3073 C C . SER A 1 441 ? 65.279 80.970 105.575 1.00 10.22 441 SER A C 1
ATOM 3074 O O . SER A 1 441 ? 64.186 81.531 105.570 1.00 11.57 441 SER A O 1
ATOM 3077 N N . LYS A 1 442 ? 65.974 80.764 106.685 1.00 9.58 442 LYS A N 1
ATOM 3078 C CA . LYS A 1 442 ? 65.471 81.217 107.967 1.00 10.04 442 LYS A CA 1
ATOM 3079 C C . LYS A 1 442 ? 65.515 82.742 108.002 1.00 10.01 442 LYS A C 1
ATOM 3080 O O . LYS A 1 442 ? 64.628 83.387 108.562 1.00 10.24 442 LYS A O 1
ATOM 3086 N N . PHE A 1 443 ? 66.540 83.316 107.382 1.00 4.97 443 PHE A N 1
ATOM 3087 C CA . PHE A 1 443 ? 66.662 84.760 107.349 1.00 6.11 443 PHE A CA 1
ATOM 3088 C C . PHE A 1 443 ? 65.470 85.369 106.620 1.00 7.36 443 PHE A C 1
ATOM 3089 O O . PHE A 1 443 ? 64.940 86.400 107.027 1.00 6.43 443 PHE A O 1
ATOM 3097 N N . ASP A 1 444 ? 65.060 84.737 105.527 1.00 11.39 444 ASP A N 1
ATOM 3098 C CA . ASP A 1 444 ? 63.923 85.227 104.762 1.00 12.29 444 ASP A CA 1
ATOM 3099 C C . ASP A 1 444 ? 62.648 85.115 105.598 1.00 11.57 444 ASP A C 1
ATOM 3100 O O . ASP A 1 444 ? 61.785 85.999 105.569 1.00 11.13 444 ASP A O 1
ATOM 3105 N N . LEU A 1 445 ? 62.538 84.010 106.330 1.00 9.37 445 LEU A N 1
ATOM 3106 C CA . LEU A 1 445 ? 61.381 83.751 107.172 1.00 9.46 445 LEU A CA 1
ATOM 3107 C C . LEU A 1 445 ? 61.133 84.954 108.085 1.00 8.83 445 LEU A C 1
ATOM 3108 O O . LEU A 1 445 ? 60.054 85.555 108.068 1.00 7.91 445 LEU A O 1
ATOM 3113 N N . TYR A 1 446 ? 62.144 85.320 108.865 1.00 12.94 446 TYR A N 1
ATOM 3114 C CA . TYR A 1 446 ? 62.018 86.454 109.768 1.00 13.92 446 TYR A CA 1
ATOM 3115 C C . TYR A 1 446 ? 61.868 87.752 108.987 1.00 12.72 446 TYR A C 1
ATOM 3116 O O . TYR A 1 446 ? 61.108 88.633 109.380 1.00 12.69 446 TYR A O 1
ATOM 3125 N N . ASN A 1 447 ? 62.607 87.862 107.888 1.00 2.41 447 ASN A N 1
ATOM 3126 C CA . ASN A 1 447 ? 62.572 89.037 107.027 1.00 2.41 447 ASN A CA 1
ATOM 3127 C C . ASN A 1 447 ? 61.157 89.345 106.544 1.00 2.41 447 ASN A C 1
ATOM 3128 O O . ASN A 1 447 ? 60.733 90.494 106.544 1.00 2.41 447 ASN A O 1
ATOM 3133 N N . ALA A 1 448 ? 60.434 88.313 106.121 1.00 8.98 448 ALA A N 1
ATOM 3134 C CA . ALA A 1 448 ? 59.065 88.482 105.633 1.00 9.12 448 ALA A CA 1
ATOM 3135 C C . ALA A 1 448 ? 58.170 89.065 106.720 1.00 9.68 448 ALA A C 1
ATOM 3136 O O . ALA A 1 448 ? 57.378 89.979 106.487 1.00 9.97 448 ALA A O 1
ATOM 3138 N N . TYR A 1 449 ? 58.303 88.503 107.910 1.00 8.72 449 TYR A N 1
ATOM 3139 C CA . TYR A 1 449 ? 57.541 88.919 109.068 1.00 7.34 449 TYR A CA 1
ATOM 3140 C C . TYR A 1 449 ? 57.785 90.385 109.371 1.00 7.43 449 TYR A C 1
ATOM 3141 O O . TYR A 1 449 ? 56.898 91.069 109.860 1.00 6.93 449 TYR A O 1
ATOM 3150 N N . LEU A 1 450 ? 58.991 90.863 109.076 1.00 1.24 450 LEU A N 1
ATOM 3151 C CA . LEU A 1 450 ? 59.357 92.256 109.324 1.00 1.24 450 LEU A CA 1
ATOM 3152 C C . LEU A 1 450 ? 58.811 93.149 108.238 1.00 1.24 450 LEU A C 1
ATOM 3153 O O . LEU A 1 450 ? 58.427 94.285 108.512 1.00 1.24 450 LEU A O 1
ATOM 3158 N N . ALA A 1 451 ? 58.796 92.628 107.006 1.00 8.22 451 ALA A N 1
ATOM 3159 C CA . ALA A 1 451 ? 58.288 93.339 105.827 1.00 7.68 451 ALA A CA 1
ATOM 3160 C C . ALA A 1 451 ? 56.811 93.568 106.061 1.00 8.32 451 ALA A C 1
ATOM 3161 O O . ALA A 1 451 ? 56.314 94.686 105.959 1.00 8.30 451 ALA A O 1
ATOM 3163 N N . TYR A 1 452 ? 56.107 92.486 106.364 1.00 21.14 452 TYR A N 1
ATOM 3164 C CA . TYR A 1 452 ? 54.696 92.573 106.705 1.00 21.79 452 TYR A CA 1
ATOM 3165 C C . TYR A 1 452 ? 54.839 93.282 108.039 1.00 23.33 452 TYR A C 1
ATOM 3166 O O . TYR A 1 452 ? 55.956 93.559 108.462 1.00 25.67 452 TYR A O 1
ATOM 3175 N N . LYS A 1 453 ? 53.757 93.571 108.732 1.00 11.26 453 LYS A N 1
ATOM 3176 C CA . LYS A 1 453 ? 53.928 94.250 110.015 1.00 11.33 453 LYS A CA 1
ATOM 3177 C C . LYS A 1 453 ? 54.451 95.652 109.727 1.00 9.85 453 LYS A C 1
ATOM 3178 O O . LYS A 1 453 ? 53.707 96.620 109.847 1.00 12.46 453 LYS A O 1
ATOM 3184 N N . ALA A 1 454 ? 55.718 95.773 109.348 1.00 11.68 454 ALA A N 1
ATOM 3185 C CA . ALA A 1 454 ? 56.254 97.089 109.006 1.00 10.51 454 ALA A CA 1
ATOM 3186 C C . ALA A 1 454 ? 55.206 97.772 108.122 1.00 11.06 454 ALA A C 1
ATOM 3187 O O . ALA A 1 454 ? 54.983 98.980 108.209 1.00 10.96 454 ALA A O 1
ATOM 3189 N N . PHE A 1 455 ? 54.566 96.956 107.284 1.00 11.22 455 PHE A N 1
ATOM 3190 C CA . PHE A 1 455 ? 53.528 97.361 106.341 1.00 9.38 455 PHE A CA 1
ATOM 3191 C C . PHE A 1 455 ? 52.258 97.735 107.089 1.00 8.98 455 PHE A C 1
ATOM 3192 O O . PHE A 1 455 ? 51.671 98.793 106.868 1.00 7.92 455 PHE A O 1
ATOM 3200 N N . TYR A 1 456 ? 51.838 96.836 107.967 1.00 4.98 456 TYR A N 1
ATOM 3201 C CA . TYR A 1 456 ? 50.646 97.027 108.776 1.00 7.41 456 TYR A CA 1
ATOM 3202 C C . TYR A 1 456 ? 50.747 98.316 109.576 1.00 11.53 456 TYR A C 1
ATOM 3203 O O . TYR A 1 456 ? 49.740 98.981 109.815 1.00 12.83 456 TYR A O 1
ATOM 3212 N N . ARG A 1 457 ? 51.967 98.674 109.973 1.00 10.72 457 ARG A N 1
ATOM 3213 C CA . ARG A 1 457 ? 52.203 99.874 110.778 1.00 16.61 457 ARG A CA 1
ATOM 3214 C C . ARG A 1 457 ? 52.599 101.128 109.992 1.00 20.99 457 ARG A C 1
ATOM 3215 O O . ARG A 1 457 ? 53.327 101.972 110.510 1.00 22.54 457 ARG A O 1
ATOM 3223 N N . GLU A 1 458 ? 52.118 101.264 108.759 1.00 57.53 458 GLU A N 1
ATOM 3224 C CA . GLU A 1 458 ? 52.455 102.424 107.933 1.00 63.55 458 GLU A CA 1
ATOM 3225 C C . GLU A 1 458 ? 52.324 103.753 108.683 1.00 66.03 458 GLU A C 1
ATOM 3226 O O . GLU A 1 458 ? 51.622 103.792 109.714 1.00 66.40 458 GLU A O 1
#

InterPro domains:
  IPR001948 Peptidase M18 [PF02127] (28-456)
  IPR001948 Peptidase M18 [PR00932] (89-105)
  IPR001948 Peptidase M18 [PR00932] (122-142)
  IPR001948 Peptidase M18 [PR00932] (158-175)
  IPR001948 Peptidase M18 [PR00932] (283-301)
  IPR001948 Peptidase M18 [PR00932] (329-345)
  IPR001948 Peptidase M18 [PR00932] (423-438)
  IPR001948 Peptidase M18 [PTHR28570] (14-457)
  IPR022983 M18 family aminopeptidase 1, putative [MF_00466] (1-458)
  IPR023358 Peptidase M18, domain 2 [G3DSA:2.30.250.10] (100-237)

B-factor: mean 23.45, std 22.86, range [1.24, 133.93]

Foldseek 3Di:
DFVVVVDDPVVVVVLVVLVVVLFVPCQQQPALLSLLVVLVVLLVPLDEDELPVDLADFQHWYKYDDPSRKMKIKHHFDADLLLAEEEAFASHAWFWKFDLQFWDDDPQFIWTHTDTDDPAPVVLQAPAWKWKWKWFQAPPGRIFTDTFREDPPGDTWHQYDDCPGIITQFGDFDPDPDDRGGRVRSQVVCCVVTVDHRSSSNPMIMTMAGHDGWDQDDPVSFKIDAGNCQRSLVLSLQSVLSRPPDGGAHHMYMYIHHHCVVLVLCVCLVVSLSCCSVPPVPRDPVRSLSSLLNYAYEYAGAEAADDVDQAGDDASQFAEWEECPVVVVVVLVCLCVVVVQGYGHHYDYDCVSVQPSSVVSNHHYIYYFYWDDSHSIMHGSNHSVSSSCSNSSVRRD

Solvent-accessible surface area: 19750 Å² total

Radius of gyration: 22.94 Å; Cα contacts (8 Å, |Δi|>4): 836; chains: 1; bounding box: 56×73×39 Å

GO terms:
  GO:0005829 cytosol (C, IDA)
  GO:0016020 membrane (C, IDA)

Secondary structure (DSSP, 8-state):
--GGGG--HHHHHHHHHHHHHHHHHHHH--SHHHHHHHHHHHHHTTT-EESTT-------EEE-B-SSS-B--EE--SS-GGG--B---B----B----SS--EEETTEEEE----BSS--GGGGTT--EEEEEEEE-TT--EEEEEESSSTT---B---------EEEE----S-SSS-HHHHHHHHHHHHHH---TTTTSSSEEEEEE-S--EEETTTT-EEE-SSHHHHHHHHHHHHHHSSSS---SS-EE---B-STT--TTHHHHHHH--TTTSSTT--THHHHHHHHH-EEE----EE-----TTS--TTS-EE--B--HHHHHHHHHHHHHHT--EE---B---HHHHHHHHHHT-EEE---EEB-----EEEHHHHHHHHHHHHHTTT-

Organism: Borreliella burgdorferi (strain ATCC 35210 / DSM 4680 / CIP 102532 / B31) (NCBI:txid224326)

Nearest PDB structures (foldseek):
  1y7e-assembly1_A  TM=1.002E+00  e=1.198E-83  Borreliella burgdorferi
  2glf-assembly1_A  TM=9.385E-01  e=6.775E-43  Thermotoga maritima
  2glj-assembly1_B  TM=8.999E-01  e=1.396E-36  Clostridium acetob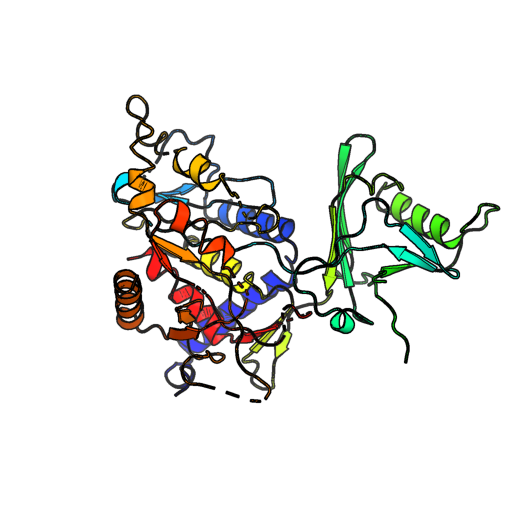utylicum
  4njr-assembly1_C  TM=8.399E-01  e=1.499E-27  Pseudomonas aeruginosa PAO1
  7dde-assembly1_C  TM=8.441E-01  e=3.472E-25  Schizosaccharomyces pombe 972h-

CATH classification: 3.40.630.10 (+1 more: 2.30.250.10)

Sequence (397 aa):
QNPWIYLNEEEKNQILNFSESYKKFISKFKTEREVTAYALDKAKKLGFINAEEKKNLPGDKIFYTCREKSVAFAIIGKNPIEDGNFIVSHTDSPRLDAKPSPISEENELTFIKTNYYGGIKKYQWLSTPLSIRGVVFLKNGEKVEINIGDNENDPVFVIPDILNLKILIGSLPIETKEKNKVKLATLQLIKEKYKIEEEDFVSSEIEIVPAGTAKDVGFDKALIGAYGQDDKICVFTSLESIFDLEETPNKTAICFLVDKEEIDSRYLEYFVSDIFKIKKSEYNNLHVQKALWNSKSISADVCAAINPEQNAPQLGYGIPIKYTDAELVSYIRQLLNKNNIAWQVATLGKGGTVAKFLAGYGIRTIDGPAVISHSPEITSKFDLYNAYLAYKAFYRE